Protein AF-A0AAW2ZR40-F1 (afdb_monomer)

Mean predicted aligned error: 8.23 Å

Solvent-accessible surface area (backbone atoms only — not comparable to full-atom values): 29236 Å² total; per-residue (Å²): 108,68,60,56,51,57,57,55,40,67,74,43,84,49,65,67,60,31,50,50,52,51,46,67,71,43,47,62,54,51,53,55,56,68,26,69,70,48,44,50,35,30,63,30,54,67,51,39,35,38,40,56,63,70,36,88,61,91,48,66,71,58,41,52,50,29,51,53,46,44,54,49,54,53,49,44,44,51,49,54,44,52,46,48,55,57,43,68,78,71,47,92,52,66,66,64,45,48,58,50,20,55,54,43,58,66,44,44,65,49,40,37,33,32,44,27,26,64,30,45,53,49,34,70,81,50,43,69,72,43,62,74,94,49,46,55,38,48,69,69,46,36,64,65,53,48,40,45,65,76,65,46,88,77,78,61,73,88,77,46,53,74,68,54,41,50,44,44,53,39,22,52,48,53,53,49,53,50,54,39,42,38,48,46,54,21,48,39,38,63,41,22,52,85,76,49,61,58,78,63,39,90,54,47,60,59,52,40,45,69,11,78,63,31,58,66,87,53,46,44,53,68,57,54,46,58,48,49,60,23,52,51,30,46,61,74,44,54,56,77,93,38,37,74,83,38,50,47,68,50,47,37,60,51,42,49,50,51,39,54,53,53,50,54,52,50,51,60,68,67,31,68,72,57,52,70,48,89,67,55,72,68,55,48,50,53,50,44,42,52,51,50,42,49,50,53,30,58,43,46,55,49,48,52,54,40,57,69,44,45,38,45,46,71,48,99,90,44,76,55,41,75,57,48,71,63,42,52,48,42,74,66,36,60,67,50,42,47,45,54,48,52,46,32,36,57,37,25,54,44,93,47,64,68,40,21,52,54,26,48,55,43,48,64,46,44,46,66,80,45,61,84,41,71,88,49,38,60,52,60,55,43,53,34,44,53,24,42,51,53,28,32,20,43,36,52,75,92,48,37,66,59,40,41,44,49,50,32,50,48,49,61,63,33,47,88,77,44,46,65,61,51,48,55,59,52,49,70,38,97,87,45,44,74,68,59,54,50,51,51,50,52,54,42,53,63,54,51,68,81,58,48,78,54,94,92,27,78,47,73,50,74,68,44,50,53,53,43,31,50,56,40,42,68,70,46,56,89,43,55,31,74,61,41,64,95,80,46,101,87,59,50,71,64,61,54,33,49,60,47,52,69,57,46,77,77,59,87,90,86,82,81,88,62,86,75,67,78,80,56,68,64,75,63,60,69,72,77,116

InterPro domains:
  IPR011989 Armadillo-like helical [G3DSA:1.25.10.10] (1-446)
  IPR045478 Exportin-5, C-terminal domain [PF19273] (2-481)

Secondary structure (DSSP, 8-state):
-HHHHHHHHTT---HHHHHHHHHHHHHHHHHHHTSHHHHHHHH-HHHHHHHTTSS--S-HHHHHHHHHHHHHHHHHHHHHHHHHHHHHHH---HHHHHHHHHHHHHHHHHHHHHHHHHHHTTSHHHHTTS-HHHHIIIII--HHHHHHHHT-----GGGS-HHHHHHHHHHHHHHHHHHHHHHHHHHHHHHTTTTTTTTT-TTHHHHHHTTTTSSTTTS-HHHHHHHHHHHHHHHHHS-GGGIIIIIIHHHHHHHHHHHHHHHHHHHHHH-HHHHT----HHHHHHHHHHHHHHHHHHHHHHHHHHHHTGGG---TTSSSPPPPHHHHHHHH-HHHHHHHHHHHHHHHTSS-HHHHHHHHHHHHHHHHHHTT-GGGHIIIIIIHHHHHHHHHHHS-HHHHHHHHHHHHHHHHHHTTT-HHHHHHHHHTSTT--HHHHHHHHHHHHHHHTT-EEETTEEE--HHHHHHHHHHHHHHHGGGTTTT--S--TTS-HHHHHHHHHHHHTT----PPPPTTSSSSSHHHHTT--

pLDDT: mean 85.39, std 17.01, range [27.69, 98.62]

Foldseek 3Di:
DLLVVLVVLVVVPDPVVSLVSVCVVQVVLLCLLLDPVLLVCLQDLVSVCLLLVQADDPDPVVSVVSVVNLVSLLVSLVSLLSSLVCCVVPDPDLSVLQSSLVSLVSNLVSLLSNQLSLLCCLPPVNVVRGDPVLSCCQAANPPVRLCVLVPNPDDDLVPDDPVSNSSNVSSVSSVSSLLSSLSSLLSNLVRNPVVPPQQVPPCNQVSCCSGLVPNLLRHYLLSLLSSLSSLLSNLVRHDLVCCVVHVCSVLLVNLVSVLVVLVVLQCVLPPPVLLLDQDDPVRLSVSSSSLSSSVSSLLSLLVSLCVLLVQLDDDPPDHRRDTDSSNVSCLVPCSNVVSSLSSLLVQCLDLQPSSVLSSLNSLLSNLQSCLPPPVCCCSLQNSSLLSLLNSQLADDPVCNLVSLLSNLSSCLSCCVPCVPNNLVSLCPDPPDDPVLSVVLNVQLVVLLPPFDQDPNTTDDDPVSSVSNSVSSCVSSVVSGNNNHDPDDNPDGPSRVSNVVSVVCVPDDDDDDDDPVVVPDDPVVVVVPD

Organism: NCBI:txid1008807

Nearest PDB structures (foldseek):
  5yu7-assembly1_A  TM=7.743E-01  e=1.105E-09  Homo sapiens
  5yu6-assembly1_A  TM=7.861E-01  e=4.896E-09  Homo sapiens
  3zjy-assembly3_G  TM=3.272E-01  e=2.396E-03  Homo sapiens
  3zjy-assembly1_B  TM=2.828E-01  e=1.999E-02  Homo sapiens
  7ux2-assembly1_A  TM=2.622E-01  e=7.669E-01  Homo sapiens

Sequence (529 aa):
MCEAFVLISKEIPNAKERNSFLAYLLSSHKQEWVGNDISQIVGDPGLLLKLLEIIPESNPQQQAALVAAKQKMVHIMMLFVHVTKRLVVSSGDSQIQLLLAEYLLEMVPNVMNLIRTLHLLYAPQTQQLIDEKNREHLFYVGIDEEERLLGNNCFNASALSDTQLRVYHIHRAIRSIRTHAYSLMGFACQLCDKGAQFWSNPQMFNLLGNSVFSHLDDMDNKDTKALLSFVSSFILYCPEGLYDSLLSNVLVPYSANLYKRLDAQWCQLLAPERAARVMSDEQLRKETVYEKILIELTREVITVFSDLMSGLRKAKDKPAGAPNATCKYLLRNDNVIGMWIMIAIRMVALPDTICVNKSTLFLQNLIPYLNNNKKLNVLLCGDLLQSSIKSLMMHKEEMHQQLINFIADIYVYYFNNDLEMLKNIMLNLPHADISKVNALNKNVKKEMAPFIQVNGANVCNAKTSKKVRAHMKQFLNPICGKYSGEFKSTKSIVSISNGNNERMKSADKKAKESFLDDLSVSYLSTMFQ

Radius of gyration: 26.59 Å; Cα contacts (8 Å, |Δi|>4): 551; chains: 1; bounding box: 70×53×80 Å

Structure (mmCIF, N/CA/C/O backbone):
data_AF-A0AAW2ZR40-F1
#
_entry.id   AF-A0AAW2ZR40-F1
#
loop_
_atom_site.group_PDB
_atom_site.id
_atom_site.type_symbol
_atom_site.label_atom_id
_atom_site.label_alt_id
_atom_site.label_comp_id
_atom_site.label_asym_id
_atom_site.label_entity_id
_atom_site.label_seq_id
_atom_site.pdbx_PDB_ins_code
_atom_site.Cartn_x
_atom_site.Cartn_y
_atom_site.Cartn_z
_atom_site.occupancy
_atom_site.B_iso_or_equiv
_atom_site.auth_seq_id
_atom_site.auth_comp_id
_atom_site.auth_asym_id
_atom_site.auth_atom_id
_atom_site.pdbx_PDB_model_num
ATOM 1 N N . MET A 1 1 ? -1.897 12.629 28.764 1.00 70.62 1 MET A N 1
ATOM 2 C CA . MET A 1 1 ? -1.732 12.256 30.188 1.00 70.62 1 MET A CA 1
ATOM 3 C C . MET A 1 1 ? -1.472 10.759 30.351 1.00 70.62 1 MET A C 1
ATOM 5 O O . MET A 1 1 ? -0.427 10.421 30.882 1.00 70.62 1 MET A O 1
ATOM 9 N N . CYS A 1 2 ? -2.317 9.865 29.819 1.00 73.94 2 CYS A N 1
ATOM 10 C CA . CYS A 1 2 ? -2.098 8.412 29.930 1.00 73.94 2 CYS A CA 1
ATOM 11 C C . CYS A 1 2 ? -0.757 7.925 29.359 1.00 73.94 2 CYS A C 1
ATOM 13 O O . CYS A 1 2 ? -0.106 7.090 29.972 1.00 73.94 2 CYS A O 1
ATOM 15 N N . GLU A 1 3 ? -0.282 8.502 28.249 1.00 73.31 3 GLU A N 1
ATOM 16 C CA . GLU A 1 3 ? 1.070 8.213 27.740 1.00 73.31 3 GLU A CA 1
ATOM 17 C C . GLU A 1 3 ? 2.170 8.512 28.767 1.00 73.31 3 GLU A C 1
ATOM 19 O O . GLU A 1 3 ? 3.104 7.729 28.917 1.00 73.31 3 GLU A O 1
ATOM 24 N N . ALA A 1 4 ? 2.051 9.627 29.493 1.00 80.12 4 ALA A N 1
ATOM 25 C CA . ALA A 1 4 ? 3.011 9.999 30.524 1.00 80.12 4 ALA A CA 1
ATOM 26 C C . ALA A 1 4 ? 2.933 9.031 31.708 1.00 80.12 4 ALA A C 1
ATOM 28 O O . ALA A 1 4 ? 3.970 8.599 32.191 1.00 80.12 4 ALA A O 1
ATOM 29 N N . PHE A 1 5 ? 1.731 8.611 32.114 1.00 81.75 5 PHE A N 1
ATOM 30 C CA . PHE A 1 5 ? 1.569 7.588 33.149 1.00 81.75 5 PHE A CA 1
ATOM 31 C C . PHE A 1 5 ? 2.167 6.241 32.751 1.00 81.75 5 PHE A C 1
ATOM 33 O O . PHE A 1 5 ? 2.783 5.584 33.581 1.00 81.75 5 PHE A O 1
ATOM 40 N N . VAL A 1 6 ? 2.072 5.854 31.480 1.00 78.56 6 VAL A N 1
ATOM 41 C CA . VAL A 1 6 ? 2.738 4.643 30.985 1.00 78.56 6 VAL A CA 1
ATOM 42 C C . VAL A 1 6 ? 4.258 4.781 31.018 1.00 78.56 6 VAL A C 1
ATOM 44 O O . VAL A 1 6 ? 4.946 3.827 31.371 1.00 78.56 6 VAL A O 1
ATOM 47 N N . LEU A 1 7 ? 4.805 5.958 30.715 1.00 78.19 7 LEU A N 1
ATOM 48 C CA . LEU A 1 7 ? 6.241 6.199 30.869 1.00 78.19 7 LEU A CA 1
ATOM 49 C C . LEU A 1 7 ? 6.669 6.191 32.340 1.00 78.19 7 LEU A C 1
ATOM 51 O O . LEU A 1 7 ? 7.638 5.519 32.662 1.00 78.19 7 LEU A O 1
ATOM 55 N N . ILE A 1 8 ? 5.915 6.847 33.224 1.00 82.44 8 ILE A N 1
ATOM 56 C CA . ILE A 1 8 ? 6.160 6.859 34.675 1.00 82.44 8 ILE A CA 1
ATOM 57 C C . ILE A 1 8 ? 6.073 5.446 35.251 1.00 82.44 8 ILE A C 1
ATOM 59 O O . ILE A 1 8 ? 6.861 5.092 36.119 1.00 82.44 8 ILE A O 1
ATOM 63 N N . SER A 1 9 ? 5.173 4.604 34.734 1.00 81.50 9 SER A N 1
ATOM 64 C CA . SER A 1 9 ? 5.060 3.218 35.190 1.00 81.50 9 SER A CA 1
ATOM 65 C C . SER A 1 9 ? 6.368 2.436 35.031 1.00 81.50 9 SER A C 1
ATOM 67 O O . SER A 1 9 ? 6.600 1.494 35.776 1.00 81.50 9 SER A O 1
ATOM 69 N N . LYS A 1 10 ? 7.266 2.841 34.119 1.00 76.25 10 LYS A N 1
ATOM 70 C CA . LYS A 1 10 ? 8.586 2.211 33.955 1.00 76.25 10 LYS A CA 1
ATOM 71 C C . LYS A 1 10 ? 9.505 2.427 35.151 1.00 76.25 10 LYS A C 1
ATOM 73 O O . LYS A 1 10 ? 10.337 1.566 35.409 1.00 76.25 10 LYS A O 1
ATOM 78 N N . GLU A 1 11 ? 9.321 3.527 35.873 1.00 82.94 11 GLU A N 1
ATOM 79 C CA . GLU A 1 11 ? 10.072 3.840 37.091 1.00 82.94 11 GLU A CA 1
ATOM 80 C C . GLU A 1 11 ? 9.604 2.998 38.286 1.00 82.94 11 GLU A C 1
ATOM 82 O O . GLU A 1 11 ? 10.237 3.028 39.336 1.00 82.94 11 GLU A O 1
ATOM 87 N N . ILE A 1 12 ? 8.512 2.232 38.149 1.00 84.00 12 ILE A N 1
ATOM 88 C CA . ILE A 1 12 ? 8.062 1.282 39.169 1.00 84.00 12 ILE A CA 1
ATOM 89 C C . ILE A 1 12 ? 8.947 0.025 39.064 1.00 84.00 12 ILE A C 1
ATOM 91 O O . ILE A 1 12 ? 8.816 -0.730 38.093 1.00 84.00 12 ILE A O 1
ATOM 95 N N . PRO A 1 13 ? 9.838 -0.239 40.043 1.00 81.56 13 PRO A N 1
ATOM 96 C CA . PRO A 1 13 ? 10.809 -1.332 39.955 1.00 81.56 13 PRO A CA 1
ATOM 97 C C . PRO A 1 13 ? 10.148 -2.707 40.108 1.00 81.56 13 PRO A C 1
ATOM 99 O O . PRO A 1 13 ? 10.620 -3.699 39.554 1.00 81.56 13 PRO A O 1
ATOM 102 N N . ASN A 1 14 ? 9.036 -2.778 40.843 1.00 85.69 14 ASN A N 1
ATOM 103 C CA . ASN A 1 14 ? 8.285 -4.006 41.039 1.00 85.69 14 ASN A CA 1
ATOM 104 C C . ASN A 1 14 ? 7.358 -4.267 39.841 1.00 85.69 14 ASN A C 1
ATOM 106 O O . ASN A 1 14 ? 6.356 -3.577 39.640 1.00 85.69 14 ASN A O 1
ATOM 110 N N . ALA A 1 15 ? 7.660 -5.313 39.069 1.00 81.06 15 ALA A N 1
ATOM 111 C CA . ALA A 1 15 ? 6.885 -5.681 37.887 1.00 81.06 15 ALA A CA 1
ATOM 112 C C . ALA A 1 15 ? 5.405 -5.973 38.195 1.00 81.06 15 ALA A C 1
ATOM 114 O O . ALA A 1 15 ? 4.533 -5.621 37.401 1.00 81.06 15 ALA A O 1
ATOM 115 N N . LYS A 1 16 ? 5.097 -6.546 39.367 1.00 84.25 16 LYS A N 1
ATOM 116 C CA . LYS A 1 16 ? 3.717 -6.825 39.787 1.00 84.25 16 LYS A CA 1
ATOM 117 C C . LYS A 1 16 ? 2.945 -5.534 40.054 1.00 84.25 16 LYS A C 1
ATOM 119 O O . LYS A 1 16 ? 1.824 -5.393 39.581 1.00 84.25 16 LYS A O 1
ATOM 124 N N . GLU A 1 17 ? 3.543 -4.585 40.771 1.00 86.50 17 GLU A N 1
ATOM 125 C CA . GLU A 1 17 ? 2.924 -3.279 41.053 1.00 86.50 17 GLU A CA 1
ATOM 126 C C . GLU A 1 17 ? 2.709 -2.475 39.773 1.00 86.50 17 GLU A C 1
ATOM 128 O O . GLU A 1 17 ? 1.641 -1.902 39.563 1.00 86.50 17 GLU A O 1
ATOM 133 N N . ARG A 1 18 ? 3.692 -2.502 38.872 1.00 86.31 18 ARG A N 1
ATOM 134 C CA . ARG A 1 18 ? 3.596 -1.865 37.562 1.00 86.31 18 ARG A CA 1
ATOM 135 C C . ARG A 1 18 ? 2.476 -2.456 36.709 1.00 86.31 18 ARG A C 1
ATOM 137 O O . ARG A 1 18 ? 1.701 -1.703 36.123 1.00 86.31 18 ARG A O 1
ATOM 144 N N . ASN A 1 19 ? 2.354 -3.783 36.663 1.00 83.31 19 ASN A N 1
ATOM 145 C CA . ASN A 1 19 ? 1.272 -4.449 35.935 1.00 83.31 19 ASN A CA 1
ATOM 146 C C . ASN A 1 19 ? -0.094 -4.118 36.547 1.00 83.31 19 ASN A C 1
ATOM 148 O O . ASN A 1 19 ? -1.026 -3.820 35.806 1.00 83.31 19 ASN A O 1
ATOM 152 N N . SER A 1 20 ? -0.205 -4.083 37.879 1.00 88.12 20 SER A N 1
ATOM 153 C CA . SER A 1 20 ? -1.428 -3.651 38.567 1.00 88.12 20 SER A CA 1
ATOM 154 C C . SER A 1 20 ? -1.797 -2.203 38.237 1.00 88.12 20 SER A C 1
ATOM 156 O O . SER A 1 20 ? -2.963 -1.913 37.981 1.00 88.12 20 SER A O 1
ATOM 158 N N . PHE A 1 21 ? -0.817 -1.296 38.183 1.00 89.94 21 PHE A N 1
ATOM 159 C CA . PHE A 1 21 ? -1.038 0.098 37.796 1.00 89.94 21 PHE A CA 1
ATOM 160 C C . PHE A 1 21 ? -1.531 0.223 36.348 1.00 89.94 21 PHE A C 1
ATOM 162 O O . PHE A 1 21 ? -2.507 0.922 36.077 1.00 89.94 21 PHE A O 1
ATOM 169 N N . LEU A 1 22 ? -0.896 -0.487 35.411 1.00 87.12 22 LEU A N 1
ATOM 170 C CA . LEU A 1 22 ? -1.322 -0.502 34.010 1.00 87.12 22 LEU A CA 1
ATOM 171 C C . LEU A 1 22 ? -2.706 -1.137 33.841 1.00 87.12 22 LEU A C 1
ATOM 173 O O . LEU A 1 22 ? -3.523 -0.633 33.072 1.00 87.12 22 LEU A O 1
ATOM 177 N N . ALA A 1 23 ? -3.004 -2.206 34.580 1.00 89.31 23 ALA A N 1
ATOM 178 C CA . ALA A 1 23 ? -4.322 -2.823 34.575 1.00 89.31 23 ALA A CA 1
ATOM 179 C C . ALA A 1 23 ? -5.395 -1.868 35.108 1.00 89.31 23 ALA A C 1
ATOM 181 O O . ALA A 1 23 ? -6.448 -1.728 34.488 1.00 89.31 23 ALA A O 1
ATOM 182 N N . TYR A 1 24 ? -5.109 -1.145 36.191 1.00 90.69 24 TYR A N 1
ATOM 183 C CA . TYR A 1 24 ? -5.992 -0.102 36.708 1.00 90.69 24 TYR A CA 1
ATOM 184 C C . TYR A 1 24 ? -6.253 0.998 35.667 1.00 90.69 24 TYR A C 1
ATOM 186 O O . TYR A 1 24 ? -7.393 1.408 35.474 1.00 90.69 24 TYR A O 1
ATOM 194 N N . LEU A 1 25 ? -5.218 1.426 34.938 1.00 90.12 25 LEU A N 1
ATOM 195 C CA . LEU A 1 25 ? -5.334 2.474 33.921 1.00 90.12 25 LEU A CA 1
ATOM 196 C C . LEU A 1 25 ? -6.156 2.042 32.691 1.00 90.12 25 LEU A C 1
ATOM 198 O O . LEU A 1 25 ? -6.886 2.850 32.115 1.00 90.12 25 L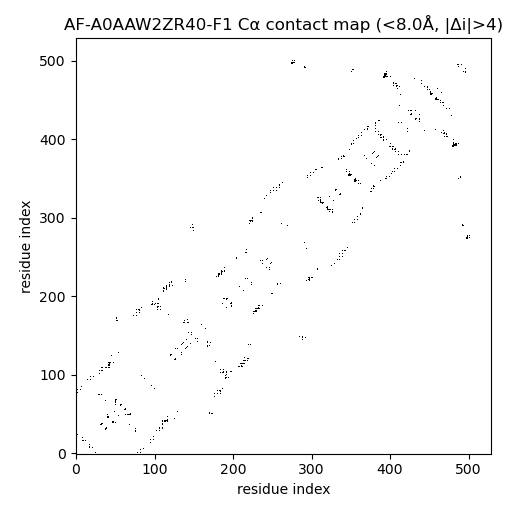EU A O 1
ATOM 202 N N . LEU A 1 26 ? -6.007 0.790 32.250 1.00 91.50 26 LEU A N 1
ATOM 203 C CA . LEU A 1 26 ? -6.505 0.331 30.947 1.00 91.50 26 LEU A CA 1
ATOM 204 C C . LEU A 1 26 ? -7.794 -0.501 31.021 1.00 91.50 26 LEU A C 1
ATOM 206 O O . LEU A 1 26 ? -8.523 -0.565 30.034 1.00 91.50 26 LEU A O 1
ATOM 210 N N . SER A 1 27 ? -8.091 -1.135 32.158 1.00 91.56 27 SER A N 1
ATOM 211 C CA . SER A 1 27 ? -9.190 -2.107 32.274 1.00 91.56 27 SER A CA 1
ATOM 212 C C . SER A 1 27 ? -10.573 -1.520 31.988 1.00 91.56 27 SER A C 1
ATOM 214 O O . SER A 1 27 ? -11.342 -2.146 31.260 1.00 91.56 27 SER A O 1
ATOM 216 N N . SER A 1 28 ? -10.882 -0.320 32.488 1.00 93.81 28 SER A N 1
ATOM 217 C CA . SER A 1 28 ? -12.165 0.348 32.220 1.00 93.81 28 SER A CA 1
ATOM 218 C C . SER A 1 28 ? -12.342 0.651 30.731 1.00 93.81 28 SER A C 1
ATOM 220 O O . SER A 1 28 ? -13.355 0.295 30.139 1.00 93.81 28 SER A O 1
ATOM 222 N N . HIS A 1 29 ? -11.315 1.213 30.094 1.00 94.25 29 HIS A N 1
ATOM 223 C CA . HIS A 1 29 ? -11.300 1.522 28.662 1.00 94.25 29 HIS A CA 1
ATOM 224 C C . HIS A 1 29 ? -11.454 0.266 27.797 1.00 94.25 29 HIS A C 1
ATOM 226 O O . HIS A 1 29 ? -12.155 0.282 26.786 1.00 94.25 29 HIS A O 1
ATOM 232 N N . LYS A 1 30 ? -10.823 -0.839 28.210 1.00 94.12 30 LYS A N 1
ATOM 233 C CA . LYS A 1 30 ? -10.988 -2.144 27.568 1.00 94.12 30 LYS A CA 1
ATOM 234 C C . LYS A 1 30 ? -12.435 -2.630 27.670 1.00 94.12 30 LYS A C 1
ATOM 236 O O . LYS A 1 30 ? -13.008 -3.024 26.661 1.00 94.12 30 LYS A O 1
ATOM 241 N N . GLN A 1 31 ? -13.020 -2.597 28.870 1.00 95.00 31 GLN A N 1
ATOM 242 C CA . GLN A 1 31 ? -14.402 -3.029 29.109 1.00 95.00 31 GLN A CA 1
ATOM 243 C C . GLN A 1 31 ? -15.408 -2.201 28.307 1.00 95.00 31 GLN A C 1
ATOM 245 O O . GLN A 1 31 ? -16.332 -2.762 27.728 1.00 95.00 31 GLN A O 1
ATOM 250 N N . GLU A 1 32 ? -15.201 -0.886 28.219 1.00 95.44 32 GLU A N 1
ATOM 251 C CA . GLU A 1 32 ? -16.024 -0.020 27.375 1.00 95.44 32 GLU A CA 1
ATOM 252 C C . GLU A 1 32 ? -15.927 -0.416 25.897 1.00 95.44 32 GLU A C 1
ATOM 254 O O . GLU A 1 32 ? -16.954 -0.521 25.230 1.00 95.44 32 GLU A O 1
ATOM 259 N N . TRP A 1 33 ? -14.718 -0.695 25.392 1.00 96.69 33 TRP A N 1
ATOM 260 C CA . TRP A 1 33 ? -14.504 -1.103 23.999 1.00 96.69 33 TRP A CA 1
ATOM 261 C C . TRP A 1 33 ? -15.234 -2.388 23.618 1.00 96.69 33 TRP A C 1
ATOM 263 O O . TRP A 1 33 ? -15.803 -2.473 22.530 1.00 96.69 33 TRP A O 1
ATOM 273 N N . VAL A 1 34 ? -15.197 -3.393 24.493 1.00 95.25 34 VAL A N 1
ATOM 274 C CA . VAL A 1 34 ? -15.864 -4.686 24.269 1.00 95.25 34 VAL A CA 1
ATOM 275 C C . VAL A 1 34 ? -17.351 -4.654 24.634 1.00 95.25 34 VAL A C 1
ATOM 277 O O . VAL A 1 34 ? -18.047 -5.652 24.472 1.00 95.25 34 VAL A O 1
ATOM 280 N N . GLY A 1 35 ? -17.854 -3.516 25.119 1.00 95.38 35 GLY A N 1
ATOM 281 C CA . GLY A 1 35 ? -19.257 -3.331 25.462 1.00 95.38 35 GLY A CA 1
ATOM 282 C C . GLY A 1 35 ? -20.188 -3.470 24.253 1.00 95.38 35 GLY A C 1
ATOM 283 O O . GLY A 1 35 ? -19.801 -3.234 23.103 1.00 95.38 35 GLY A O 1
ATOM 284 N N . ASN A 1 36 ? -21.446 -3.832 24.518 1.00 94.19 36 ASN A N 1
ATOM 285 C CA . ASN A 1 36 ? -22.458 -4.046 23.477 1.00 94.19 36 ASN A CA 1
ATOM 286 C C . ASN A 1 36 ? -22.677 -2.803 22.604 1.00 94.19 36 ASN A C 1
ATOM 288 O O . ASN A 1 36 ? -22.797 -2.940 21.390 1.00 94.19 36 ASN A O 1
ATOM 292 N N . ASP A 1 37 ? -22.667 -1.608 23.198 1.00 92.69 37 ASP A N 1
ATOM 293 C CA . ASP A 1 37 ? -22.919 -0.352 22.484 1.00 92.69 37 ASP A CA 1
ATOM 294 C C . ASP A 1 37 ? -21.890 -0.121 21.369 1.00 92.69 37 ASP A C 1
ATOM 296 O O . ASP A 1 37 ? -22.252 0.079 20.208 1.00 92.69 37 ASP A O 1
ATOM 300 N N . ILE A 1 38 ? -20.593 -0.211 21.697 1.00 95.94 38 ILE A N 1
ATOM 301 C CA . ILE A 1 38 ? -19.518 -0.071 20.706 1.00 95.94 38 ILE A CA 1
ATOM 302 C C . ILE A 1 38 ? -19.582 -1.222 19.705 1.00 95.94 38 ILE A C 1
ATOM 304 O O . ILE A 1 38 ? -19.499 -0.967 18.507 1.00 95.94 38 ILE A O 1
ATOM 308 N N . SER A 1 39 ? -19.794 -2.457 20.167 1.00 96.56 39 SER A N 1
ATOM 309 C CA . SER A 1 39 ? -19.874 -3.647 19.306 1.00 96.56 39 SER A CA 1
ATOM 310 C C . SER A 1 39 ? -20.959 -3.525 18.227 1.00 96.56 39 SER A C 1
ATOM 312 O O . SER A 1 39 ? -20.722 -3.876 17.071 1.00 96.56 39 SER A O 1
ATOM 314 N N . GLN A 1 40 ? -22.130 -2.982 18.574 1.00 96.25 40 GLN A N 1
ATOM 315 C CA . GLN A 1 40 ? -23.209 -2.717 17.618 1.00 96.25 40 GLN A CA 1
ATOM 316 C C . GLN A 1 40 ? -22.823 -1.621 16.623 1.00 96.25 40 GLN A C 1
ATOM 318 O O . GLN A 1 40 ? -22.979 -1.806 15.418 1.00 96.25 40 GLN A O 1
ATOM 323 N N . ILE A 1 41 ? -22.272 -0.503 17.108 1.00 96.69 41 ILE A N 1
ATOM 324 C CA . ILE A 1 41 ? -21.892 0.623 16.248 1.00 96.69 41 ILE A CA 1
ATOM 325 C C . ILE A 1 41 ? -20.818 0.218 15.235 1.00 96.69 41 ILE A C 1
ATOM 327 O O . ILE A 1 41 ? -20.935 0.530 14.052 1.00 96.69 41 ILE A O 1
ATOM 331 N N . VAL A 1 42 ? -19.767 -0.481 15.672 1.00 97.19 42 VAL A N 1
ATOM 332 C CA . VAL A 1 42 ? -18.677 -0.884 14.772 1.00 97.19 42 VAL A CA 1
ATOM 333 C C . VAL A 1 42 ? -19.098 -1.975 13.789 1.00 97.19 42 VAL A C 1
ATOM 335 O O . VAL A 1 42 ? -18.404 -2.187 12.800 1.00 97.19 42 VAL A O 1
ATOM 338 N N . GLY A 1 43 ? -20.207 -2.673 14.045 1.00 96.19 43 GLY A N 1
ATOM 339 C CA . GLY A 1 43 ? -20.752 -3.715 13.175 1.00 96.19 43 GLY A CA 1
ATOM 340 C C . GLY A 1 43 ? -21.740 -3.219 12.113 1.00 96.19 43 GLY A C 1
ATOM 341 O O . GLY A 1 43 ? -21.980 -3.953 11.148 1.00 96.19 43 GLY A O 1
ATOM 342 N N . ASP A 1 44 ? -22.281 -2.006 12.266 1.00 97.25 44 ASP A N 1
ATOM 343 C CA . ASP A 1 44 ? -23.369 -1.466 11.445 1.00 97.25 44 ASP A CA 1
ATOM 344 C C . ASP A 1 44 ? -22.956 -0.160 10.727 1.00 97.25 44 ASP A C 1
ATOM 346 O O . ASP A 1 44 ? -22.659 0.850 11.377 1.00 97.25 44 ASP A O 1
ATOM 350 N N . PRO A 1 45 ? -22.948 -0.129 9.379 1.00 97.00 45 PRO A N 1
ATOM 351 C CA . PRO A 1 45 ? -22.541 1.058 8.629 1.00 97.00 45 PRO A CA 1
ATOM 352 C C . PRO A 1 45 ? -23.482 2.251 8.830 1.00 97.00 45 PRO A C 1
ATOM 354 O O . PRO A 1 45 ? -23.014 3.387 8.849 1.00 97.00 45 PRO A O 1
ATOM 357 N N . GLY A 1 46 ? -24.785 2.033 9.024 1.00 96.75 46 GLY A N 1
ATOM 358 C CA . GLY A 1 46 ? -25.751 3.102 9.274 1.00 96.75 46 GLY A CA 1
ATOM 359 C C . GLY A 1 46 ? -25.541 3.765 10.636 1.00 96.75 46 GLY A C 1
ATOM 360 O O . GLY A 1 46 ? -25.529 4.995 10.728 1.00 96.75 46 GLY A O 1
ATOM 361 N N . LEU A 1 47 ? -25.307 2.972 11.686 1.00 96.75 47 LEU A N 1
ATOM 362 C CA . LEU A 1 47 ? -24.952 3.487 13.010 1.00 96.75 47 LEU A CA 1
ATOM 363 C C . LEU A 1 47 ? -23.613 4.222 12.983 1.00 96.75 47 LEU A C 1
ATOM 365 O O . LEU A 1 47 ? -23.506 5.284 13.595 1.00 96.75 47 LEU A O 1
ATOM 369 N N . LEU A 1 48 ? -22.618 3.723 12.244 1.00 97.44 48 LEU A N 1
ATOM 370 C CA . LEU A 1 48 ? -21.342 4.421 12.094 1.00 97.44 48 LEU A CA 1
ATOM 371 C C . LEU A 1 48 ? -21.504 5.765 11.361 1.00 97.44 48 LEU A C 1
ATOM 373 O O . LEU A 1 48 ? -20.922 6.762 11.788 1.00 97.44 48 LEU A O 1
ATOM 377 N N . LEU A 1 49 ? -22.324 5.834 10.304 1.00 97.31 49 LEU A N 1
ATOM 378 C CA . LEU A 1 49 ? -22.628 7.091 9.606 1.00 97.31 49 LEU A CA 1
ATOM 379 C C . LEU A 1 49 ? -23.325 8.108 10.524 1.00 97.31 49 LEU A C 1
ATOM 381 O O . LEU A 1 49 ? -22.988 9.293 10.480 1.00 97.31 49 LEU A O 1
ATOM 385 N N . LYS A 1 50 ? -24.260 7.661 11.373 1.00 97.12 50 LYS A N 1
ATOM 386 C CA . LYS A 1 50 ? -24.916 8.513 12.382 1.00 97.12 50 LYS A CA 1
ATOM 387 C C . LYS A 1 50 ? -23.942 8.960 13.467 1.00 97.12 50 LYS A C 1
ATOM 389 O O . LYS A 1 50 ? -23.909 10.138 13.809 1.00 97.12 50 LYS A O 1
ATOM 394 N N . LEU A 1 51 ? -23.098 8.047 13.959 1.00 96.56 51 LEU A N 1
ATOM 395 C CA . LEU A 1 51 ? -22.043 8.351 14.928 1.00 96.56 51 LEU A CA 1
ATOM 396 C C . LEU A 1 51 ? -21.101 9.433 14.401 1.00 96.56 51 LEU A C 1
ATOM 398 O O . LEU A 1 51 ? -20.717 10.340 15.133 1.00 96.56 51 LEU A O 1
ATOM 402 N N . LEU A 1 52 ? -20.733 9.354 13.125 1.00 95.62 52 LEU A N 1
ATOM 403 C CA . LEU A 1 52 ? -19.877 10.332 12.463 1.00 95.62 52 LEU A CA 1
ATOM 404 C C . LEU A 1 52 ? -20.605 11.629 12.102 1.00 95.62 52 LEU A C 1
ATOM 406 O O . LEU A 1 52 ? -19.955 12.542 11.599 1.00 95.62 52 LEU A O 1
ATOM 410 N N . GLU A 1 53 ? -21.907 11.726 12.378 1.00 94.50 53 GLU A N 1
ATOM 411 C CA . GLU A 1 53 ? -22.765 12.850 12.011 1.00 94.50 53 GLU A CA 1
ATOM 412 C C . GLU A 1 53 ? -22.767 13.093 10.493 1.00 94.50 53 GLU A C 1
ATOM 414 O O . GLU A 1 53 ? -22.827 14.234 10.047 1.00 94.50 53 GLU A O 1
ATOM 419 N N . ILE A 1 54 ? -22.671 12.041 9.676 1.00 95.25 54 ILE A N 1
ATOM 420 C CA . ILE A 1 54 ? -22.793 12.140 8.212 1.00 95.25 54 ILE A CA 1
ATOM 421 C C . ILE A 1 54 ? -24.267 12.167 7.816 1.00 95.25 54 ILE A C 1
ATOM 423 O O . ILE A 1 54 ? -24.673 12.971 6.980 1.00 95.25 54 ILE A O 1
ATOM 427 N N . ILE A 1 55 ? -25.064 11.316 8.461 1.00 95.00 55 ILE A N 1
ATOM 428 C CA . ILE A 1 55 ? -26.521 11.271 8.320 1.00 95.00 55 ILE A CA 1
ATOM 429 C C . ILE A 1 55 ? -27.176 11.657 9.654 1.00 95.00 55 ILE A C 1
ATOM 431 O O . ILE A 1 55 ? -26.581 11.418 10.709 1.00 95.00 55 ILE A O 1
ATOM 435 N N . PRO A 1 56 ? -28.368 12.275 9.638 1.00 92.94 56 PRO A N 1
ATOM 436 C CA . PRO A 1 56 ? -29.027 12.715 10.862 1.00 92.94 56 PRO A CA 1
ATOM 437 C C . PRO A 1 56 ? -29.569 11.534 11.683 1.00 92.94 56 PRO A C 1
ATOM 439 O O . PRO A 1 56 ? -30.077 10.556 11.130 1.00 92.94 56 PRO A O 1
ATOM 442 N N . GLU A 1 57 ? -29.529 11.659 13.010 1.00 95.50 57 GLU A N 1
ATOM 443 C CA . GLU A 1 57 ? -30.336 10.849 13.926 1.00 95.50 57 GLU A CA 1
ATOM 444 C C . GLU A 1 57 ? -31.567 11.656 14.345 1.00 95.50 57 GLU A C 1
ATOM 446 O O . GLU A 1 57 ? -31.460 12.780 14.833 1.00 95.50 57 GLU A O 1
ATOM 451 N N . SER A 1 58 ? -32.749 11.082 14.124 1.00 93.50 58 SER A N 1
ATOM 452 C CA . SER A 1 58 ? -34.022 11.751 14.411 1.00 93.50 58 SER A CA 1
ATOM 453 C C . SER A 1 58 ? -34.323 11.780 15.908 1.00 93.50 58 SER A C 1
ATOM 455 O O . SER A 1 58 ? -35.039 12.664 16.368 1.00 93.50 58 SER A O 1
ATOM 457 N N . ASN A 1 59 ? -33.784 10.826 16.675 1.00 95.25 59 ASN A N 1
ATOM 458 C CA . ASN A 1 59 ? -33.959 10.767 18.121 1.00 95.25 59 ASN A CA 1
ATOM 459 C C . ASN A 1 59 ? -32.852 11.563 18.856 1.00 95.25 59 ASN A C 1
ATOM 461 O O . ASN A 1 59 ? -31.698 11.127 18.868 1.00 95.25 59 ASN A O 1
ATOM 465 N N . PRO A 1 60 ? -33.170 12.675 19.555 1.00 93.38 60 PRO A N 1
ATOM 466 C CA . PRO A 1 60 ? -32.167 13.496 20.242 1.00 93.38 60 PRO A CA 1
ATOM 467 C C . PRO A 1 60 ? -31.392 12.757 21.341 1.00 93.38 60 PRO A C 1
ATOM 469 O O . PRO A 1 60 ? -30.207 13.017 21.543 1.00 93.38 60 PRO A O 1
ATOM 472 N N . GLN A 1 61 ? -32.038 11.819 22.044 1.00 93.94 61 GLN A N 1
ATOM 473 C CA . GLN A 1 61 ? -31.382 11.022 23.085 1.00 93.94 61 GLN A CA 1
ATOM 474 C C . GLN A 1 61 ? -30.360 10.065 22.468 1.00 93.94 61 GLN A C 1
ATOM 476 O O . GLN A 1 61 ? -29.241 9.937 22.965 1.00 93.94 61 GLN A O 1
ATOM 481 N N . GLN A 1 62 ? -30.718 9.444 21.343 1.00 93.62 62 GLN A N 1
ATOM 482 C CA . GLN A 1 62 ? -29.816 8.569 20.601 1.00 93.62 62 GLN A CA 1
ATOM 483 C C . GLN A 1 62 ? -28.663 9.357 19.968 1.00 93.62 62 GLN A C 1
ATOM 485 O O . GLN A 1 62 ? -27.521 8.910 20.028 1.00 93.62 62 GLN A O 1
ATOM 490 N N . GLN A 1 63 ? -28.918 10.563 19.451 1.00 93.56 63 GLN A N 1
ATOM 491 C CA . GLN A 1 63 ? -27.869 11.459 18.959 1.00 93.56 63 GLN A CA 1
ATOM 492 C C . GLN A 1 63 ? -26.865 11.812 20.068 1.00 93.56 63 GLN A C 1
ATOM 494 O O . GLN A 1 63 ? -25.657 11.726 19.853 1.00 93.56 63 GLN A O 1
ATOM 499 N N . ALA A 1 64 ? -27.341 12.169 21.265 1.00 93.38 64 ALA A N 1
ATOM 500 C CA . ALA A 1 64 ? -26.468 12.461 22.402 1.00 93.38 64 ALA A CA 1
ATOM 501 C C . ALA A 1 64 ? -25.626 11.237 22.809 1.00 93.38 64 ALA A C 1
ATOM 503 O O . ALA A 1 64 ? -24.424 11.365 23.055 1.00 93.38 64 ALA A O 1
ATOM 504 N N . ALA A 1 65 ? -26.231 10.043 22.812 1.00 94.38 65 ALA A N 1
ATOM 505 C CA . ALA A 1 65 ? -25.526 8.791 23.078 1.00 94.38 65 ALA A CA 1
ATOM 506 C C . ALA A 1 65 ? -24.439 8.501 22.027 1.00 94.38 65 ALA A C 1
ATOM 508 O O . ALA A 1 65 ? -23.320 8.139 22.386 1.00 94.38 65 ALA A O 1
ATOM 509 N N . LEU A 1 66 ? -24.724 8.729 20.741 1.00 95.19 66 LEU A N 1
ATOM 510 C CA . LEU A 1 66 ? -23.767 8.552 19.646 1.00 95.19 66 LEU A CA 1
ATOM 511 C C . LEU A 1 66 ? -22.589 9.534 19.727 1.00 95.19 66 LEU A C 1
ATOM 513 O O . LEU A 1 66 ? -21.446 9.131 19.516 1.00 95.19 66 LEU A O 1
ATOM 517 N N . VAL A 1 67 ? -22.835 10.799 20.086 1.00 92.25 67 VAL A N 1
ATOM 518 C CA . VAL A 1 67 ? -21.767 11.795 20.294 1.00 92.25 67 VAL A CA 1
ATOM 519 C C . VAL A 1 67 ? -20.852 11.378 21.450 1.00 92.25 67 VAL A C 1
ATOM 521 O O . VAL A 1 67 ? -19.626 11.421 21.315 1.00 92.25 67 VAL A O 1
ATOM 524 N N . ALA A 1 68 ? -21.426 10.916 22.564 1.00 93.31 68 ALA A N 1
ATOM 525 C CA . ALA A 1 68 ? -20.650 10.389 23.683 1.00 93.31 68 ALA A CA 1
ATOM 526 C C . ALA A 1 68 ? -19.853 9.135 23.277 1.00 93.31 68 ALA A C 1
ATOM 528 O O . ALA A 1 68 ? -18.664 9.028 23.583 1.00 93.31 68 ALA A O 1
ATOM 529 N N . ALA A 1 69 ? -20.473 8.216 22.529 1.00 94.81 69 ALA A N 1
ATOM 530 C CA . ALA A 1 69 ? -19.822 7.012 22.021 1.00 94.81 69 ALA A CA 1
ATOM 531 C C . ALA A 1 69 ? -18.659 7.338 21.071 1.00 94.81 69 ALA A C 1
ATOM 533 O O . ALA A 1 69 ? -17.592 6.743 21.196 1.00 94.81 69 ALA A O 1
ATOM 534 N N . LYS A 1 70 ? -18.805 8.329 20.179 1.00 94.62 70 LYS A N 1
ATOM 535 C CA . LYS A 1 70 ? -17.739 8.797 19.272 1.00 94.62 70 LYS A CA 1
ATOM 536 C C . LYS A 1 70 ? -16.506 9.246 20.043 1.00 94.62 70 LYS A C 1
ATOM 538 O O . LYS A 1 70 ? -15.396 8.818 19.730 1.00 94.62 70 LYS A O 1
ATOM 543 N N . GLN A 1 71 ? -16.699 10.103 21.046 1.00 93.00 71 GLN A N 1
ATOM 544 C CA . GLN A 1 71 ? -15.604 10.627 21.863 1.00 93.00 71 GLN A CA 1
ATOM 545 C C . GLN A 1 71 ? -14.887 9.501 22.612 1.00 93.00 71 GLN A C 1
ATOM 547 O O . GLN A 1 71 ? -13.658 9.431 22.569 1.00 93.00 71 GLN A O 1
ATOM 552 N N . LYS A 1 72 ? -15.647 8.582 23.222 1.00 93.62 72 LYS A N 1
ATOM 553 C CA . LYS A 1 72 ? -15.102 7.399 23.901 1.00 93.62 72 LYS A CA 1
ATOM 554 C C . LYS A 1 72 ? -14.327 6.497 22.944 1.00 93.62 72 LYS A C 1
ATOM 556 O O . LYS A 1 72 ? -13.169 6.195 23.205 1.00 93.62 72 LYS A O 1
ATOM 561 N N . MET A 1 73 ? -14.922 6.128 21.810 1.00 95.69 73 MET A N 1
ATOM 562 C CA . MET A 1 73 ? -14.316 5.247 20.809 1.00 95.69 73 MET A CA 1
ATOM 563 C C . MET A 1 73 ? -12.974 5.805 20.318 1.00 95.69 73 MET A C 1
ATOM 565 O O . MET A 1 73 ? -11.960 5.110 20.356 1.00 95.69 73 MET A O 1
ATOM 569 N N . VAL A 1 74 ? -12.937 7.084 19.925 1.00 94.25 74 VAL A N 1
ATOM 570 C CA . VAL A 1 74 ? -11.702 7.745 19.471 1.00 94.25 74 VAL A CA 1
ATOM 571 C C . VAL A 1 74 ? -10.665 7.816 20.593 1.00 94.25 74 VAL A C 1
ATOM 573 O O . VAL A 1 74 ? -9.488 7.544 20.345 1.00 94.25 74 VAL A O 1
ATOM 576 N N . HIS A 1 75 ? -11.083 8.152 21.818 1.00 94.44 75 HIS A N 1
ATOM 577 C CA . HIS A 1 75 ? -10.192 8.219 22.974 1.00 94.44 75 HIS A CA 1
ATOM 578 C C . HIS A 1 75 ? -9.551 6.862 23.281 1.00 94.44 75 HIS A C 1
ATOM 580 O O . HIS A 1 75 ? -8.330 6.781 23.396 1.00 94.44 75 HIS A O 1
ATOM 586 N N . ILE A 1 76 ? -10.356 5.799 23.356 1.00 95.62 76 ILE A N 1
ATOM 587 C CA . ILE A 1 76 ? -9.896 4.441 23.652 1.00 95.62 76 ILE A CA 1
ATOM 588 C C . ILE A 1 76 ? -8.920 3.961 22.573 1.00 95.62 76 ILE A C 1
ATOM 590 O O . ILE A 1 76 ? -7.821 3.513 22.893 1.00 95.62 76 ILE A O 1
ATOM 594 N N . MET A 1 77 ? -9.265 4.104 21.290 1.00 96.00 77 MET A N 1
ATOM 595 C CA . MET A 1 77 ? -8.374 3.688 20.201 1.00 96.00 77 MET A CA 1
ATOM 596 C C . MET A 1 77 ? -7.037 4.430 20.247 1.00 96.00 77 MET A C 1
ATOM 598 O O . MET A 1 77 ? -5.980 3.806 20.160 1.00 96.00 77 MET A O 1
ATOM 602 N N . MET A 1 78 ? -7.070 5.754 20.416 1.00 94.50 78 MET A N 1
ATOM 603 C CA . MET A 1 78 ? -5.862 6.574 20.503 1.00 94.50 78 MET A CA 1
ATOM 604 C C . MET A 1 78 ? -5.009 6.188 21.716 1.00 94.50 78 MET A C 1
ATOM 606 O O . MET A 1 78 ? -3.792 6.041 21.589 1.00 94.50 78 MET A O 1
ATOM 610 N N . LEU A 1 79 ? -5.647 5.973 22.871 1.00 94.12 79 LEU A N 1
ATOM 611 C CA . LEU A 1 79 ? -5.001 5.505 24.091 1.00 94.12 79 LEU A CA 1
ATOM 612 C C . LEU A 1 79 ? -4.237 4.206 23.828 1.00 94.12 79 LEU A C 1
ATOM 614 O O . LEU A 1 79 ? -3.024 4.171 24.027 1.00 94.12 79 LEU A O 1
ATOM 618 N N . PHE A 1 80 ? -4.907 3.164 23.331 1.00 93.69 80 PHE A N 1
ATOM 619 C CA . PHE A 1 80 ? -4.265 1.871 23.092 1.00 93.69 80 PHE A CA 1
ATOM 620 C C . PHE A 1 80 ? -3.177 1.942 22.017 1.00 93.69 80 PHE A C 1
ATOM 622 O O . PHE A 1 80 ? -2.115 1.346 22.203 1.00 93.69 80 PHE A O 1
ATOM 629 N N . VAL A 1 81 ? -3.365 2.715 20.941 1.00 93.94 81 VAL A N 1
ATOM 630 C CA . VAL A 1 81 ? -2.326 2.914 19.915 1.00 93.94 81 VAL A CA 1
ATOM 631 C C . VAL A 1 81 ? -1.076 3.550 20.521 1.00 93.94 81 VAL A C 1
ATOM 633 O O . VAL A 1 81 ? 0.030 3.042 20.332 1.00 93.94 81 VAL A O 1
ATOM 636 N N . HIS A 1 82 ? -1.220 4.653 21.256 1.00 90.75 82 HIS A N 1
ATOM 637 C CA . HIS A 1 82 ? -0.069 5.379 21.787 1.00 90.75 82 HIS A CA 1
ATOM 638 C C . HIS A 1 82 ? 0.623 4.628 22.925 1.00 90.75 82 HIS A C 1
ATOM 640 O O . HIS A 1 82 ? 1.854 4.554 22.943 1.00 90.75 82 HIS A O 1
ATOM 646 N N . VAL A 1 83 ? -0.145 4.028 23.837 1.00 88.88 83 VAL A N 1
ATOM 647 C CA . VAL A 1 83 ? 0.387 3.198 24.925 1.00 88.88 83 VAL A CA 1
ATOM 648 C C . VAL A 1 83 ? 1.182 2.025 24.359 1.00 88.88 83 VAL A C 1
ATOM 650 O O . VAL A 1 83 ? 2.342 1.837 24.729 1.00 88.88 83 VAL A O 1
ATOM 653 N N . THR A 1 84 ? 0.612 1.302 23.393 1.00 88.50 84 THR A N 1
ATOM 654 C CA . THR A 1 84 ? 1.282 0.161 22.763 1.00 88.50 84 THR A CA 1
ATOM 655 C C . THR A 1 84 ? 2.547 0.597 22.034 1.00 88.50 84 THR A C 1
ATOM 657 O O . THR A 1 84 ? 3.621 0.054 22.289 1.00 88.50 84 THR A O 1
ATOM 660 N N . LYS A 1 85 ? 2.477 1.650 21.208 1.00 87.44 85 LYS A N 1
ATOM 661 C CA . LYS A 1 85 ? 3.639 2.184 20.481 1.00 87.44 85 LYS A CA 1
ATOM 662 C C . LYS A 1 85 ? 4.799 2.539 21.416 1.00 87.44 85 LYS A C 1
ATOM 664 O O . LYS A 1 85 ? 5.952 2.237 21.114 1.00 87.44 85 LYS A O 1
ATOM 669 N N . ARG A 1 86 ? 4.512 3.173 22.557 1.00 81.75 86 ARG A N 1
ATOM 670 C CA . ARG A 1 86 ? 5.527 3.568 23.549 1.00 81.75 86 ARG A CA 1
ATOM 671 C C . ARG A 1 86 ? 6.139 2.385 24.289 1.00 81.75 86 ARG A C 1
ATOM 673 O O . ARG A 1 86 ? 7.286 2.485 24.721 1.00 81.75 86 ARG A O 1
ATOM 680 N N . LEU A 1 87 ? 5.401 1.295 24.460 1.00 76.88 87 LEU A N 1
ATOM 681 C CA . LEU A 1 87 ? 5.895 0.115 25.165 1.00 76.88 87 LEU A CA 1
ATOM 682 C C . LEU A 1 87 ? 6.669 -0.814 24.223 1.00 76.88 87 LEU A C 1
ATOM 684 O O . LEU A 1 87 ? 7.758 -1.258 24.583 1.00 76.88 87 LEU A O 1
ATOM 688 N N . VAL A 1 88 ? 6.211 -0.988 22.981 1.00 75.25 88 VAL A N 1
ATOM 689 C CA . VAL A 1 88 ? 6.926 -1.735 21.931 1.00 75.25 88 VAL A CA 1
ATOM 690 C C . VAL A 1 88 ? 8.315 -1.158 21.658 1.00 75.25 88 VAL A C 1
ATOM 692 O O . VAL A 1 88 ? 9.296 -1.891 21.617 1.00 75.25 88 VAL A O 1
ATOM 695 N N . VAL A 1 89 ? 8.415 0.163 21.483 1.00 63.34 89 VAL A N 1
ATOM 696 C CA . VAL A 1 89 ? 9.675 0.824 21.094 1.00 63.34 89 VAL A CA 1
ATOM 697 C C . VAL A 1 89 ? 10.681 0.888 22.247 1.00 63.34 89 VAL A C 1
ATOM 699 O O . VAL A 1 89 ? 11.875 1.050 22.017 1.00 63.34 89 VAL A O 1
ATOM 702 N N . SER A 1 90 ? 10.223 0.803 23.497 1.00 54.88 90 SER A N 1
ATOM 703 C CA . SER A 1 90 ? 11.034 1.216 24.646 1.00 54.88 90 SER A CA 1
ATOM 704 C C . SER A 1 90 ? 11.165 0.188 25.765 1.00 54.88 90 SER A C 1
ATOM 706 O O . SER A 1 90 ? 11.809 0.504 26.760 1.00 54.88 90 SER A O 1
ATOM 708 N N . SER A 1 91 ? 10.548 -0.992 25.676 1.00 54.50 91 SER A N 1
ATOM 709 C CA . SER A 1 91 ? 10.653 -2.003 26.735 1.00 54.50 91 SER A CA 1
ATOM 710 C C . SER A 1 91 ? 10.948 -3.384 26.161 1.00 54.50 91 SER A C 1
ATOM 712 O O . SER A 1 91 ? 10.169 -3.917 25.380 1.00 54.50 91 SER A O 1
ATOM 714 N N . GLY A 1 92 ? 12.067 -3.982 26.582 1.00 59.00 92 GLY A N 1
ATOM 715 C CA . GLY A 1 92 ? 12.325 -5.422 26.445 1.00 59.00 92 GLY A CA 1
ATOM 716 C C . GLY A 1 92 ? 11.588 -6.256 27.503 1.00 59.00 92 GLY A C 1
ATOM 717 O O . GLY A 1 92 ? 11.891 -7.431 27.679 1.00 59.00 92 GLY A O 1
ATOM 718 N N . ASP A 1 93 ? 10.655 -5.640 28.233 1.00 69.00 93 ASP A N 1
ATOM 719 C CA . ASP A 1 93 ? 9.953 -6.244 29.355 1.00 69.00 93 ASP A CA 1
ATOM 720 C C . ASP A 1 93 ? 8.818 -7.148 28.864 1.00 69.00 93 ASP A C 1
ATOM 722 O O . ASP A 1 93 ? 7.782 -6.684 28.378 1.00 69.00 93 ASP A O 1
ATOM 726 N N . SER A 1 94 ? 9.030 -8.459 28.964 1.00 74.25 94 SER A N 1
ATOM 727 C CA . SER A 1 94 ? 8.106 -9.470 28.456 1.00 74.25 94 SER A CA 1
ATOM 728 C C . SER A 1 94 ? 6.752 -9.472 29.168 1.00 74.25 94 SER A C 1
ATOM 730 O O . SER A 1 94 ? 5.758 -9.840 28.545 1.00 74.25 94 SER A O 1
ATOM 732 N N . GLN A 1 95 ? 6.675 -9.032 30.429 1.00 75.44 95 GLN A N 1
ATOM 733 C CA . GLN A 1 95 ? 5.433 -9.083 31.206 1.00 75.44 95 GLN A CA 1
ATOM 734 C C . GLN A 1 95 ? 4.462 -7.963 30.827 1.00 75.44 95 GLN A C 1
ATOM 736 O O . GLN A 1 95 ? 3.268 -8.213 30.679 1.00 75.44 95 GLN A O 1
ATOM 741 N N . ILE A 1 96 ? 4.963 -6.744 30.604 1.00 76.38 96 ILE A N 1
ATOM 742 C CA . ILE A 1 96 ? 4.124 -5.636 30.118 1.00 76.38 96 ILE A CA 1
ATOM 743 C C . ILE A 1 96 ? 3.574 -5.957 28.725 1.00 76.38 96 ILE A C 1
ATOM 745 O O . ILE A 1 96 ? 2.409 -5.690 28.429 1.00 76.38 96 ILE A O 1
ATOM 749 N N . GLN A 1 97 ? 4.417 -6.530 27.864 1.00 79.06 97 GLN A N 1
ATOM 750 C CA . GLN A 1 97 ? 4.007 -6.921 26.519 1.00 79.06 97 GLN A CA 1
ATOM 751 C C . GLN A 1 97 ? 2.907 -7.988 26.549 1.00 79.06 97 GLN A C 1
ATOM 753 O O . GLN A 1 97 ? 2.002 -7.917 25.725 1.00 79.06 97 GLN A O 1
ATOM 758 N N . LEU A 1 98 ? 2.947 -8.919 27.510 1.00 81.50 98 LEU A N 1
ATOM 759 C CA . LEU A 1 98 ? 1.897 -9.922 27.697 1.00 81.50 98 LEU A CA 1
ATOM 760 C C . LEU A 1 98 ? 0.564 -9.286 28.125 1.00 81.50 98 LEU A C 1
ATOM 762 O O . LEU A 1 98 ? -0.452 -9.551 27.493 1.00 81.50 98 LEU A O 1
ATOM 766 N N . LEU A 1 99 ? 0.572 -8.388 29.118 1.00 82.38 99 LEU A N 1
ATOM 767 C CA . LEU A 1 99 ? -0.643 -7.684 29.559 1.00 82.38 99 LEU A CA 1
ATOM 768 C C . LEU A 1 99 ? -1.298 -6.899 28.410 1.00 82.38 99 LEU A C 1
ATOM 770 O O . LEU A 1 99 ? -2.511 -6.939 28.218 1.00 82.38 99 LEU A O 1
ATOM 774 N N . LEU A 1 100 ? -0.491 -6.180 27.624 1.00 85.62 100 LEU A N 1
ATOM 775 C CA . LEU A 1 100 ? -0.997 -5.470 26.451 1.00 85.62 100 LEU A CA 1
ATOM 776 C C . LEU A 1 100 ? -1.509 -6.420 25.372 1.00 85.62 100 LEU A C 1
ATOM 778 O O . LEU A 1 100 ? -2.505 -6.107 24.727 1.00 85.62 100 LEU A O 1
ATOM 782 N N . ALA A 1 101 ? -0.836 -7.551 25.158 1.00 87.62 101 ALA A N 1
ATOM 783 C CA . ALA A 1 101 ? -1.263 -8.546 24.187 1.00 87.62 101 ALA A CA 1
ATOM 784 C C . ALA A 1 101 ? -2.649 -9.111 24.527 1.00 87.62 101 ALA A C 1
ATOM 786 O O . ALA A 1 101 ? -3.465 -9.248 23.620 1.00 87.62 101 ALA A O 1
ATOM 787 N N . GLU A 1 102 ? -2.935 -9.373 25.806 1.00 88.31 102 GLU A N 1
ATOM 788 C CA . GLU A 1 102 ? -4.257 -9.814 26.274 1.00 88.31 102 GLU A CA 1
ATOM 789 C C . GLU A 1 102 ? -5.334 -8.764 25.972 1.00 88.31 102 GLU A C 1
ATOM 791 O O . GLU A 1 102 ? -6.358 -9.071 25.360 1.00 88.31 102 GLU A O 1
ATOM 796 N N . TYR A 1 103 ? -5.079 -7.497 26.311 1.00 90.25 103 TYR A N 1
ATOM 797 C CA . TYR A 1 103 ? -6.036 -6.422 26.042 1.00 90.25 103 TYR A CA 1
ATOM 798 C C . TYR A 1 103 ? -6.250 -6.180 24.552 1.00 90.25 103 TYR A C 1
ATOM 800 O O . TYR A 1 103 ? -7.388 -6.027 24.117 1.00 90.25 103 TYR A O 1
ATOM 808 N N . LEU A 1 104 ? -5.180 -6.176 23.756 1.00 91.81 104 LEU A N 1
ATOM 809 C CA . LEU A 1 104 ? -5.287 -6.046 22.306 1.00 91.81 104 LEU A CA 1
ATOM 810 C C . LEU A 1 104 ? -6.100 -7.194 21.716 1.00 91.81 104 LEU A C 1
ATOM 812 O O . LEU A 1 104 ? -6.961 -6.942 20.877 1.00 91.81 104 LEU A O 1
ATOM 816 N N . LEU A 1 105 ? -5.878 -8.428 22.174 1.00 92.19 105 LEU A N 1
ATOM 817 C CA . LEU A 1 105 ? -6.611 -9.589 21.686 1.00 92.19 105 LEU A CA 1
ATOM 818 C C . LEU A 1 105 ? -8.117 -9.476 21.955 1.00 92.19 105 LEU A C 1
ATOM 820 O O . LEU A 1 105 ? -8.909 -9.765 21.062 1.00 92.19 105 LEU A O 1
ATOM 824 N N . GLU A 1 106 ? -8.519 -8.995 23.133 1.00 93.00 106 GLU A N 1
ATOM 825 C CA . GLU A 1 106 ? -9.931 -8.724 23.442 1.00 93.00 106 GLU A CA 1
ATOM 826 C C . GLU A 1 106 ? -10.523 -7.603 22.569 1.00 93.00 106 GLU A C 1
ATOM 828 O O . GLU A 1 106 ? -11.713 -7.615 22.257 1.00 93.00 106 GLU A O 1
ATOM 833 N N . MET A 1 107 ? -9.706 -6.638 22.134 1.00 95.00 107 MET A N 1
ATOM 834 C CA . MET A 1 107 ? -10.152 -5.552 21.259 1.00 95.00 107 MET A CA 1
ATOM 835 C C . MET A 1 107 ? -10.297 -5.963 19.788 1.00 95.00 107 MET A C 1
ATOM 837 O O . MET A 1 107 ? -11.108 -5.359 19.076 1.00 95.00 107 MET A O 1
ATOM 841 N N . VAL A 1 108 ? -9.526 -6.958 19.328 1.00 95.12 108 VAL A N 1
ATOM 842 C CA . VAL A 1 108 ? -9.430 -7.374 17.916 1.00 95.12 108 VAL A CA 1
ATOM 843 C C . VAL A 1 108 ? -10.793 -7.599 17.248 1.00 95.12 108 VAL A C 1
ATOM 845 O O . VAL A 1 108 ? -10.967 -7.062 16.155 1.00 95.12 108 VAL A O 1
ATOM 848 N N . PRO A 1 109 ? -11.779 -8.305 17.841 1.00 95.88 109 PRO A N 1
ATOM 849 C CA . PRO A 1 109 ? -13.066 -8.539 17.180 1.00 95.88 109 PRO A CA 1
ATOM 850 C C . PRO A 1 109 ? -13.782 -7.242 16.777 1.00 95.88 109 PRO A C 1
ATOM 852 O O . PRO A 1 109 ? -14.196 -7.081 15.628 1.00 95.88 109 PRO A O 1
ATOM 855 N N . ASN A 1 110 ? -13.853 -6.271 17.691 1.00 97.94 110 ASN A N 1
ATOM 856 C CA . ASN A 1 110 ? -14.476 -4.975 17.418 1.00 97.94 110 ASN A CA 1
ATOM 857 C C . ASN A 1 110 ? -13.631 -4.109 16.479 1.00 97.94 110 ASN A C 1
ATOM 859 O O . ASN A 1 110 ? -14.188 -3.373 15.668 1.00 97.94 110 ASN A O 1
ATOM 863 N N . VAL A 1 111 ? -12.299 -4.230 16.515 1.00 98.12 111 VAL A N 1
ATOM 864 C CA . VAL A 1 111 ? -11.419 -3.559 15.544 1.00 98.12 111 VAL A CA 1
ATOM 865 C C . VAL A 1 111 ? -11.612 -4.132 14.133 1.00 98.12 111 VAL A C 1
ATOM 867 O O . VAL A 1 111 ? -11.729 -3.362 13.184 1.00 98.12 111 VAL A O 1
ATOM 870 N N . MET A 1 112 ? -11.699 -5.456 13.977 1.00 98.06 112 MET A N 1
ATOM 871 C CA . MET A 1 112 ? -11.979 -6.108 12.692 1.00 98.06 112 MET A CA 1
ATOM 872 C C . MET A 1 112 ? -13.355 -5.704 12.150 1.00 98.06 112 MET A C 1
ATOM 874 O O . MET A 1 112 ? -13.466 -5.342 10.978 1.00 98.06 112 MET A O 1
ATOM 878 N N . ASN A 1 113 ? -14.385 -5.694 13.002 1.00 98.25 113 ASN A N 1
ATOM 879 C CA . ASN A 1 113 ? -15.716 -5.214 12.627 1.00 98.25 113 ASN A CA 1
ATOM 880 C C . ASN A 1 113 ? -15.686 -3.750 12.184 1.00 98.25 113 ASN A C 1
ATOM 882 O O . ASN A 1 113 ? -16.215 -3.429 11.123 1.00 98.25 113 ASN A O 1
ATOM 886 N N . LEU A 1 114 ? -15.000 -2.884 12.933 1.00 98.62 114 LEU A N 1
ATOM 887 C CA . LEU A 1 114 ? -14.842 -1.480 12.572 1.00 98.62 114 LEU A CA 1
ATOM 888 C C . LEU A 1 114 ? -14.155 -1.315 11.214 1.00 98.62 114 LEU A C 1
ATOM 890 O O . LEU A 1 114 ? -14.609 -0.516 10.402 1.00 98.62 114 LEU A O 1
ATOM 894 N N . ILE A 1 115 ? -13.082 -2.066 10.948 1.00 98.62 115 ILE A N 1
ATOM 895 C CA . ILE A 1 115 ? -12.380 -2.027 9.658 1.00 98.62 115 ILE A CA 1
ATOM 896 C C . ILE A 1 115 ? -13.319 -2.442 8.523 1.00 98.62 115 ILE A C 1
ATOM 898 O O . ILE A 1 115 ? -13.458 -1.689 7.561 1.00 98.62 115 ILE A O 1
ATOM 902 N N . ARG A 1 116 ? -14.021 -3.573 8.672 1.00 98.38 116 ARG A N 1
ATOM 903 C CA . ARG A 1 116 ? -15.020 -4.047 7.701 1.00 98.38 116 ARG A CA 1
ATOM 904 C C . ARG A 1 116 ? -16.067 -2.972 7.415 1.00 98.38 116 ARG A C 1
ATOM 906 O O . ARG A 1 116 ? -16.357 -2.667 6.263 1.00 98.38 116 ARG A O 1
ATOM 913 N N . THR A 1 117 ? -16.614 -2.364 8.463 1.00 98.31 117 THR A N 1
ATOM 914 C CA . THR A 1 117 ? -17.641 -1.325 8.347 1.00 98.31 117 THR A CA 1
ATOM 915 C C . THR A 1 117 ? -17.092 -0.057 7.692 1.00 98.31 117 THR A C 1
ATOM 917 O O . THR A 1 117 ? -17.764 0.529 6.850 1.00 98.31 117 THR A O 1
ATOM 920 N N . LEU A 1 118 ? -15.848 0.336 7.991 1.00 98.06 118 LEU A N 1
ATOM 921 C CA . LEU A 1 118 ? -15.156 1.451 7.334 1.00 98.06 118 LEU A CA 1
ATOM 922 C C . LEU A 1 118 ? -14.890 1.207 5.845 1.00 98.06 118 LEU A C 1
ATOM 924 O O . LEU A 1 118 ? -14.813 2.184 5.096 1.00 98.06 118 LEU A O 1
ATOM 928 N N . HIS A 1 119 ? -14.694 -0.046 5.428 1.00 97.94 119 HIS A N 1
ATOM 929 C CA . HIS A 1 119 ? -14.575 -0.428 4.015 1.00 97.94 119 HIS A CA 1
ATOM 930 C C . HIS A 1 119 ? -15.939 -0.418 3.329 1.00 97.94 119 HIS A C 1
ATOM 932 O O . HIS A 1 119 ? -16.079 0.157 2.255 1.00 97.94 119 HIS A O 1
ATOM 938 N N . LEU A 1 120 ? -16.969 -0.936 4.000 1.00 97.12 120 LEU A N 1
ATOM 939 C CA . LEU A 1 120 ? -18.352 -0.891 3.523 1.00 97.12 120 LEU A CA 1
ATOM 940 C C . LEU A 1 120 ? -18.880 0.525 3.310 1.00 97.12 120 LEU A C 1
ATOM 942 O O . LEU A 1 120 ? -19.773 0.705 2.489 1.00 97.12 120 LEU A O 1
ATOM 946 N N . LEU A 1 121 ? -18.315 1.542 3.972 1.00 96.44 121 LEU A N 1
ATOM 947 C CA . LEU A 1 121 ? -18.692 2.927 3.691 1.00 96.44 121 LEU A CA 1
ATOM 948 C C . LEU A 1 121 ? -18.519 3.292 2.212 1.00 96.44 121 LEU A C 1
ATOM 950 O O . LEU A 1 121 ? -19.259 4.147 1.750 1.00 96.44 121 LEU A O 1
ATOM 954 N N . TYR A 1 122 ? -17.609 2.655 1.466 1.00 95.75 122 TYR A N 1
ATOM 955 C CA . TYR A 1 122 ? -17.411 2.895 0.029 1.00 95.75 122 TYR A CA 1
ATOM 956 C C . TYR A 1 122 ? -18.392 2.130 -0.866 1.00 95.75 122 TYR A C 1
ATOM 958 O O . TYR A 1 122 ? -18.542 2.481 -2.035 1.00 95.75 122 TYR A O 1
ATOM 966 N N . ALA A 1 123 ? -19.077 1.113 -0.336 1.00 94.69 123 ALA A N 1
ATOM 967 C CA . ALA A 1 123 ? -19.999 0.306 -1.119 1.00 94.69 123 ALA A CA 1
ATOM 968 C C . ALA A 1 123 ? -21.161 1.174 -1.645 1.00 94.69 123 ALA A C 1
ATOM 970 O O . ALA A 1 123 ? -21.675 2.026 -0.904 1.00 94.69 123 ALA A O 1
ATOM 971 N N . PRO A 1 124 ? -21.636 0.953 -2.887 1.00 93.62 124 PRO A N 1
ATOM 972 C CA . PRO A 1 124 ? -22.693 1.769 -3.485 1.00 93.62 124 PRO A CA 1
ATOM 973 C C . PRO A 1 124 ? -23.949 1.885 -2.614 1.00 93.62 124 PRO A C 1
ATOM 975 O O . PRO A 1 124 ? -24.530 2.963 -2.509 1.00 93.62 124 PRO A O 1
ATOM 978 N N . GLN A 1 125 ? -24.337 0.799 -1.939 1.00 93.94 125 GLN A N 1
ATOM 979 C CA . GLN A 1 125 ? -25.516 0.754 -1.072 1.00 93.94 125 GLN A CA 1
ATOM 980 C C . GLN A 1 125 ? -25.384 1.698 0.130 1.00 93.94 125 GLN A C 1
ATOM 982 O O . GLN A 1 125 ? -26.363 2.311 0.546 1.00 93.94 125 GLN A O 1
ATOM 987 N N . THR A 1 126 ? -24.179 1.845 0.685 1.00 94.69 126 THR A N 1
ATOM 988 C CA . THR A 1 126 ? -23.926 2.741 1.820 1.00 94.69 126 THR A CA 1
ATOM 989 C C . THR A 1 126 ? -23.725 4.180 1.359 1.00 94.69 126 THR A C 1
ATOM 991 O O . THR A 1 126 ? -24.258 5.096 1.982 1.00 94.69 126 THR A O 1
ATOM 994 N N . GLN A 1 127 ? -23.038 4.396 0.233 1.00 94.88 127 GLN A N 1
ATOM 995 C CA . GLN A 1 127 ? -22.855 5.729 -0.351 1.00 94.88 127 GLN A CA 1
ATOM 996 C C . GLN A 1 127 ? -24.190 6.403 -0.700 1.00 94.88 127 GLN A C 1
ATOM 998 O O . GLN A 1 127 ? -24.330 7.610 -0.516 1.00 94.88 127 GLN A O 1
ATOM 1003 N N . GLN A 1 128 ? -25.201 5.638 -1.126 1.00 94.81 128 GLN A N 1
ATOM 1004 C CA . GLN A 1 128 ? -26.549 6.154 -1.407 1.00 94.81 128 GLN A CA 1
ATOM 1005 C C . GLN A 1 128 ? -27.229 6.826 -0.203 1.00 94.81 128 GLN A C 1
ATOM 1007 O O . GLN A 1 128 ? -28.082 7.687 -0.401 1.00 94.81 128 GLN A O 1
ATOM 1012 N N . LEU A 1 129 ? -26.834 6.488 1.029 1.00 94.38 129 LEU A N 1
ATOM 1013 C CA . LEU A 1 129 ? -27.373 7.095 2.253 1.00 94.38 129 LEU A CA 1
ATOM 1014 C C . LEU A 1 129 ? -26.814 8.501 2.524 1.00 94.38 129 LEU A C 1
ATOM 1016 O O . LEU A 1 129 ? -27.313 9.212 3.392 1.00 94.38 129 LEU A O 1
ATOM 1020 N N . ILE A 1 130 ? -25.751 8.886 1.821 1.00 94.38 130 ILE A N 1
ATOM 1021 C CA . ILE A 1 130 ? -24.965 10.093 2.073 1.00 94.38 130 ILE A CA 1
ATOM 1022 C C . ILE A 1 130 ? -25.323 11.138 1.019 1.00 94.38 130 ILE A C 1
ATOM 1024 O O . ILE A 1 130 ? -25.463 10.794 -0.155 1.00 94.38 130 ILE A O 1
ATOM 1028 N N . ASP A 1 131 ? -25.429 12.410 1.408 1.00 93.19 131 ASP A N 1
ATOM 1029 C CA . ASP A 1 131 ? -25.625 13.510 0.456 1.00 93.19 131 ASP A CA 1
ATOM 1030 C C . ASP A 1 131 ? -24.478 13.540 -0.566 1.00 93.19 131 ASP A C 1
ATOM 1032 O O . ASP A 1 131 ? -23.303 13.635 -0.195 1.00 93.19 131 ASP A O 1
ATOM 1036 N N . GLU A 1 132 ? -24.832 13.464 -1.850 1.00 92.25 132 GLU A N 1
ATOM 1037 C CA . GLU A 1 132 ? -23.907 13.427 -2.982 1.00 92.25 132 GLU A CA 1
ATOM 1038 C C . GLU A 1 132 ? -22.893 14.572 -2.943 1.00 92.25 132 GLU A C 1
ATOM 1040 O O . GLU A 1 132 ? -21.711 14.348 -3.204 1.00 92.25 132 GLU A O 1
ATOM 1045 N N . LYS A 1 133 ? -23.317 15.763 -2.501 1.00 91.19 133 LYS A N 1
ATOM 1046 C CA . LYS A 1 133 ? -22.462 16.958 -2.418 1.00 91.19 133 LYS A CA 1
ATOM 1047 C C . LYS A 1 133 ? -21.285 16.803 -1.456 1.00 91.19 133 LYS A C 1
ATOM 1049 O O . LYS A 1 133 ? -20.288 17.503 -1.596 1.00 91.19 133 LYS A O 1
ATOM 1054 N N . ASN A 1 134 ? -21.396 15.904 -0.478 1.00 91.12 134 ASN A N 1
ATOM 1055 C CA . ASN A 1 134 ? -20.389 15.719 0.565 1.00 91.12 134 ASN A CA 1
ATOM 1056 C C . ASN A 1 134 ? -19.521 14.469 0.347 1.00 91.12 134 ASN A C 1
ATOM 1058 O O . ASN A 1 134 ? -18.456 14.365 0.956 1.00 91.12 134 ASN A O 1
ATOM 1062 N N . ARG A 1 135 ? -19.941 13.514 -0.500 1.00 92.88 135 ARG A N 1
ATOM 1063 C CA . ARG A 1 135 ? -19.274 12.202 -0.651 1.00 92.88 135 ARG A CA 1
ATOM 1064 C C . ARG A 1 135 ? -17.804 12.330 -1.039 1.00 92.88 135 ARG A C 1
ATOM 1066 O O . ARG A 1 135 ? -16.956 11.688 -0.419 1.00 92.88 135 ARG A O 1
ATOM 1073 N N . GLU A 1 136 ? -17.515 13.186 -2.020 1.00 91.31 136 GLU A N 1
ATOM 1074 C CA . GLU A 1 136 ? -16.162 13.433 -2.531 1.00 91.31 136 GLU A CA 1
ATOM 1075 C C . GLU A 1 136 ? -15.208 13.827 -1.395 1.00 91.31 136 GLU A C 1
ATOM 1077 O O . GLU A 1 136 ? -14.214 13.140 -1.138 1.00 91.31 136 GLU A O 1
ATOM 1082 N N . HIS A 1 137 ? -15.579 14.859 -0.633 1.00 93.62 137 HIS A N 1
ATOM 1083 C CA . HIS A 1 137 ? -14.737 15.393 0.432 1.00 93.62 137 HIS A CA 1
ATOM 1084 C C . HIS A 1 137 ? -14.690 14.544 1.704 1.00 93.62 137 HIS A C 1
ATOM 1086 O O . HIS A 1 137 ? -13.732 14.615 2.473 1.00 93.62 137 HIS A O 1
ATOM 1092 N N . LEU A 1 138 ? -15.700 13.705 1.933 1.00 94.44 138 LEU A N 1
ATOM 1093 C CA . LEU A 1 138 ? -15.703 12.771 3.053 1.00 94.44 138 LEU A CA 1
ATOM 1094 C C . LEU A 1 138 ? -14.786 11.570 2.793 1.00 94.44 138 LEU A C 1
ATOM 1096 O O . LEU A 1 138 ? -13.998 11.206 3.670 1.00 94.44 138 LEU A O 1
ATOM 1100 N N . PHE A 1 139 ? -14.848 10.967 1.603 1.00 93.12 139 PHE A N 1
ATOM 1101 C CA . PHE A 1 139 ? -14.264 9.641 1.369 1.00 93.12 139 PHE A CA 1
ATOM 1102 C C . PHE A 1 139 ? -13.090 9.605 0.400 1.00 93.12 139 PHE A C 1
ATOM 1104 O O . PHE A 1 139 ? -12.234 8.737 0.582 1.00 93.12 139 PHE A O 1
ATOM 1111 N N . TYR A 1 140 ? -12.995 10.540 -0.546 1.00 91.31 140 TYR A N 1
ATOM 1112 C CA . TYR A 1 140 ? -12.017 10.488 -1.637 1.00 91.31 140 TYR A CA 1
ATOM 1113 C C . TYR A 1 140 ? -10.888 11.505 -1.463 1.00 91.31 140 TYR A C 1
ATOM 1115 O O . TYR A 1 140 ? -9.725 11.128 -1.547 1.00 91.31 140 TYR A O 1
ATOM 1123 N N . VAL A 1 141 ? -11.192 12.760 -1.114 1.00 93.69 141 VAL A N 1
ATOM 1124 C CA . VAL A 1 141 ? -10.156 13.773 -0.844 1.00 93.69 141 VAL A CA 1
ATOM 1125 C C . VAL A 1 141 ? -10.623 14.829 0.158 1.00 93.69 141 VAL A C 1
ATOM 1127 O O . VAL A 1 141 ? -11.556 15.577 -0.109 1.00 93.69 141 VAL A O 1
ATOM 1130 N N . GLY A 1 142 ? -9.963 14.925 1.315 1.00 93.94 142 GLY A N 1
ATOM 1131 C CA . GLY A 1 142 ? -10.285 15.965 2.298 1.00 93.94 142 GLY A CA 1
ATOM 1132 C C . GLY A 1 142 ? -10.053 17.373 1.744 1.00 93.94 142 GLY A C 1
ATOM 1133 O O . GLY A 1 142 ? -9.167 17.568 0.919 1.00 93.94 142 GLY A O 1
ATOM 1134 N N . ILE A 1 143 ? -10.806 18.371 2.214 1.00 93.94 143 ILE A N 1
ATOM 1135 C CA . ILE A 1 143 ? -10.670 19.768 1.747 1.00 93.94 143 ILE A CA 1
ATOM 1136 C C . ILE A 1 143 ? -9.230 20.279 1.951 1.00 93.94 143 ILE A C 1
ATOM 1138 O O . ILE A 1 143 ? -8.652 20.911 1.073 1.00 93.94 143 ILE A O 1
ATOM 1142 N N . ASP A 1 144 ? -8.616 19.966 3.093 1.00 93.69 144 ASP A N 1
ATOM 1143 C CA . ASP A 1 144 ? -7.221 20.307 3.390 1.00 93.69 144 ASP A CA 1
ATOM 1144 C C . ASP A 1 144 ? -6.225 19.520 2.530 1.00 93.69 144 ASP A C 1
ATOM 1146 O O . ASP A 1 144 ? -5.190 20.047 2.112 1.00 93.69 144 ASP A O 1
ATOM 1150 N N . GLU A 1 145 ? -6.532 18.251 2.262 1.00 93.06 145 GLU A N 1
ATOM 1151 C CA . GLU A 1 145 ? -5.709 17.392 1.418 1.00 93.06 145 GLU A CA 1
ATOM 1152 C C . GLU A 1 145 ? -5.705 17.878 -0.024 1.00 93.06 145 GLU A C 1
ATOM 1154 O O . GLU A 1 145 ? -4.644 17.897 -0.640 1.00 93.06 145 GLU A O 1
ATOM 1159 N N . GLU A 1 146 ? -6.858 18.293 -0.540 1.00 93.44 146 GLU A N 1
ATOM 1160 C CA . GLU A 1 146 ? -7.018 18.817 -1.889 1.00 93.44 146 GLU A CA 1
ATOM 1161 C C . GLU A 1 146 ? -6.159 20.069 -2.093 1.00 93.44 146 GLU A C 1
ATOM 1163 O O . GLU A 1 146 ? -5.332 20.115 -3.004 1.00 93.44 146 GLU A O 1
ATOM 1168 N N . GLU A 1 147 ? -6.264 21.038 -1.179 1.00 91.81 147 GLU A N 1
ATOM 1169 C CA . GLU A 1 147 ? -5.461 22.264 -1.195 1.00 91.81 147 GLU A CA 1
ATOM 1170 C C . GLU A 1 147 ? -3.957 21.955 -1.137 1.00 91.81 147 GLU A C 1
ATOM 1172 O O . GLU A 1 147 ? -3.176 22.439 -1.965 1.00 91.81 147 GLU A O 1
ATOM 1177 N N . ARG A 1 148 ? -3.544 21.065 -0.223 1.00 92.56 148 ARG A N 1
ATOM 1178 C CA . ARG A 1 148 ? -2.148 20.613 -0.119 1.00 92.56 148 ARG A CA 1
ATOM 1179 C C . ARG A 1 148 ? -1.679 19.953 -1.412 1.00 92.56 148 ARG A C 1
ATOM 1181 O O . ARG A 1 148 ? -0.572 20.224 -1.879 1.00 92.56 148 ARG A O 1
ATOM 1188 N N . LEU A 1 149 ? -2.489 19.062 -1.983 1.00 92.38 149 LEU A N 1
ATOM 1189 C CA . LEU A 1 149 ? -2.157 18.348 -3.210 1.00 92.38 149 LEU A CA 1
ATOM 1190 C C . LEU A 1 149 ? -2.027 19.324 -4.371 1.00 92.38 149 LEU A C 1
ATOM 1192 O O . LEU A 1 149 ? -1.132 19.144 -5.185 1.00 92.38 149 LEU A O 1
ATOM 1196 N N . LEU A 1 150 ? -2.808 20.397 -4.424 1.00 91.12 150 LEU A N 1
ATOM 1197 C CA . LEU A 1 150 ? -2.701 21.427 -5.459 1.00 91.12 150 LEU A CA 1
ATOM 1198 C C . LEU A 1 150 ? -1.505 22.374 -5.276 1.00 91.12 150 LEU A C 1
ATOM 1200 O O . LEU A 1 150 ? -1.175 23.114 -6.198 1.00 91.12 150 LEU A O 1
ATOM 1204 N N . GLY A 1 151 ? -0.778 22.268 -4.161 1.00 87.62 151 GLY A N 1
ATOM 1205 C CA . GLY A 1 151 ? 0.417 23.063 -3.871 1.00 87.62 151 GLY A CA 1
ATOM 1206 C C . GLY A 1 151 ? 0.151 24.285 -2.993 1.00 87.62 151 GLY A C 1
ATOM 1207 O O . GLY A 1 151 ? 1.057 25.096 -2.792 1.00 87.62 151 GLY A O 1
ATOM 1208 N N . ASN A 1 152 ? -1.056 24.407 -2.437 1.00 86.44 152 ASN A N 1
ATOM 1209 C CA . ASN A 1 152 ? -1.391 25.455 -1.486 1.00 86.44 152 ASN A CA 1
ATOM 1210 C C . ASN A 1 152 ? -0.888 25.041 -0.097 1.00 86.44 152 ASN A C 1
ATOM 1212 O O . ASN A 1 152 ? -1.460 24.190 0.580 1.00 86.44 152 ASN A O 1
ATOM 1216 N N . ASN A 1 153 ? 0.221 25.646 0.331 1.00 76.62 153 ASN A N 1
ATOM 1217 C CA . ASN A 1 153 ? 0.888 25.300 1.592 1.00 76.62 153 ASN A CA 1
ATOM 1218 C C . ASN A 1 153 ? 0.223 25.912 2.840 1.00 76.62 153 ASN A C 1
ATOM 1220 O O . ASN A 1 153 ? 0.632 25.604 3.958 1.00 76.62 153 ASN A O 1
ATOM 1224 N N . CYS A 1 154 ? -0.788 26.767 2.666 1.00 78.62 154 CYS A N 1
ATOM 1225 C CA . CYS A 1 154 ? -1.464 27.482 3.747 1.00 78.62 154 CYS A CA 1
ATOM 1226 C C . CYS A 1 154 ? -2.969 27.184 3.728 1.00 78.62 154 CYS A C 1
ATOM 1228 O O . CYS A 1 154 ? -3.756 27.968 3.206 1.00 78.62 154 CYS A O 1
ATOM 1230 N N . PHE A 1 155 ? -3.372 26.052 4.306 1.00 88.69 155 PHE A N 1
ATOM 1231 C CA . PHE A 1 155 ? -4.786 25.753 4.535 1.00 88.69 155 PHE A CA 1
ATOM 1232 C C . PHE A 1 155 ? -5.304 26.530 5.756 1.00 88.69 155 PHE A C 1
ATOM 1234 O O . PHE A 1 155 ? -4.753 26.408 6.852 1.00 88.69 155 PHE A O 1
ATOM 1241 N N . ASN A 1 156 ? -6.371 27.315 5.576 1.00 88.69 156 ASN A N 1
ATOM 1242 C CA . ASN A 1 156 ? -7.019 28.067 6.650 1.00 88.69 156 ASN A CA 1
ATOM 1243 C C . ASN A 1 156 ? -8.431 27.528 6.915 1.00 88.69 156 ASN A C 1
ATOM 1245 O O . ASN A 1 156 ? -9.381 27.892 6.224 1.00 88.69 156 ASN A O 1
ATOM 1249 N N . ALA A 1 157 ? -8.575 26.704 7.955 1.00 90.44 157 ALA A N 1
ATOM 1250 C CA . ALA A 1 157 ? -9.868 26.140 8.346 1.00 90.44 157 ALA A CA 1
ATOM 1251 C C . ALA A 1 157 ? -10.905 27.214 8.730 1.00 90.44 157 ALA A C 1
ATOM 1253 O O . ALA A 1 157 ? -12.096 26.997 8.536 1.00 90.44 157 ALA A O 1
ATOM 1254 N N . SER A 1 158 ? -10.472 28.380 9.224 1.00 90.88 158 SER A N 1
ATOM 1255 C CA . SER A 1 158 ? -11.371 29.472 9.624 1.00 90.88 158 SER A CA 1
ATOM 1256 C C . SER A 1 158 ? -12.029 30.186 8.440 1.00 90.88 158 SER A C 1
ATOM 1258 O O . SER A 1 158 ? -12.951 30.966 8.643 1.00 90.88 158 SER A O 1
ATOM 1260 N N . ALA A 1 159 ? -11.544 29.956 7.215 1.00 91.94 159 ALA A N 1
ATOM 1261 C CA . ALA A 1 159 ? -12.140 30.495 5.994 1.00 91.94 159 ALA A CA 1
ATOM 1262 C C . ALA A 1 159 ? -13.238 29.585 5.412 1.00 91.94 159 ALA A C 1
ATOM 1264 O O . ALA A 1 159 ? -13.872 29.948 4.423 1.00 91.94 159 ALA A O 1
ATOM 1265 N N . LEU A 1 160 ? -13.447 28.399 5.990 1.00 93.81 160 LEU A N 1
ATOM 1266 C CA . LEU A 1 160 ? -14.482 27.473 5.549 1.00 93.81 160 LEU A CA 1
ATOM 1267 C C . LEU A 1 160 ? -15.864 27.945 6.003 1.00 93.81 160 LEU A C 1
ATOM 1269 O O . LEU A 1 160 ? -16.030 28.442 7.114 1.00 93.81 160 LEU A O 1
ATOM 1273 N N . SER A 1 161 ? -16.874 27.713 5.165 1.00 94.56 161 SER A N 1
ATOM 1274 C CA . SER A 1 161 ? -18.269 27.777 5.616 1.00 94.56 161 SER A CA 1
ATOM 1275 C C . SER A 1 161 ? -18.545 26.724 6.697 1.00 94.56 161 SER A C 1
ATOM 1277 O O . SER A 1 161 ? -17.875 25.692 6.743 1.00 94.56 161 SER A O 1
ATOM 1279 N N . ASP A 1 162 ? -19.587 26.915 7.511 1.00 93.69 162 ASP A N 1
ATOM 1280 C CA . ASP A 1 162 ? -19.964 25.961 8.570 1.00 93.69 162 ASP A CA 1
ATOM 1281 C C . ASP A 1 162 ? -20.145 24.527 8.044 1.00 93.69 162 ASP A C 1
ATOM 1283 O O . ASP A 1 162 ? -19.744 23.549 8.679 1.00 93.69 162 ASP A O 1
ATOM 1287 N N . THR A 1 163 ? -20.702 24.391 6.835 1.00 91.44 163 THR A N 1
ATOM 1288 C CA . THR A 1 163 ? -20.893 23.085 6.186 1.00 91.44 163 THR A CA 1
ATOM 1289 C C . THR A 1 163 ? -19.556 22.454 5.798 1.00 91.44 163 THR A C 1
ATOM 1291 O O . THR A 1 163 ? -19.318 21.282 6.092 1.00 91.44 163 THR A O 1
ATOM 1294 N N . GLN A 1 164 ? -18.652 23.224 5.187 1.00 93.69 164 GLN A N 1
ATOM 1295 C CA . GLN A 1 164 ? -17.315 22.747 4.826 1.00 93.69 164 GLN A CA 1
ATOM 1296 C C . GLN A 1 164 ? -16.482 22.399 6.061 1.00 93.69 164 GLN A C 1
ATOM 1298 O O . GLN A 1 164 ? -15.791 21.382 6.063 1.00 93.69 164 GLN A O 1
ATOM 1303 N N . LEU A 1 165 ? -16.573 23.199 7.126 1.00 95.12 165 LEU A N 1
ATOM 1304 C CA . LEU A 1 165 ? -15.875 22.947 8.383 1.00 95.12 165 LEU A CA 1
ATOM 1305 C C . LEU A 1 165 ? -16.338 21.627 9.015 1.00 95.12 165 LEU A C 1
ATOM 1307 O O . LEU A 1 165 ? -15.511 20.819 9.444 1.00 95.12 165 LEU A O 1
ATOM 1311 N N . ARG A 1 166 ? -17.650 21.357 9.001 1.00 93.56 166 ARG A N 1
ATOM 1312 C CA . ARG A 1 166 ? -18.209 20.069 9.432 1.00 93.56 166 ARG A CA 1
ATOM 1313 C C . ARG A 1 166 ? -17.662 18.912 8.595 1.00 93.56 166 ARG A C 1
ATOM 1315 O O . ARG A 1 166 ? -17.155 17.950 9.167 1.00 93.56 166 ARG A O 1
ATOM 1322 N N . VAL A 1 167 ? -17.708 19.006 7.264 1.00 95.25 167 VAL A N 1
ATOM 1323 C CA . VAL A 1 167 ? -17.178 17.966 6.358 1.00 95.25 167 VAL A CA 1
ATOM 1324 C C . VAL A 1 167 ? -15.689 17.714 6.609 1.00 95.25 167 VAL A C 1
ATOM 1326 O O . VAL A 1 167 ? -15.279 16.562 6.744 1.00 95.25 167 VAL A O 1
ATOM 1329 N N . TYR A 1 168 ? -14.894 18.775 6.764 1.00 95.50 168 TYR A N 1
ATOM 1330 C CA . TYR A 1 168 ? -13.474 18.701 7.108 1.00 95.50 168 TYR A CA 1
ATOM 1331 C C . TYR A 1 168 ? -13.230 17.934 8.421 1.00 95.50 168 TYR A C 1
ATOM 1333 O O . TYR A 1 168 ? -12.402 17.018 8.471 1.00 95.50 168 TYR A O 1
ATOM 1341 N N . HIS A 1 169 ? -13.975 18.247 9.485 1.00 95.12 169 HIS A N 1
ATOM 1342 C CA . HIS A 1 169 ? -13.839 17.552 10.767 1.00 95.12 169 HIS A CA 1
ATOM 1343 C C . HIS A 1 169 ? -14.247 16.078 10.692 1.00 95.12 169 HIS A C 1
ATOM 1345 O O . HIS A 1 169 ? -13.558 15.226 11.262 1.00 95.12 169 HIS A O 1
ATOM 1351 N N . ILE A 1 170 ? -15.327 15.766 9.973 1.00 95.75 170 ILE A N 1
ATOM 1352 C CA . ILE A 1 170 ? -15.791 14.388 9.786 1.00 95.75 170 ILE A CA 1
ATOM 1353 C C . ILE A 1 170 ? -14.760 13.582 8.992 1.00 95.75 170 ILE A C 1
ATOM 1355 O O . ILE A 1 170 ? -14.362 12.505 9.437 1.00 95.75 170 ILE A O 1
ATOM 1359 N N . HIS A 1 171 ? -14.269 14.112 7.869 1.00 95.88 171 HIS A N 1
ATOM 1360 C CA . HIS A 1 171 ? -13.229 13.472 7.063 1.00 95.88 171 HIS A CA 1
ATOM 1361 C C . HIS A 1 171 ? -12.001 13.111 7.915 1.00 95.88 171 HIS A C 1
ATOM 1363 O O . HIS A 1 171 ? -11.529 11.968 7.920 1.00 95.88 171 HIS A O 1
ATOM 1369 N N . ARG A 1 172 ? -11.517 14.067 8.717 1.00 94.62 172 ARG A N 1
ATOM 1370 C CA . ARG A 1 172 ? -10.372 13.859 9.611 1.00 94.62 172 ARG A CA 1
ATOM 1371 C C . ARG A 1 172 ? -10.652 12.808 10.687 1.00 94.62 172 ARG A C 1
ATOM 1373 O O . ARG A 1 172 ? -9.760 12.018 11.004 1.00 94.62 172 ARG A O 1
ATOM 1380 N N . ALA A 1 173 ? -11.870 12.770 11.230 1.00 95.06 173 ALA A N 1
ATOM 1381 C CA . ALA A 1 173 ? -12.279 11.750 12.192 1.00 95.06 173 ALA A CA 1
ATOM 1382 C C . ALA A 1 173 ? -12.263 10.348 11.563 1.00 95.06 173 ALA A C 1
ATOM 1384 O O . ALA A 1 173 ? -11.632 9.452 12.124 1.00 95.06 173 ALA A O 1
ATOM 1385 N N . ILE A 1 174 ? -12.854 10.171 10.373 1.00 96.38 174 ILE A N 1
ATOM 1386 C CA . ILE A 1 174 ? -12.839 8.898 9.628 1.00 96.38 174 ILE A CA 1
ATOM 1387 C C . ILE A 1 174 ? -11.399 8.426 9.409 1.00 96.38 174 ILE A C 1
ATOM 1389 O O . ILE A 1 174 ? -11.053 7.289 9.736 1.00 96.38 174 ILE A O 1
ATOM 1393 N N . ARG A 1 175 ? -10.535 9.313 8.902 1.00 95.56 175 ARG A N 1
ATOM 1394 C CA . ARG A 1 175 ? -9.125 9.003 8.639 1.00 95.56 175 ARG A CA 1
ATOM 1395 C C . ARG A 1 175 ? -8.374 8.600 9.908 1.00 95.56 175 ARG A C 1
ATOM 1397 O O . ARG A 1 175 ? -7.585 7.651 9.881 1.00 95.56 175 ARG A O 1
ATOM 1404 N N . SER A 1 176 ? -8.611 9.309 11.011 1.00 95.62 176 SER A N 1
ATOM 1405 C CA . SER A 1 176 ? -7.983 9.020 12.300 1.00 95.62 176 SER A CA 1
ATOM 1406 C C . SER A 1 176 ? -8.425 7.661 12.836 1.00 95.62 176 SER A C 1
ATOM 1408 O O . SER A 1 176 ? -7.570 6.839 13.161 1.00 95.62 176 SER A O 1
ATOM 1410 N N . ILE A 1 177 ? -9.733 7.389 12.851 1.00 97.31 177 ILE A N 1
ATOM 1411 C CA . ILE A 1 177 ? -10.300 6.106 13.284 1.00 97.31 177 ILE A CA 1
ATOM 1412 C C . ILE A 1 177 ? -9.712 4.962 12.449 1.00 97.31 177 ILE A C 1
ATOM 1414 O O . ILE A 1 177 ? -9.207 3.992 13.010 1.00 97.31 177 ILE A O 1
ATOM 1418 N N . ARG A 1 178 ? -9.684 5.101 11.119 1.00 97.75 178 ARG A N 1
ATOM 1419 C CA . ARG A 1 178 ? -9.117 4.098 10.207 1.00 97.75 178 ARG A CA 1
ATOM 1420 C C . ARG A 1 178 ? -7.637 3.829 10.477 1.00 97.75 178 ARG A C 1
ATOM 1422 O O . ARG A 1 178 ? -7.236 2.679 10.632 1.00 97.75 178 ARG A O 1
ATOM 1429 N N . THR A 1 179 ? -6.832 4.884 10.587 1.00 97.06 179 THR A N 1
ATOM 1430 C CA . THR A 1 179 ? -5.392 4.767 10.881 1.00 97.06 179 THR A CA 1
ATOM 1431 C C . THR A 1 179 ? -5.145 4.070 12.217 1.00 97.06 179 THR A C 1
ATOM 1433 O O . THR A 1 179 ? -4.275 3.202 12.318 1.00 97.06 179 THR A O 1
ATOM 1436 N N . HIS A 1 180 ? -5.921 4.417 13.247 1.00 97.69 180 HIS A N 1
ATOM 1437 C CA . HIS A 1 180 ? -5.820 3.766 14.547 1.00 97.69 180 HIS A CA 1
ATOM 1438 C C . HIS A 1 180 ? -6.236 2.294 14.478 1.00 97.69 180 HIS A C 1
ATOM 1440 O O . HIS A 1 180 ? -5.541 1.457 15.043 1.00 97.69 180 HIS A O 1
ATOM 1446 N N . ALA A 1 181 ? -7.303 1.957 13.746 1.00 98.31 181 ALA A N 1
ATOM 1447 C CA . ALA A 1 181 ? -7.755 0.576 13.592 1.00 98.31 181 ALA A CA 1
ATOM 1448 C C . ALA A 1 181 ? -6.683 -0.308 12.928 1.00 98.31 181 ALA A C 1
ATOM 1450 O O . ALA A 1 181 ? -6.336 -1.362 13.460 1.00 98.31 181 ALA A O 1
ATOM 1451 N N . TYR A 1 182 ? -6.083 0.156 11.825 1.00 98.31 182 TYR A N 1
ATOM 1452 C CA . TYR A 1 182 ? -4.965 -0.546 11.181 1.00 98.31 182 TYR A CA 1
ATOM 1453 C C . TYR A 1 182 ? -3.740 -0.662 12.091 1.00 98.31 182 TYR A C 1
ATOM 1455 O O . TYR A 1 182 ? -3.086 -1.703 12.111 1.00 98.31 182 TYR A O 1
ATOM 1463 N N . SER A 1 183 ? -3.452 0.372 12.888 1.00 96.81 183 SER A N 1
ATOM 1464 C CA . SER A 1 183 ? -2.336 0.342 13.841 1.00 96.81 183 SER A CA 1
ATOM 1465 C C . SER A 1 183 ? -2.558 -0.694 14.944 1.00 96.81 183 SER A C 1
ATOM 1467 O O . SER A 1 183 ? -1.649 -1.463 15.239 1.00 96.81 183 SER A O 1
ATOM 1469 N N . LEU A 1 184 ? -3.764 -0.757 15.521 1.00 96.38 184 LEU A N 1
ATOM 1470 C CA . LEU A 1 184 ? -4.123 -1.754 16.536 1.00 96.38 184 LEU A CA 1
ATOM 1471 C C . LEU A 1 184 ? -4.014 -3.178 15.985 1.00 96.38 184 LEU A C 1
ATOM 1473 O O . LEU A 1 184 ? -3.421 -4.032 16.638 1.00 96.38 184 LEU A O 1
ATOM 1477 N N . MET A 1 185 ? -4.493 -3.418 14.762 1.00 96.56 185 MET A N 1
ATOM 1478 C CA . MET A 1 185 ? -4.313 -4.709 14.089 1.00 96.56 185 MET A CA 1
ATOM 1479 C C . MET A 1 185 ? -2.837 -5.042 13.840 1.00 96.56 185 MET A C 1
ATOM 1481 O O . MET A 1 185 ? -2.416 -6.183 14.028 1.00 96.56 185 MET A O 1
ATOM 1485 N N . GLY A 1 186 ? -2.027 -4.052 13.454 1.00 95.31 186 GLY A N 1
ATOM 1486 C CA . GLY A 1 186 ? -0.584 -4.226 13.295 1.00 95.31 186 GLY A CA 1
ATOM 1487 C C . GLY A 1 186 ? 0.108 -4.588 14.612 1.00 95.31 186 GLY A C 1
ATOM 1488 O O . GLY A 1 186 ? 0.951 -5.482 14.640 1.00 95.31 186 GLY A O 1
ATOM 1489 N N . PHE A 1 187 ? -0.289 -3.954 15.717 1.00 93.25 187 PHE A N 1
ATOM 1490 C CA . PHE A 1 187 ? 0.214 -4.300 17.045 1.00 93.25 187 PHE A CA 1
ATOM 1491 C C . PHE A 1 187 ? -0.248 -5.677 17.519 1.00 93.25 187 PHE A C 1
ATOM 1493 O O . PHE A 1 187 ? 0.536 -6.376 18.158 1.00 93.25 187 PHE A O 1
ATOM 1500 N N . ALA A 1 188 ? -1.470 -6.094 17.178 1.00 92.88 188 ALA A N 1
ATOM 1501 C CA . ALA A 1 188 ? -1.945 -7.442 17.468 1.00 92.88 188 ALA A CA 1
ATOM 1502 C C . ALA A 1 188 ? -1.062 -8.500 16.783 1.00 92.88 188 ALA A C 1
ATOM 1504 O O . ALA A 1 188 ? -0.629 -9.445 17.439 1.00 92.88 188 ALA A O 1
ATOM 1505 N N . CYS A 1 189 ? -0.691 -8.286 15.512 1.00 92.44 189 CYS A N 1
ATOM 1506 C CA . CYS A 1 189 ? 0.255 -9.157 14.801 1.00 92.44 189 CYS A CA 1
ATOM 1507 C C . CYS A 1 189 ? 1.604 -9.256 15.534 1.00 92.44 189 CYS A C 1
ATOM 1509 O O . CYS A 1 189 ? 2.164 -10.340 15.659 1.00 92.44 189 CYS A O 1
ATOM 1511 N N . GLN A 1 190 ? 2.111 -8.123 16.031 1.00 89.75 190 GLN A N 1
ATOM 1512 C 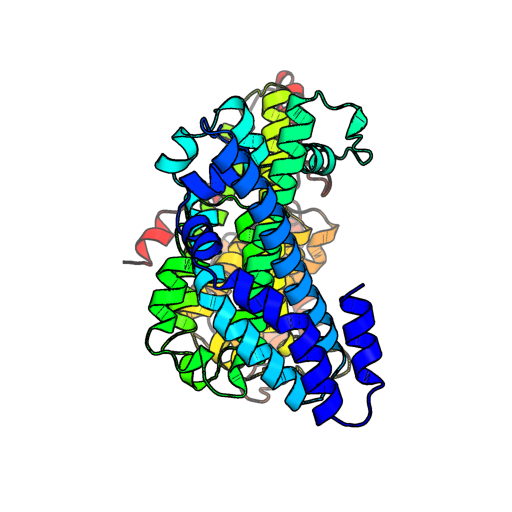CA . GLN A 1 190 ? 3.421 -8.029 16.674 1.00 89.75 190 GLN A CA 1
ATOM 1513 C C . GLN A 1 190 ? 3.475 -8.632 18.087 1.00 89.75 190 GLN A C 1
ATOM 1515 O O . GLN A 1 190 ? 4.494 -9.205 18.469 1.00 89.75 190 GLN A O 1
ATOM 1520 N N . LEU A 1 191 ? 2.433 -8.433 18.899 1.00 86.44 191 LEU A N 1
ATOM 1521 C CA . LEU A 1 191 ? 2.481 -8.705 20.341 1.00 86.44 191 LEU A CA 1
ATOM 1522 C C . LEU A 1 191 ? 1.720 -9.958 20.758 1.00 86.44 191 LEU A C 1
ATOM 1524 O O . LEU A 1 191 ? 2.154 -10.645 21.683 1.00 86.44 191 LEU A O 1
ATOM 1528 N N . CYS A 1 192 ? 0.624 -10.290 20.078 1.00 81.50 192 CYS A N 1
ATOM 1529 C CA . CYS A 1 192 ? -0.249 -11.396 20.476 1.00 81.50 192 CYS A CA 1
ATOM 1530 C C . CYS A 1 192 ? 0.290 -12.786 20.076 1.00 81.50 192 CYS A C 1
ATOM 1532 O O . CYS A 1 192 ? -0.376 -13.797 20.310 1.00 81.50 192 CYS A O 1
ATOM 1534 N N . ASP A 1 193 ? 1.503 -12.851 19.516 1.00 68.50 193 ASP A N 1
ATOM 1535 C CA . ASP A 1 193 ? 2.220 -14.093 19.204 1.00 68.50 193 ASP A CA 1
ATOM 1536 C C . ASP A 1 193 ? 2.859 -14.743 20.444 1.00 68.50 193 ASP A C 1
ATOM 1538 O O . ASP A 1 193 ? 2.916 -15.964 20.555 1.00 68.50 193 ASP A O 1
ATOM 1542 N N . LYS A 1 194 ? 3.254 -13.954 21.457 1.00 57.81 194 LYS A N 1
ATOM 1543 C CA . LYS A 1 194 ? 3.991 -14.465 22.636 1.00 57.81 194 LYS A CA 1
ATOM 1544 C C . LYS A 1 194 ? 3.201 -15.430 23.534 1.00 57.81 194 LYS A C 1
ATOM 1546 O O . LYS A 1 194 ? 3.795 -16.052 24.409 1.00 57.81 194 LYS A O 1
ATOM 1551 N N . GLY A 1 195 ? 1.897 -15.5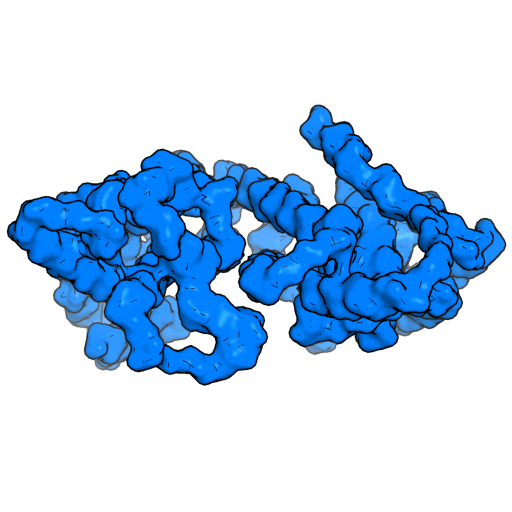79 23.303 1.00 53.12 195 GLY A N 1
ATOM 1552 C CA . GLY A 1 195 ? 1.037 -16.594 23.922 1.00 53.12 195 GLY A CA 1
ATOM 1553 C C . GLY A 1 195 ? 0.304 -17.485 22.913 1.00 53.12 195 GLY A C 1
ATOM 1554 O O . GLY A 1 195 ? -0.610 -18.201 23.307 1.00 53.12 195 GLY A O 1
ATOM 1555 N N . ALA A 1 196 ? 0.655 -17.413 21.622 1.00 58.16 196 ALA A N 1
ATOM 1556 C CA . ALA A 1 196 ? 0.029 -18.150 20.524 1.00 58.16 196 ALA A CA 1
ATOM 1557 C C . ALA A 1 196 ? -1.501 -17.974 20.404 1.00 58.16 196 ALA A C 1
ATOM 1559 O O . ALA A 1 196 ? -2.170 -18.841 19.861 1.00 58.16 196 ALA A O 1
ATOM 1560 N N . GLN A 1 197 ? -2.102 -16.882 20.878 1.00 73.81 197 GLN A N 1
ATOM 1561 C CA . GLN A 1 197 ? -3.570 -16.757 20.874 1.00 73.81 197 GLN A CA 1
ATOM 1562 C C . GLN A 1 197 ? -4.118 -16.139 19.583 1.00 73.81 197 GLN A C 1
ATOM 1564 O O . GLN A 1 197 ? -5.158 -16.568 19.088 1.00 73.81 197 GLN A O 1
ATOM 1569 N N . PHE A 1 198 ? -3.412 -15.165 19.000 1.00 86.12 198 PHE A N 1
ATOM 1570 C CA . PHE A 1 198 ? -3.842 -14.540 17.747 1.00 86.12 198 PHE A CA 1
ATOM 1571 C C . PHE A 1 198 ? -3.629 -15.482 16.555 1.00 86.12 198 PHE A C 1
ATOM 1573 O O . PHE A 1 198 ? -4.578 -15.845 15.865 1.00 86.12 198 PHE A O 1
ATOM 1580 N N . TRP A 1 199 ? -2.392 -15.939 16.348 1.00 90.19 199 TRP A N 1
ATOM 1581 C CA . TRP A 1 199 ? -2.023 -16.753 15.186 1.00 90.19 199 TRP A CA 1
ATOM 1582 C C . TRP A 1 199 ? -2.543 -18.195 15.227 1.00 90.19 199 TRP A C 1
ATOM 1584 O O . TRP A 1 199 ? -2.711 -18.795 14.170 1.00 90.19 199 TRP A O 1
ATOM 1594 N N . SER A 1 200 ? -2.862 -18.745 16.406 1.00 87.38 200 SER A N 1
ATOM 1595 C CA . SER A 1 200 ? -3.437 -20.100 16.501 1.00 87.38 200 SER A CA 1
ATOM 1596 C C . SER A 1 200 ? -4.934 -20.158 16.205 1.00 87.38 200 SER A C 1
ATOM 1598 O O . SER A 1 200 ? -5.517 -21.237 16.276 1.00 87.38 200 SER A O 1
ATOM 1600 N N . ASN A 1 201 ? -5.585 -19.033 15.889 1.00 88.75 201 ASN A N 1
ATOM 1601 C CA . ASN A 1 201 ? -6.991 -19.057 15.511 1.00 88.75 201 ASN A CA 1
ATOM 1602 C C . ASN A 1 201 ? -7.156 -19.757 14.144 1.00 88.75 201 ASN A C 1
ATOM 1604 O O . ASN A 1 201 ? -6.725 -19.209 13.124 1.00 88.75 201 ASN A O 1
ATOM 1608 N N . PRO A 1 202 ? -7.831 -20.922 14.074 1.00 88.50 202 PRO A N 1
ATOM 1609 C CA . PRO A 1 202 ? -7.972 -21.674 12.826 1.00 88.50 202 PRO A CA 1
ATOM 1610 C C . PRO A 1 202 ? -8.803 -20.931 11.769 1.00 88.50 202 PRO A C 1
ATOM 1612 O O . PRO A 1 202 ? -8.717 -21.238 10.584 1.00 88.50 202 PRO A O 1
ATOM 1615 N N . GLN A 1 203 ? -9.599 -19.939 12.177 1.00 91.19 203 GLN A N 1
ATOM 1616 C CA . GLN A 1 203 ? -10.409 -19.113 11.286 1.00 91.19 203 GLN A CA 1
ATOM 1617 C C . GLN A 1 203 ? -9.704 -17.821 10.858 1.00 91.19 203 GLN A C 1
ATOM 1619 O O . GLN A 1 203 ? -10.326 -17.007 10.180 1.00 91.19 203 GLN A O 1
ATOM 1624 N N . MET A 1 204 ? -8.428 -17.610 11.210 1.00 91.94 204 MET A N 1
ATOM 1625 C CA . MET A 1 204 ? -7.723 -16.347 10.954 1.00 91.94 204 MET A CA 1
ATOM 1626 C C . MET A 1 204 ? -7.769 -15.919 9.480 1.00 91.94 204 MET A C 1
ATOM 1628 O O . MET A 1 204 ? -8.025 -14.753 9.193 1.00 91.94 204 MET A O 1
ATOM 1632 N N . PHE A 1 205 ? -7.599 -16.856 8.540 1.00 94.31 205 PHE A N 1
ATOM 1633 C CA . PHE A 1 205 ? -7.714 -16.564 7.107 1.00 94.31 205 PHE A CA 1
ATOM 1634 C C . PHE A 1 205 ? -9.087 -15.970 6.747 1.00 94.31 205 PHE A C 1
ATOM 1636 O O . PHE A 1 205 ? -9.163 -14.897 6.150 1.00 94.31 205 PHE A O 1
ATOM 1643 N N . ASN A 1 206 ? -10.168 -16.621 7.186 1.00 95.19 206 ASN A N 1
ATOM 1644 C CA . ASN A 1 206 ? -11.536 -16.169 6.926 1.00 95.19 206 ASN A CA 1
ATOM 1645 C C . ASN A 1 206 ? -11.851 -14.857 7.648 1.00 95.19 206 ASN A C 1
ATOM 1647 O O . ASN A 1 206 ? -12.502 -13.986 7.080 1.00 95.19 206 ASN A O 1
ATOM 1651 N N . LEU A 1 207 ? -11.384 -14.697 8.889 1.00 95.38 207 LEU A N 1
ATOM 1652 C CA . LEU A 1 207 ? -11.581 -13.472 9.661 1.00 95.38 207 LEU A CA 1
ATOM 1653 C C . LEU A 1 207 ? -10.918 -12.284 8.969 1.00 95.38 207 LEU A C 1
ATOM 1655 O O . LEU A 1 207 ? -11.569 -11.259 8.789 1.00 95.38 207 LEU A O 1
ATOM 1659 N N . LEU A 1 208 ? -9.667 -12.425 8.523 1.00 96.81 208 LEU A N 1
ATOM 1660 C CA . LEU A 1 208 ? -8.962 -11.378 7.785 1.00 96.81 208 LEU A CA 1
ATOM 1661 C C . LEU A 1 208 ? -9.620 -11.092 6.430 1.00 96.81 208 LEU A C 1
ATOM 1663 O O . LEU A 1 208 ? -9.817 -9.924 6.099 1.00 96.81 208 LEU A O 1
ATOM 1667 N N . GLY A 1 209 ? -10.006 -12.129 5.682 1.00 96.69 209 GLY A N 1
ATOM 1668 C CA . GLY A 1 209 ? -10.701 -11.985 4.399 1.00 96.69 209 GLY A CA 1
ATOM 1669 C C . GLY A 1 209 ? -12.042 -11.255 4.518 1.00 96.69 209 GLY A C 1
ATOM 1670 O O . GLY A 1 209 ? -12.331 -10.356 3.735 1.00 96.69 209 GLY A O 1
ATOM 1671 N N . ASN A 1 210 ? -12.827 -11.571 5.550 1.00 96.69 210 ASN A N 1
ATOM 1672 C CA . ASN A 1 210 ? -14.143 -10.973 5.788 1.00 96.69 210 ASN A CA 1
ATOM 1673 C C . ASN A 1 210 ? -14.088 -9.630 6.530 1.00 96.69 210 ASN A C 1
ATOM 1675 O O . ASN A 1 210 ? -15.133 -9.025 6.760 1.00 96.69 210 ASN A O 1
ATOM 1679 N N . SER A 1 211 ? -12.900 -9.167 6.929 1.00 97.38 211 SER A N 1
ATOM 1680 C CA . SER A 1 211 ? -12.729 -7.885 7.613 1.00 97.38 211 SER A CA 1
ATOM 1681 C C . SER A 1 211 ? -11.684 -7.007 6.935 1.00 97.38 211 SER A C 1
ATOM 1683 O O . SER A 1 211 ? -12.028 -6.161 6.117 1.00 97.38 211 SER A O 1
ATOM 1685 N N . VAL A 1 212 ? -10.404 -7.204 7.243 1.00 97.62 212 VAL A N 1
ATOM 1686 C CA . VAL A 1 212 ? -9.313 -6.311 6.836 1.00 97.62 212 VAL A CA 1
ATOM 1687 C C . VAL A 1 212 ? -9.028 -6.336 5.334 1.00 97.62 212 VAL A C 1
ATOM 1689 O O . VAL A 1 212 ? -8.551 -5.344 4.791 1.00 97.62 212 VAL A O 1
ATOM 1692 N N . PHE A 1 213 ? -9.334 -7.439 4.655 1.00 97.75 213 PHE A N 1
ATOM 1693 C CA . PHE A 1 213 ? -9.199 -7.567 3.203 1.00 97.75 213 PHE A CA 1
ATOM 1694 C C . PHE A 1 213 ? -10.557 -7.632 2.487 1.00 97.75 213 PHE A C 1
ATOM 1696 O O . PHE A 1 213 ? -10.634 -8.102 1.353 1.00 97.75 213 PHE A O 1
ATOM 1703 N N . SER A 1 214 ? -11.622 -7.152 3.134 1.00 96.00 214 SER A N 1
ATOM 1704 C CA . SER A 1 214 ? -12.955 -7.065 2.532 1.00 96.00 214 SER A CA 1
ATOM 1705 C C . SER A 1 214 ? -13.116 -5.777 1.717 1.00 96.00 214 SER A C 1
ATOM 1707 O O . SER A 1 214 ? -12.475 -4.771 2.007 1.00 96.00 214 SER A O 1
ATOM 1709 N N . HIS A 1 215 ? -13.959 -5.801 0.678 1.00 95.94 215 HIS A N 1
ATOM 1710 C CA . HIS A 1 215 ? -14.353 -4.609 -0.100 1.00 95.94 215 HIS A CA 1
ATOM 1711 C C . HIS A 1 215 ? -13.191 -3.744 -0.636 1.00 95.94 215 HIS A C 1
ATOM 1713 O O . HIS A 1 215 ? -13.332 -2.538 -0.841 1.00 95.94 215 HIS A O 1
ATOM 1719 N N . LEU A 1 216 ? -12.028 -4.351 -0.900 1.00 96.31 216 LEU A N 1
ATOM 1720 C CA . LEU A 1 216 ? -10.838 -3.625 -1.358 1.00 96.31 216 LEU A CA 1
ATOM 1721 C C . LEU A 1 216 ? -11.013 -2.983 -2.737 1.00 96.31 216 LEU A C 1
ATOM 1723 O O . LEU A 1 216 ? -10.332 -2.006 -3.039 1.00 96.31 216 LEU A O 1
ATOM 1727 N N . ASP A 1 217 ? -11.898 -3.519 -3.580 1.00 95.31 217 ASP A N 1
ATOM 1728 C CA . ASP A 1 217 ? -12.218 -2.943 -4.891 1.00 95.31 217 ASP A CA 1
ATOM 1729 C C . ASP A 1 217 ? -12.934 -1.585 -4.768 1.00 95.31 217 ASP A C 1
ATOM 1731 O O . ASP A 1 217 ? -12.698 -0.702 -5.590 1.00 95.31 217 ASP A O 1
ATOM 1735 N N . ASP A 1 218 ? -13.733 -1.385 -3.715 1.00 94.31 218 ASP A N 1
ATOM 1736 C CA . ASP A 1 218 ? -14.550 -0.177 -3.531 1.00 94.31 218 ASP A CA 1
ATOM 1737 C C . ASP A 1 218 ? -13.758 0.984 -2.905 1.00 94.31 218 ASP A C 1
ATOM 1739 O O . ASP A 1 218 ? -14.078 2.157 -3.102 1.00 94.31 218 ASP A O 1
ATOM 1743 N N . MET A 1 219 ? -12.710 0.675 -2.138 1.00 94.38 219 MET A N 1
ATOM 1744 C CA . MET A 1 219 ? -11.930 1.674 -1.406 1.00 94.38 219 MET A CA 1
ATOM 1745 C C . MET A 1 219 ? -11.222 2.681 -2.323 1.00 94.38 219 MET A C 1
ATOM 1747 O O . MET A 1 219 ? -10.799 2.358 -3.432 1.00 94.38 219 MET A O 1
ATOM 1751 N N . ASP A 1 220 ? -10.983 3.896 -1.828 1.00 94.19 220 ASP A N 1
ATOM 1752 C CA . ASP A 1 220 ? -10.124 4.856 -2.527 1.00 94.19 220 ASP A CA 1
ATOM 1753 C C . ASP A 1 220 ? -8.620 4.541 -2.349 1.00 94.19 220 ASP A C 1
ATOM 1755 O O . ASP A 1 220 ? -8.186 3.828 -1.433 1.00 94.19 220 ASP A O 1
ATOM 1759 N N . ASN A 1 221 ? -7.795 5.095 -3.233 1.00 96.62 221 ASN A N 1
ATOM 1760 C CA . ASN A 1 221 ? -6.344 4.969 -3.214 1.00 96.62 221 ASN A CA 1
ATOM 1761 C C . ASN A 1 221 ? -5.697 5.467 -1.916 1.00 96.62 221 ASN A C 1
ATOM 1763 O O . ASN A 1 221 ? -4.759 4.828 -1.432 1.00 96.62 221 ASN A O 1
ATOM 1767 N N . LYS A 1 222 ? -6.179 6.565 -1.317 1.00 95.19 222 LYS A N 1
ATOM 1768 C CA . LYS A 1 222 ? -5.591 7.076 -0.061 1.00 95.19 222 LYS A CA 1
ATOM 1769 C C . LYS A 1 222 ? -5.793 6.111 1.109 1.00 95.19 222 LYS A C 1
ATOM 1771 O O . LYS A 1 222 ? -4.943 5.985 1.991 1.00 95.19 222 LYS A O 1
ATOM 1776 N N . ASP A 1 223 ? -6.903 5.386 1.090 1.00 95.88 223 ASP A N 1
ATOM 1777 C CA . ASP A 1 223 ? -7.275 4.438 2.134 1.00 95.88 223 ASP A CA 1
ATOM 1778 C C . ASP A 1 223 ? -6.654 3.064 1.910 1.00 95.88 223 ASP A C 1
ATOM 1780 O O . ASP A 1 223 ? -6.240 2.410 2.870 1.00 95.88 223 ASP A O 1
ATOM 1784 N N . THR A 1 224 ? -6.469 2.691 0.643 1.00 97.62 224 THR A N 1
ATOM 1785 C CA . THR A 1 224 ? -5.601 1.581 0.233 1.00 97.62 224 THR A CA 1
ATOM 1786 C C . THR A 1 224 ? -4.161 1.828 0.692 1.00 97.62 224 THR A C 1
ATOM 1788 O O . THR A 1 224 ? -3.521 0.938 1.249 1.00 97.62 224 THR A O 1
ATOM 1791 N N . LYS A 1 225 ? -3.660 3.063 0.549 1.00 97.69 225 LYS A N 1
ATOM 1792 C CA . LYS A 1 225 ? -2.337 3.466 1.041 1.00 97.69 225 LYS A CA 1
ATOM 1793 C C . LYS A 1 225 ? -2.232 3.324 2.563 1.00 97.69 225 LYS A C 1
ATOM 1795 O O . LYS A 1 225 ? -1.234 2.813 3.056 1.00 97.69 225 LYS A O 1
ATOM 1800 N N . ALA A 1 226 ? -3.254 3.732 3.318 1.00 96.75 226 ALA A N 1
ATOM 1801 C CA . ALA A 1 226 ? -3.261 3.580 4.775 1.00 96.75 226 ALA A CA 1
ATOM 1802 C C . ALA A 1 226 ? -3.227 2.103 5.222 1.00 96.75 226 ALA A C 1
ATOM 1804 O O . ALA A 1 226 ? -2.537 1.771 6.191 1.00 96.75 226 ALA A O 1
ATOM 1805 N N . LEU A 1 227 ? -3.917 1.214 4.496 1.00 98.25 227 LEU A N 1
ATOM 1806 C CA . LEU A 1 227 ? -3.950 -0.228 4.772 1.00 98.25 227 LEU A CA 1
ATOM 1807 C C . LEU A 1 227 ? -2.561 -0.883 4.679 1.00 98.25 227 LEU A C 1
ATOM 1809 O O . LEU A 1 227 ? -2.276 -1.815 5.431 1.00 98.25 227 LEU A O 1
ATOM 1813 N N . LEU A 1 228 ? -1.666 -0.366 3.830 1.00 97.88 228 LEU A N 1
ATOM 1814 C CA . LEU A 1 228 ? -0.305 -0.897 3.671 1.00 97.88 228 LEU A CA 1
ATOM 1815 C C . LEU A 1 228 ? 0.490 -0.943 4.990 1.00 97.88 228 LEU A C 1
ATOM 1817 O O . LEU A 1 228 ? 1.342 -1.815 5.160 1.00 97.88 228 LEU A O 1
ATOM 1821 N N . SER A 1 229 ? 0.185 -0.057 5.947 1.00 95.19 229 SER A N 1
ATOM 1822 C CA . SER A 1 229 ? 0.800 -0.077 7.282 1.00 95.19 229 SER A CA 1
ATOM 1823 C C . SER A 1 229 ? 0.490 -1.364 8.057 1.00 95.19 229 SER A C 1
ATOM 1825 O O . SER A 1 229 ? 1.386 -1.950 8.665 1.00 95.19 229 SER A O 1
ATOM 1827 N N . PHE A 1 230 ? -0.756 -1.840 7.989 1.00 97.19 230 PHE A N 1
ATOM 1828 C CA . PHE A 1 230 ? -1.153 -3.122 8.560 1.00 97.19 230 PHE A CA 1
ATOM 1829 C C . PHE A 1 230 ? -0.543 -4.284 7.776 1.00 97.19 230 PHE A C 1
ATOM 1831 O O . PHE A 1 230 ? 0.013 -5.189 8.390 1.00 97.19 230 PHE A O 1
ATOM 1838 N N . VAL A 1 231 ? -0.598 -4.247 6.439 1.00 97.88 231 VAL A N 1
ATOM 1839 C CA . VAL A 1 231 ? -0.067 -5.328 5.588 1.00 97.88 231 VAL A CA 1
ATOM 1840 C C . VAL A 1 231 ? 1.419 -5.559 5.854 1.00 97.88 231 VAL A C 1
ATOM 1842 O O . VAL A 1 231 ? 1.848 -6.703 5.963 1.00 97.88 231 VAL A O 1
ATOM 1845 N N . SER A 1 232 ? 2.194 -4.489 6.036 1.00 96.50 232 SER A N 1
ATOM 1846 C CA . SER A 1 232 ? 3.604 -4.591 6.416 1.00 96.50 232 SER A CA 1
ATOM 1847 C C . SER A 1 232 ? 3.784 -5.343 7.741 1.00 96.50 232 SER A C 1
ATOM 1849 O O . SER A 1 232 ? 4.523 -6.324 7.799 1.00 96.50 232 SER A O 1
ATOM 1851 N N . SER A 1 233 ? 3.046 -4.959 8.789 1.00 95.00 233 SER A N 1
ATOM 1852 C CA . SER A 1 233 ? 3.077 -5.651 10.085 1.00 95.00 233 SER A CA 1
ATOM 1853 C C . SER A 1 233 ? 2.616 -7.109 9.988 1.00 95.00 233 SER A C 1
ATOM 1855 O O . SER A 1 233 ? 3.247 -7.988 10.567 1.00 95.00 233 SER A O 1
ATOM 1857 N N . PHE A 1 234 ? 1.556 -7.385 9.228 1.00 96.69 234 PHE A N 1
ATOM 1858 C CA . PHE A 1 234 ? 1.061 -8.741 8.992 1.00 96.69 234 PHE A CA 1
ATOM 1859 C C . PHE A 1 234 ? 2.145 -9.633 8.375 1.00 96.69 234 PHE A C 1
ATOM 1861 O O . PHE A 1 234 ? 2.379 -10.733 8.863 1.00 96.69 234 PHE A O 1
ATOM 1868 N N . ILE A 1 235 ? 2.860 -9.142 7.358 1.00 96.56 235 ILE A N 1
ATOM 1869 C CA . ILE A 1 235 ? 3.940 -9.892 6.702 1.00 96.56 235 ILE A CA 1
ATOM 1870 C C . ILE A 1 235 ? 5.130 -10.093 7.643 1.00 96.56 235 ILE A C 1
ATOM 1872 O O . ILE A 1 235 ? 5.662 -11.198 7.729 1.00 96.56 235 ILE A O 1
ATOM 1876 N N . LEU A 1 236 ? 5.551 -9.035 8.341 1.00 93.56 236 LEU A N 1
ATOM 1877 C CA . LEU A 1 236 ? 6.740 -9.058 9.196 1.00 93.56 236 LEU A CA 1
ATOM 1878 C C . LEU A 1 236 ? 6.590 -9.963 10.419 1.00 93.56 236 LEU A C 1
ATOM 1880 O O . LEU A 1 236 ? 7.581 -10.548 10.853 1.00 93.56 236 LEU A O 1
ATOM 1884 N N . TYR A 1 237 ? 5.384 -10.053 10.978 1.00 92.88 237 TYR A N 1
ATOM 1885 C CA . TYR A 1 237 ? 5.133 -10.776 12.225 1.00 92.88 237 TYR A CA 1
ATOM 1886 C C . TYR A 1 237 ? 4.357 -12.084 12.039 1.00 92.88 237 TYR A C 1
ATOM 1888 O O . TYR A 1 237 ? 4.082 -12.757 13.027 1.00 92.88 237 TYR A O 1
ATOM 1896 N N . CYS A 1 238 ? 4.020 -12.476 10.805 1.00 94.00 238 CYS A N 1
ATOM 1897 C CA . CYS A 1 238 ? 3.449 -13.796 10.550 1.00 94.00 238 CYS A CA 1
ATOM 1898 C C . CYS A 1 238 ? 4.469 -14.892 10.931 1.00 94.00 238 CYS A C 1
ATOM 1900 O O . CYS A 1 238 ? 5.609 -14.854 10.451 1.00 94.00 238 CYS A O 1
ATOM 1902 N N . PRO A 1 239 ? 4.082 -15.898 11.736 1.00 92.81 239 PRO A N 1
ATOM 1903 C CA . PRO A 1 239 ? 4.929 -17.049 12.029 1.00 92.81 239 PRO A CA 1
ATOM 1904 C C . PRO A 1 239 ? 5.246 -17.864 10.771 1.00 92.81 239 PRO A C 1
ATOM 1906 O O . PRO A 1 239 ? 4.383 -18.044 9.909 1.00 92.81 239 PRO A O 1
ATOM 1909 N N . GLU A 1 240 ? 6.459 -18.421 10.694 1.00 93.31 240 GLU A N 1
ATOM 1910 C CA . GLU A 1 240 ? 6.919 -19.205 9.533 1.00 93.31 240 GLU A CA 1
ATOM 1911 C C . GLU A 1 240 ? 6.005 -20.402 9.225 1.00 93.31 240 GLU A C 1
ATOM 1913 O O . GLU A 1 240 ? 5.737 -20.696 8.062 1.00 93.31 240 GLU A O 1
ATOM 1918 N N . GLY A 1 241 ? 5.453 -21.051 10.257 1.00 93.12 241 GLY A N 1
ATOM 1919 C CA . GLY A 1 241 ? 4.530 -22.182 10.099 1.00 93.12 241 GLY A CA 1
ATOM 1920 C C . GLY A 1 241 ? 3.196 -21.834 9.424 1.00 93.12 241 GLY A C 1
ATOM 1921 O O . GLY A 1 241 ? 2.472 -22.736 9.015 1.00 93.12 241 GLY A O 1
ATOM 1922 N N . LEU A 1 242 ? 2.870 -20.544 9.288 1.00 94.62 242 LEU A N 1
ATOM 1923 C CA . LEU A 1 242 ? 1.647 -20.055 8.644 1.00 94.62 242 LEU A CA 1
ATOM 1924 C C . LEU A 1 242 ? 1.902 -19.434 7.264 1.00 94.62 242 LEU A C 1
ATOM 1926 O O . LEU A 1 242 ? 0.991 -18.885 6.643 1.00 94.62 242 LEU A O 1
ATOM 1930 N N . TYR A 1 243 ? 3.131 -19.502 6.757 1.00 95.94 243 TYR A N 1
ATOM 1931 C CA . TYR A 1 243 ? 3.489 -18.865 5.494 1.00 95.94 243 TYR A CA 1
ATOM 1932 C C . TYR A 1 243 ? 2.719 -19.417 4.290 1.00 95.94 243 TYR A C 1
ATOM 1934 O O . TYR A 1 243 ? 2.200 -18.648 3.471 1.00 95.94 243 TYR A O 1
ATOM 1942 N N . ASP A 1 244 ? 2.599 -20.737 4.192 1.00 94.88 244 ASP A N 1
ATOM 1943 C CA . ASP A 1 244 ? 1.856 -21.374 3.105 1.00 94.88 244 ASP A CA 1
ATOM 1944 C C . ASP A 1 244 ? 0.342 -21.286 3.337 1.00 94.88 244 ASP A C 1
ATOM 1946 O O . ASP A 1 244 ? -0.396 -20.875 2.447 1.00 94.88 244 ASP A O 1
ATOM 1950 N N . SER A 1 245 ? -0.128 -21.597 4.549 1.00 93.94 245 SER A N 1
ATOM 1951 C CA . SER A 1 245 ? -1.561 -21.708 4.856 1.00 93.94 245 SER A CA 1
ATOM 1952 C C . SER A 1 245 ? -2.289 -20.369 4.997 1.00 93.94 245 SER A C 1
ATOM 1954 O O . SER A 1 245 ? -3.492 -20.306 4.737 1.00 93.94 245 SER A O 1
ATOM 1956 N N . LEU A 1 246 ? -1.590 -19.301 5.389 1.00 95.50 246 LEU A N 1
ATOM 1957 C CA . LEU A 1 246 ? -2.187 -17.993 5.660 1.00 95.50 246 LEU A CA 1
ATOM 1958 C C . LEU A 1 246 ? -1.529 -16.880 4.847 1.00 95.50 246 LEU A C 1
ATOM 1960 O O . LEU A 1 246 ? -2.216 -16.202 4.086 1.00 95.50 246 LEU A O 1
ATOM 1964 N N . LEU A 1 247 ? -0.215 -16.679 4.997 1.00 96.50 247 LEU A N 1
ATOM 1965 C CA . LEU A 1 247 ? 0.461 -15.506 4.434 1.00 96.50 247 LEU A CA 1
ATOM 1966 C C . LEU A 1 247 ? 0.293 -15.444 2.914 1.00 96.50 247 LEU A C 1
ATOM 1968 O O . LEU A 1 247 ? -0.200 -14.448 2.392 1.00 96.50 247 LEU A O 1
ATOM 1972 N N . SER A 1 248 ? 0.655 -16.506 2.193 1.00 96.25 248 SER A N 1
ATOM 1973 C CA . SER A 1 248 ? 0.558 -16.507 0.728 1.00 96.25 248 SER A CA 1
ATOM 1974 C C . SER A 1 248 ? -0.886 -16.434 0.228 1.00 96.25 248 SER A C 1
ATOM 1976 O O . SER A 1 248 ? -1.168 -15.661 -0.688 1.00 96.25 248 SER A O 1
ATOM 1978 N N . ASN A 1 249 ? -1.806 -17.142 0.888 1.00 96.25 249 ASN A N 1
ATOM 1979 C CA . ASN A 1 249 ? -3.231 -17.138 0.555 1.00 96.25 249 ASN A CA 1
ATOM 1980 C C . ASN A 1 249 ? -3.873 -15.751 0.696 1.00 96.25 249 ASN A C 1
ATOM 1982 O O . ASN A 1 249 ? -4.837 -15.454 -0.002 1.00 96.25 249 ASN A O 1
ATOM 1986 N N . VAL A 1 250 ? -3.331 -14.884 1.557 1.00 97.44 250 VAL A N 1
ATOM 1987 C CA . VAL A 1 250 ? -3.743 -13.476 1.667 1.00 97.44 250 VAL A CA 1
ATOM 1988 C C . VAL A 1 250 ? -2.985 -12.589 0.675 1.00 97.44 250 VAL A C 1
ATOM 1990 O O . VAL A 1 250 ? -3.585 -11.754 -0.003 1.00 97.44 250 VAL A O 1
ATOM 1993 N N . LEU A 1 251 ? -1.663 -12.747 0.565 1.00 97.50 251 LEU A N 1
ATOM 1994 C CA . LEU A 1 251 ? -0.826 -11.838 -0.222 1.00 97.50 251 LEU A CA 1
ATOM 1995 C C . LEU A 1 251 ? -1.042 -11.945 -1.726 1.00 97.50 251 LEU A C 1
ATOM 1997 O O . LEU A 1 251 ? -0.942 -10.923 -2.404 1.00 97.50 251 LEU A O 1
ATOM 2001 N N . VAL A 1 252 ? -1.318 -13.137 -2.257 1.00 96.31 252 VAL A N 1
ATOM 2002 C CA . VAL A 1 252 ? -1.568 -13.322 -3.693 1.00 96.31 252 VAL A CA 1
ATOM 2003 C C . VAL A 1 252 ? -2.796 -12.518 -4.152 1.00 96.31 252 VAL A C 1
ATOM 2005 O O . VAL A 1 252 ? -2.616 -11.628 -4.988 1.00 96.31 252 VAL A O 1
ATOM 2008 N N . PRO A 1 253 ? -4.013 -12.726 -3.605 1.00 97.06 253 PRO A N 1
ATOM 2009 C CA . PRO A 1 253 ? -5.184 -11.954 -4.023 1.00 97.06 253 PRO A CA 1
ATOM 2010 C C . PRO A 1 253 ? -5.055 -10.461 -3.694 1.00 97.06 253 PRO A C 1
ATOM 2012 O O . PRO A 1 253 ? -5.465 -9.626 -4.499 1.00 97.06 253 PRO A O 1
ATOM 2015 N N . TYR A 1 254 ? -4.424 -10.099 -2.572 1.00 97.81 254 TYR A N 1
ATOM 2016 C CA . TYR A 1 254 ? -4.165 -8.695 -2.243 1.00 97.81 254 TYR A CA 1
ATOM 2017 C C . TYR A 1 254 ? -3.252 -8.012 -3.275 1.00 97.81 254 TYR A C 1
ATOM 2019 O O . TYR A 1 254 ? -3.542 -6.914 -3.750 1.00 97.81 254 TYR A O 1
ATOM 2027 N N . SER A 1 255 ? -2.165 -8.677 -3.675 1.00 97.56 255 SER A N 1
ATOM 2028 C CA . SER A 1 255 ? -1.240 -8.146 -4.682 1.00 97.56 255 SER A CA 1
ATOM 2029 C C . SER A 1 255 ? -1.896 -8.086 -6.065 1.00 97.56 255 SER A C 1
ATOM 2031 O O . SER A 1 255 ? -1.653 -7.140 -6.812 1.00 97.56 255 SER A O 1
ATOM 2033 N N . ALA A 1 256 ? -2.766 -9.045 -6.397 1.00 96.94 256 ALA A N 1
ATOM 2034 C CA . ALA A 1 256 ? -3.575 -9.016 -7.616 1.00 96.94 256 ALA A CA 1
ATOM 2035 C C . ALA A 1 256 ? -4.544 -7.829 -7.641 1.00 96.94 256 ALA A C 1
ATOM 2037 O O . ALA A 1 256 ? -4.623 -7.128 -8.652 1.00 96.94 256 ALA A O 1
ATOM 2038 N N . ASN A 1 257 ? -5.215 -7.546 -6.521 1.00 97.56 257 ASN A N 1
ATOM 2039 C CA . ASN A 1 257 ? -6.063 -6.365 -6.378 1.00 97.56 257 ASN A CA 1
ATOM 2040 C C . ASN A 1 257 ? -5.260 -5.064 -6.570 1.00 97.56 257 ASN A C 1
ATOM 2042 O O . ASN A 1 257 ? -5.664 -4.215 -7.366 1.00 97.56 257 ASN A O 1
ATOM 2046 N N . LEU A 1 258 ? -4.092 -4.939 -5.923 1.00 97.81 258 LEU A N 1
ATOM 2047 C CA . LEU A 1 258 ? -3.205 -3.784 -6.099 1.00 97.81 258 LEU A CA 1
ATOM 2048 C C . LEU A 1 258 ? -2.767 -3.609 -7.555 1.00 97.81 258 LEU A C 1
ATOM 2050 O O . LEU A 1 258 ? -2.829 -2.497 -8.075 1.00 97.81 258 LEU A O 1
ATOM 2054 N N . TYR A 1 259 ? -2.342 -4.687 -8.219 1.00 97.44 259 TYR A N 1
ATOM 2055 C CA . TYR A 1 259 ? -1.933 -4.636 -9.621 1.00 97.44 259 TYR A CA 1
ATOM 2056 C C . TYR A 1 259 ? -3.083 -4.178 -10.521 1.00 97.44 259 TYR A C 1
ATOM 2058 O O . TYR A 1 259 ? -2.926 -3.195 -11.239 1.00 97.44 259 TYR A O 1
ATOM 2066 N N . LYS A 1 260 ? -4.254 -4.827 -10.426 1.00 96.69 260 LYS A N 1
ATOM 2067 C CA . LYS A 1 260 ? -5.452 -4.484 -11.208 1.00 96.69 260 LYS A CA 1
ATOM 2068 C C . LYS A 1 260 ? -5.839 -3.016 -11.027 1.00 96.69 260 LYS A C 1
ATOM 2070 O O . LYS A 1 260 ? -6.077 -2.321 -12.010 1.00 96.69 260 LYS A O 1
ATOM 2075 N N . ARG A 1 261 ? -5.884 -2.542 -9.777 1.00 96.81 261 ARG A N 1
ATOM 2076 C CA . ARG A 1 261 ? -6.207 -1.151 -9.432 1.00 96.81 261 ARG A CA 1
ATOM 2077 C C . ARG A 1 261 ? -5.215 -0.178 -10.059 1.00 96.81 261 ARG A C 1
ATOM 2079 O O . ARG A 1 261 ? -5.622 0.740 -10.764 1.00 96.81 261 ARG A O 1
ATOM 2086 N N . LEU A 1 262 ? -3.924 -0.372 -9.795 1.00 96.69 262 LEU A N 1
ATOM 2087 C CA . LEU A 1 262 ? -2.883 0.539 -10.262 1.00 96.69 262 LEU A CA 1
ATOM 2088 C C . LEU A 1 262 ? -2.806 0.555 -11.787 1.00 96.69 262 LEU A C 1
ATOM 2090 O O . LEU A 1 262 ? -2.740 1.630 -12.376 1.00 96.69 262 LEU A O 1
ATOM 2094 N N . ASP A 1 263 ? -2.841 -0.614 -12.423 1.00 95.12 263 ASP A N 1
ATOM 2095 C CA . ASP A 1 263 ? -2.762 -0.715 -13.874 1.00 95.12 263 ASP A CA 1
ATOM 2096 C C . ASP A 1 263 ? -3.954 -0.036 -14.554 1.00 95.12 263 ASP A C 1
ATOM 2098 O O . ASP A 1 263 ? -3.749 0.850 -15.382 1.00 95.12 263 ASP A O 1
ATOM 2102 N N . ALA A 1 264 ? -5.186 -0.356 -14.141 1.00 95.25 264 ALA A N 1
ATOM 2103 C CA . ALA A 1 264 ? -6.390 0.237 -14.721 1.00 95.25 264 ALA A CA 1
ATOM 2104 C C . ALA A 1 264 ? -6.388 1.768 -14.604 1.00 95.25 264 ALA A C 1
ATOM 2106 O O . ALA A 1 264 ? -6.661 2.474 -15.576 1.00 95.25 264 ALA A O 1
ATOM 2107 N N . GLN A 1 265 ? -6.026 2.294 -13.433 1.00 95.44 265 GLN A N 1
ATOM 2108 C CA . GLN A 1 265 ? -6.037 3.731 -13.180 1.00 95.44 265 GLN A CA 1
ATOM 2109 C C . GLN A 1 265 ? -4.915 4.476 -13.912 1.00 95.44 265 GLN A C 1
ATOM 2111 O O . GLN A 1 265 ? -5.156 5.558 -14.449 1.00 95.44 265 GLN A O 1
ATOM 2116 N N . TRP A 1 266 ? -3.711 3.899 -14.000 1.00 94.19 266 TRP A N 1
ATOM 2117 C CA . TRP A 1 266 ? -2.627 4.472 -14.803 1.00 94.19 266 TRP A CA 1
ATOM 2118 C C . TRP A 1 266 ? -2.924 4.401 -16.301 1.00 94.19 266 TRP A C 1
ATOM 2120 O O . TRP A 1 266 ? -2.670 5.373 -17.008 1.00 94.19 266 TRP A O 1
ATOM 2130 N N . CYS A 1 267 ? -3.496 3.299 -16.792 1.00 91.56 267 CYS A N 1
ATOM 2131 C CA . CYS A 1 267 ? -3.952 3.178 -18.178 1.00 91.56 267 CYS A CA 1
ATOM 2132 C C . CYS A 1 267 ? -5.001 4.245 -18.507 1.00 91.56 267 CYS A C 1
ATOM 2134 O O . CYS A 1 267 ? -4.883 4.931 -19.519 1.00 91.56 267 CYS A O 1
ATOM 2136 N N . GLN A 1 268 ? -5.973 4.455 -17.618 1.00 91.12 268 GLN A N 1
ATOM 2137 C CA . GLN A 1 268 ? -6.979 5.499 -17.787 1.00 91.12 268 GLN A CA 1
ATOM 2138 C C . GLN A 1 268 ? -6.364 6.904 -17.756 1.00 91.12 268 GLN A C 1
ATOM 2140 O O . GLN A 1 268 ? -6.811 7.785 -18.486 1.00 91.12 268 GLN A O 1
ATOM 2145 N N . LEU A 1 269 ? -5.375 7.160 -16.896 1.00 88.31 269 LEU A N 1
ATOM 2146 C CA . LEU A 1 269 ? -4.719 8.469 -16.795 1.00 88.31 269 LEU A CA 1
ATOM 2147 C C . LEU A 1 269 ? -3.849 8.779 -18.022 1.00 88.31 269 LEU A C 1
ATOM 2149 O O . LEU A 1 269 ? -3.796 9.923 -18.461 1.00 88.31 269 LEU A O 1
ATOM 2153 N N . LEU A 1 270 ? -3.194 7.760 -18.582 1.00 86.62 270 LEU A N 1
ATOM 2154 C CA . LEU A 1 270 ? -2.277 7.881 -19.719 1.00 86.62 270 LEU A CA 1
ATOM 2155 C C . LEU A 1 270 ? -2.958 7.688 -21.085 1.00 86.62 270 LEU A C 1
ATOM 2157 O O . LEU A 1 270 ? -2.279 7.743 -22.108 1.00 86.62 270 LEU A O 1
ATOM 2161 N N . ALA A 1 271 ? -4.272 7.452 -21.120 1.00 86.25 271 ALA A N 1
ATOM 2162 C CA . ALA A 1 271 ? -5.012 7.228 -22.356 1.00 86.25 271 ALA A CA 1
ATOM 2163 C C . ALA A 1 271 ? -4.894 8.440 -23.311 1.00 86.25 271 ALA A C 1
ATOM 2165 O O . ALA A 1 271 ? -5.179 9.568 -22.889 1.00 86.25 271 ALA A O 1
ATOM 2166 N N . PRO A 1 272 ? -4.555 8.241 -24.603 1.00 74.69 272 PRO A N 1
ATOM 2167 C CA . PRO A 1 272 ? -4.415 9.334 -25.574 1.00 74.69 272 PRO A CA 1
ATOM 2168 C C . PRO A 1 272 ? -5.673 10.202 -25.692 1.00 74.69 272 PRO A C 1
ATOM 2170 O O . PRO A 1 272 ? -5.588 11.427 -25.766 1.00 74.69 272 PRO A O 1
ATOM 2173 N N . GLU A 1 273 ? -6.851 9.576 -25.623 1.00 78.00 273 GLU A N 1
ATOM 2174 C CA . GLU A 1 273 ? -8.140 10.272 -25.634 1.00 78.00 273 GLU A CA 1
ATOM 2175 C C . GLU A 1 273 ? -8.286 11.263 -24.479 1.00 78.00 273 GLU A C 1
ATOM 2177 O O . GLU A 1 273 ? -8.932 12.295 -24.633 1.00 78.00 273 GLU A O 1
ATOM 2182 N N . ARG A 1 274 ? -7.693 10.968 -23.316 1.00 73.25 274 ARG A N 1
ATOM 2183 C CA . ARG A 1 274 ? -7.747 11.847 -22.145 1.00 73.25 274 ARG A CA 1
ATOM 2184 C C . ARG A 1 274 ? -6.847 13.063 -22.331 1.00 73.25 274 ARG A C 1
ATOM 2186 O O . ARG A 1 274 ? -7.253 14.158 -21.963 1.00 73.25 274 ARG A O 1
ATOM 2193 N N . ALA A 1 275 ? -5.690 12.893 -22.973 1.00 69.31 275 ALA A N 1
ATOM 2194 C CA . ALA A 1 275 ? -4.786 13.993 -23.311 1.00 69.31 275 ALA A CA 1
ATOM 2195 C C . ALA A 1 275 ? -5.374 14.956 -24.364 1.00 69.31 275 ALA A C 1
ATOM 2197 O O . ALA A 1 275 ? -5.014 16.130 -24.391 1.00 69.31 275 ALA A O 1
ATOM 2198 N N . ALA A 1 276 ? -6.291 14.482 -25.214 1.00 71.25 276 ALA A N 1
ATOM 2199 C CA . ALA A 1 276 ? -6.956 15.291 -26.238 1.00 71.25 276 ALA A CA 1
ATOM 2200 C C . ALA A 1 276 ? -8.185 16.073 -25.726 1.00 71.25 276 ALA A C 1
ATOM 2202 O O . ALA A 1 276 ? -8.733 16.905 -26.453 1.00 71.25 276 ALA A O 1
ATOM 2203 N N . ARG A 1 277 ? -8.650 15.821 -24.493 1.00 78.88 277 ARG A N 1
ATOM 2204 C CA . ARG A 1 277 ? -9.830 16.496 -23.931 1.00 78.88 277 ARG A CA 1
ATOM 2205 C C . ARG A 1 277 ? -9.486 17.915 -23.490 1.00 78.88 277 ARG A C 1
ATOM 2207 O O . ARG A 1 277 ? -8.534 18.132 -22.747 1.00 78.88 277 ARG A O 1
ATOM 2214 N N . VAL A 1 278 ? -10.315 18.875 -23.896 1.00 80.06 278 VAL A N 1
ATOM 2215 C CA . VAL A 1 278 ? -10.328 20.217 -23.301 1.00 80.06 278 VAL A CA 1
ATOM 2216 C C . VAL A 1 278 ? -11.094 20.125 -21.989 1.00 80.06 278 VAL A C 1
ATOM 2218 O O . VAL A 1 278 ? -12.263 19.739 -21.984 1.00 80.06 278 VAL A O 1
ATOM 2221 N N . MET A 1 279 ? -10.427 20.448 -20.888 1.00 84.88 279 MET A N 1
ATOM 2222 C CA . MET A 1 279 ? -10.993 20.359 -19.543 1.00 84.88 279 MET A CA 1
ATOM 2223 C C . MET A 1 279 ? -11.263 21.757 -18.997 1.00 84.88 279 MET A C 1
ATOM 2225 O O . MET A 1 279 ? -10.489 22.679 -19.256 1.00 84.88 279 MET A O 1
ATOM 2229 N N . SER A 1 280 ? -12.344 21.918 -18.232 1.00 90.44 280 SER A N 1
ATOM 2230 C CA . SER A 1 280 ? -12.517 23.123 -17.417 1.00 90.44 280 SER A CA 1
ATOM 2231 C C . SER A 1 280 ? -11.482 23.163 -16.287 1.00 90.44 280 SER A C 1
ATOM 2233 O O . SER A 1 280 ? -10.930 22.126 -15.912 1.00 90.44 280 SER A O 1
ATOM 2235 N N . ASP A 1 281 ? -11.252 24.339 -15.702 1.00 87.88 281 ASP A N 1
ATOM 2236 C CA . ASP A 1 281 ? -10.320 24.494 -14.575 1.00 87.88 281 ASP A CA 1
ATOM 2237 C C . ASP A 1 281 ? -10.678 23.582 -13.393 1.00 87.88 281 ASP A C 1
ATOM 2239 O O . ASP A 1 281 ? -9.803 22.967 -12.786 1.00 87.88 281 ASP A O 1
ATOM 2243 N N . GLU A 1 282 ? -11.973 23.425 -13.114 1.00 88.62 282 GLU A N 1
ATOM 2244 C CA . GLU A 1 282 ? -12.470 22.532 -12.064 1.00 88.62 282 GLU A CA 1
ATOM 2245 C C . GLU A 1 282 ? -12.180 21.059 -12.380 1.00 88.62 282 GLU A C 1
ATOM 2247 O O . GLU A 1 282 ? -11.712 20.302 -11.532 1.00 88.62 282 GLU A O 1
ATOM 2252 N N . GLN A 1 283 ? -12.398 20.640 -13.628 1.00 89.06 283 GLN A N 1
ATOM 2253 C CA . GLN A 1 283 ? -12.073 19.279 -14.047 1.00 89.06 283 GLN A CA 1
ATOM 2254 C C . GLN A 1 283 ? -10.561 19.028 -13.977 1.00 89.06 283 GLN A C 1
ATOM 2256 O O . GLN A 1 283 ? -10.132 17.980 -13.498 1.00 89.06 283 GLN A O 1
ATOM 2261 N N . LEU A 1 284 ? -9.746 19.998 -14.397 1.00 88.56 284 LEU A N 1
ATOM 2262 C CA . LEU A 1 284 ? -8.289 19.928 -14.314 1.00 88.56 284 LEU A CA 1
ATOM 2263 C C . LEU A 1 284 ? -7.803 19.831 -12.860 1.00 88.56 284 LEU A C 1
ATOM 2265 O O . LEU A 1 284 ? -6.873 19.071 -12.571 1.00 88.56 284 LEU A O 1
ATOM 2269 N N . ARG A 1 285 ? -8.437 20.571 -11.942 1.00 90.75 285 ARG A N 1
ATOM 2270 C CA . ARG A 1 285 ? -8.172 20.513 -10.500 1.00 90.75 285 ARG A CA 1
ATOM 2271 C C . ARG A 1 285 ? -8.406 19.098 -9.967 1.00 90.75 285 ARG A C 1
ATOM 2273 O O . ARG A 1 285 ? -7.478 18.507 -9.411 1.00 90.75 285 ARG A O 1
ATOM 2280 N N . LYS A 1 286 ? -9.589 18.524 -10.212 1.00 90.81 286 LYS A N 1
ATOM 2281 C CA . LYS A 1 286 ? -9.946 17.164 -9.766 1.00 90.81 286 LYS A CA 1
ATOM 2282 C C . LYS A 1 286 ? -9.015 16.094 -10.327 1.00 90.81 286 LYS A C 1
ATOM 2284 O O . LYS A 1 286 ? -8.536 15.235 -9.591 1.00 90.81 286 LYS A O 1
ATOM 2289 N N . GLU A 1 287 ? -8.694 16.177 -11.613 1.00 90.81 287 GLU A N 1
ATOM 2290 C CA . GLU A 1 287 ? -7.751 15.259 -12.255 1.00 90.81 287 GLU A CA 1
ATOM 2291 C C . GLU A 1 287 ? -6.340 15.348 -11.670 1.00 90.81 287 GLU A C 1
ATOM 2293 O O . GLU A 1 287 ? -5.693 14.330 -11.430 1.00 90.81 287 GLU A O 1
ATOM 2298 N N . THR A 1 288 ? -5.864 16.565 -11.396 1.00 92.00 288 THR A N 1
ATOM 2299 C CA . THR A 1 288 ? -4.550 16.785 -10.780 1.00 92.00 288 THR A CA 1
ATOM 2300 C C . THR A 1 288 ? -4.489 16.164 -9.385 1.00 92.00 288 THR A C 1
ATOM 2302 O O . THR A 1 288 ? -3.482 15.561 -9.009 1.00 92.00 288 THR A O 1
ATOM 2305 N N . VAL A 1 289 ? -5.561 16.308 -8.607 1.00 94.38 289 VAL A N 1
ATOM 2306 C CA . VAL A 1 289 ? -5.695 15.708 -7.276 1.00 94.38 289 VAL A CA 1
ATOM 2307 C C . VAL A 1 289 ? -5.688 14.184 -7.378 1.00 94.38 289 VAL A C 1
ATOM 2309 O O . VAL A 1 289 ? -4.889 13.534 -6.701 1.00 94.38 289 VAL A O 1
ATOM 2312 N N . TYR A 1 290 ? -6.502 13.620 -8.272 1.00 94.50 290 TYR A N 1
ATOM 2313 C CA . TYR A 1 290 ? -6.565 12.182 -8.526 1.00 94.50 290 TYR A CA 1
ATOM 2314 C C . TYR A 1 290 ? -5.203 11.601 -8.937 1.00 94.50 290 TYR A C 1
ATOM 2316 O O . TYR A 1 290 ? -4.740 10.625 -8.341 1.00 94.50 290 TYR A O 1
ATOM 2324 N N . GLU A 1 291 ? -4.514 12.239 -9.888 1.00 94.12 291 GLU A N 1
ATOM 2325 C CA . GLU A 1 291 ? -3.159 11.866 -10.305 1.00 94.12 291 GLU A CA 1
ATOM 2326 C C . GLU A 1 291 ? -2.199 11.845 -9.110 1.00 94.12 291 GLU A C 1
ATOM 2328 O O . GLU A 1 291 ? -1.452 10.882 -8.923 1.00 94.12 291 GLU A O 1
ATOM 2333 N N . LYS A 1 292 ? -2.212 12.884 -8.267 1.00 95.31 292 LYS A N 1
ATOM 2334 C CA . LYS A 1 292 ? -1.293 12.969 -7.126 1.00 95.31 292 LYS A CA 1
ATOM 2335 C C . LYS A 1 292 ? -1.586 11.913 -6.061 1.00 95.31 292 LYS A C 1
ATOM 2337 O O . LYS A 1 292 ? -0.638 11.355 -5.509 1.00 95.31 292 LYS A O 1
ATOM 2342 N N . ILE A 1 293 ? -2.853 11.586 -5.806 1.00 96.50 293 ILE A N 1
ATOM 2343 C CA . ILE A 1 293 ? -3.233 10.488 -4.902 1.00 96.50 293 ILE A CA 1
ATOM 2344 C C . ILE A 1 293 ? -2.759 9.138 -5.468 1.00 96.50 293 ILE A C 1
ATOM 2346 O O . ILE A 1 293 ? -2.178 8.333 -4.735 1.00 96.50 293 ILE A O 1
ATOM 2350 N N . LEU A 1 294 ? -2.942 8.897 -6.772 1.00 96.94 294 LEU A N 1
ATOM 2351 C CA . LEU A 1 294 ? -2.452 7.687 -7.439 1.00 96.94 294 LEU A CA 1
ATOM 2352 C C . LEU A 1 294 ? -0.922 7.578 -7.359 1.00 96.94 294 LEU A C 1
ATOM 2354 O O . LEU A 1 294 ? -0.395 6.512 -7.031 1.00 96.94 294 LEU A O 1
ATOM 2358 N N . ILE A 1 295 ? -0.198 8.676 -7.586 1.00 96.12 295 ILE A N 1
ATOM 2359 C CA . ILE A 1 295 ? 1.260 8.746 -7.410 1.00 96.12 295 ILE A CA 1
ATOM 2360 C C . ILE A 1 295 ? 1.651 8.419 -5.965 1.00 96.12 295 ILE A C 1
ATOM 2362 O O . ILE A 1 295 ? 2.572 7.630 -5.739 1.00 96.12 295 ILE A O 1
ATOM 2366 N N . GLU A 1 296 ? 0.965 8.999 -4.976 1.00 96.50 296 GLU A N 1
ATOM 2367 C CA . GLU A 1 296 ? 1.225 8.727 -3.563 1.00 96.50 296 GLU A CA 1
ATOM 2368 C C . GLU A 1 296 ? 1.050 7.237 -3.220 1.00 96.50 296 GLU A C 1
ATOM 2370 O O . GLU A 1 296 ? 1.918 6.680 -2.547 1.00 96.50 296 GLU A O 1
ATOM 2375 N N . LEU A 1 297 ? -0.017 6.582 -3.697 1.00 98.00 297 LEU A N 1
ATOM 2376 C CA . LEU A 1 297 ? -0.226 5.140 -3.512 1.00 98.00 297 LEU A CA 1
ATOM 2377 C C . LEU A 1 297 ? 0.866 4.323 -4.213 1.00 98.00 297 LEU A C 1
ATOM 2379 O O . LEU A 1 297 ? 1.483 3.453 -3.601 1.00 98.00 297 LEU A O 1
ATOM 2383 N N . THR A 1 298 ? 1.137 4.632 -5.482 1.00 97.69 298 THR A N 1
ATOM 2384 C CA . THR A 1 298 ? 2.118 3.925 -6.319 1.00 97.69 298 THR A CA 1
ATOM 2385 C C . THR A 1 298 ? 3.503 3.929 -5.659 1.00 97.69 298 THR A C 1
ATOM 2387 O O . THR A 1 298 ? 4.168 2.898 -5.548 1.00 97.69 298 THR A O 1
ATOM 2390 N N . ARG A 1 299 ? 3.932 5.090 -5.148 1.00 97.38 299 ARG A N 1
ATOM 2391 C CA . ARG A 1 299 ? 5.203 5.236 -4.425 1.00 97.38 299 ARG A CA 1
ATOM 2392 C C . ARG A 1 299 ? 5.215 4.480 -3.098 1.00 97.38 299 ARG A C 1
ATOM 2394 O O . ARG A 1 299 ? 6.272 3.960 -2.729 1.00 97.38 299 ARG A O 1
ATOM 2401 N N . GLU A 1 300 ? 4.101 4.453 -2.370 1.00 98.12 300 GLU A N 1
ATOM 2402 C CA . GLU A 1 300 ? 4.013 3.764 -1.079 1.00 98.12 300 GLU A CA 1
ATOM 2403 C C . GLU A 1 300 ? 4.118 2.246 -1.247 1.00 98.12 300 GLU A C 1
ATOM 2405 O O . GLU A 1 300 ? 4.905 1.618 -0.545 1.00 98.12 300 GLU A O 1
ATOM 2410 N N . VAL A 1 301 ? 3.425 1.667 -2.235 1.00 98.38 301 VAL A N 1
ATOM 2411 C CA . VAL A 1 301 ? 3.455 0.219 -2.519 1.00 98.38 301 VAL A CA 1
ATOM 2412 C C . VAL A 1 301 ? 4.892 -0.284 -2.695 1.00 98.38 301 VAL A C 1
ATOM 2414 O O . VAL A 1 301 ? 5.310 -1.226 -2.022 1.00 98.38 301 VAL A O 1
ATOM 2417 N N . ILE A 1 302 ? 5.700 0.390 -3.520 1.00 97.88 302 ILE A N 1
ATOM 2418 C CA . ILE A 1 302 ? 7.109 0.000 -3.722 1.00 97.88 302 ILE A CA 1
ATOM 2419 C C . ILE A 1 302 ? 7.966 0.258 -2.497 1.00 97.88 302 ILE A C 1
ATOM 2421 O O . ILE A 1 302 ? 8.925 -0.476 -2.264 1.00 97.88 302 ILE A O 1
ATOM 2425 N N . THR A 1 303 ? 7.650 1.292 -1.719 1.00 97.50 303 THR A N 1
ATOM 2426 C CA . THR A 1 303 ? 8.369 1.562 -0.470 1.00 97.50 303 THR A CA 1
ATOM 2427 C C . THR A 1 303 ? 8.183 0.391 0.488 1.00 97.50 303 THR A C 1
ATOM 2429 O O . THR A 1 303 ? 9.172 -0.179 0.940 1.00 97.50 303 THR A O 1
ATOM 2432 N N . VAL A 1 304 ? 6.942 -0.065 0.672 1.00 97.25 304 VAL A N 1
ATOM 2433 C CA . VAL A 1 304 ? 6.631 -1.224 1.514 1.00 97.25 304 VAL A CA 1
ATOM 2434 C C . VAL A 1 304 ? 7.292 -2.496 0.992 1.00 97.25 304 VAL A C 1
ATOM 2436 O O . VAL A 1 304 ? 7.969 -3.173 1.762 1.00 97.25 304 VAL A O 1
ATOM 2439 N N . PHE A 1 305 ? 7.209 -2.796 -0.309 1.00 97.00 305 PHE A N 1
ATOM 2440 C CA . PHE A 1 305 ? 7.914 -3.954 -0.879 1.00 97.00 305 PHE A CA 1
ATOM 2441 C C . PHE A 1 305 ? 9.431 -3.873 -0.647 1.00 97.00 305 PHE A C 1
ATOM 2443 O O . PHE A 1 305 ? 10.069 -4.854 -0.264 1.00 97.00 305 PHE A O 1
ATOM 2450 N N . SER A 1 306 ? 10.020 -2.690 -0.821 1.00 95.25 306 SER A N 1
ATOM 2451 C CA . SER A 1 306 ? 11.455 -2.462 -0.623 1.00 95.25 306 SER A CA 1
ATOM 2452 C C . SER A 1 306 ? 11.894 -2.586 0.831 1.00 95.25 306 SER A C 1
ATOM 2454 O O . SER A 1 306 ? 13.050 -2.936 1.086 1.00 95.25 306 SER A O 1
ATOM 2456 N N . ASP A 1 307 ? 11.028 -2.240 1.777 1.00 93.88 307 ASP A N 1
ATOM 2457 C CA . ASP A 1 307 ? 11.317 -2.307 3.207 1.00 93.88 307 ASP A CA 1
ATOM 2458 C C . ASP A 1 307 ? 11.150 -3.734 3.734 1.00 93.88 307 ASP A C 1
ATOM 2460 O O . ASP A 1 307 ? 12.020 -4.220 4.463 1.00 93.88 307 ASP A O 1
ATOM 2464 N N . LEU A 1 308 ? 10.132 -4.458 3.261 1.00 93.88 308 LEU A N 1
ATOM 2465 C CA . LEU A 1 308 ? 9.954 -5.890 3.524 1.00 93.88 308 LEU A CA 1
ATOM 2466 C C . LEU A 1 308 ? 11.121 -6.720 2.977 1.00 93.88 308 LEU A C 1
ATOM 2468 O O . LEU A 1 308 ? 11.569 -7.657 3.631 1.00 93.88 308 LEU A O 1
ATOM 2472 N N . MET A 1 309 ? 11.671 -6.322 1.827 1.00 92.75 309 MET A N 1
ATOM 2473 C CA . MET A 1 309 ? 12.842 -6.951 1.207 1.00 92.75 309 MET A CA 1
ATOM 2474 C C . MET A 1 309 ? 14.164 -6.246 1.559 1.00 92.75 309 MET A C 1
ATOM 2476 O O . MET A 1 309 ? 15.181 -6.445 0.889 1.00 92.75 309 MET A O 1
ATOM 2480 N N . SER A 1 310 ? 14.190 -5.415 2.607 1.00 88.38 310 SER A N 1
ATOM 2481 C CA . SER A 1 310 ? 15.377 -4.630 2.986 1.00 88.38 310 SER A CA 1
ATOM 2482 C C . SER A 1 310 ? 16.598 -5.491 3.318 1.00 88.38 310 SER A C 1
ATOM 2484 O O . SER A 1 310 ? 17.727 -5.054 3.085 1.00 88.38 310 SER A O 1
ATOM 2486 N N . GLY A 1 311 ? 16.382 -6.736 3.759 1.00 83.12 311 GLY A N 1
ATOM 2487 C CA . GLY A 1 311 ? 17.439 -7.724 3.983 1.00 83.12 311 GLY A CA 1
ATOM 2488 C C . GLY A 1 311 ? 18.282 -8.024 2.738 1.00 83.12 311 GLY A C 1
ATOM 2489 O O . GLY A 1 311 ? 19.426 -8.434 2.877 1.00 83.12 311 GLY A O 1
ATOM 2490 N N . LEU A 1 312 ? 17.769 -7.762 1.529 1.00 84.38 312 LEU A N 1
ATOM 2491 C CA . LEU A 1 312 ? 18.494 -7.986 0.274 1.00 84.38 312 LEU A CA 1
ATOM 2492 C C . LEU A 1 312 ? 19.473 -6.865 -0.092 1.00 84.38 312 LEU A C 1
ATOM 2494 O O . LEU A 1 312 ? 20.317 -7.052 -0.974 1.00 84.38 312 LEU A O 1
ATOM 2498 N N . ARG A 1 313 ? 19.363 -5.689 0.542 1.00 80.88 313 ARG A N 1
ATOM 2499 C CA . ARG A 1 313 ? 20.166 -4.513 0.182 1.00 80.88 313 ARG A CA 1
ATOM 2500 C C . ARG A 1 313 ? 21.650 -4.789 0.454 1.00 80.88 313 ARG A C 1
ATOM 2502 O O . ARG A 1 313 ? 22.043 -5.193 1.548 1.00 80.88 313 ARG A O 1
ATOM 2509 N N . LYS A 1 314 ? 22.501 -4.518 -0.540 1.00 65.56 314 LYS A N 1
ATOM 2510 C CA . LYS A 1 314 ? 23.962 -4.529 -0.369 1.00 65.56 314 LYS A CA 1
ATOM 2511 C C . LYS A 1 314 ? 24.373 -3.280 0.414 1.00 65.56 314 LYS A C 1
ATOM 2513 O O . LYS A 1 314 ? 24.343 -2.178 -0.131 1.00 65.56 314 LYS A O 1
ATOM 2518 N N . ALA A 1 315 ? 24.745 -3.431 1.682 1.00 59.59 315 ALA A N 1
ATOM 2519 C CA . ALA A 1 315 ? 25.391 -2.346 2.415 1.00 59.59 315 ALA A CA 1
ATOM 2520 C C . ALA A 1 315 ? 26.820 -2.151 1.881 1.00 59.59 315 ALA A C 1
ATOM 2522 O O . ALA A 1 315 ? 27.477 -3.123 1.516 1.00 59.59 315 ALA A O 1
ATOM 2523 N N . LYS A 1 316 ? 27.315 -0.905 1.836 1.00 52.09 316 LYS A N 1
ATOM 2524 C CA . LYS A 1 316 ? 28.687 -0.612 1.375 1.00 52.09 316 LYS A CA 1
ATOM 2525 C C . LYS A 1 316 ? 29.761 -1.357 2.184 1.00 52.09 316 LYS A C 1
ATOM 2527 O O . LYS A 1 316 ? 30.782 -1.712 1.608 1.00 52.09 316 LYS A O 1
ATOM 2532 N N . ASP A 1 317 ? 29.474 -1.666 3.452 1.00 46.03 317 ASP A N 1
ATOM 2533 C CA . ASP A 1 317 ? 30.446 -2.217 4.407 1.00 46.03 317 ASP A CA 1
ATOM 2534 C C . ASP A 1 317 ? 30.039 -3.577 5.003 1.00 46.03 317 ASP A C 1
ATOM 2536 O O . ASP A 1 317 ? 30.681 -4.074 5.926 1.00 46.03 317 ASP A O 1
ATOM 2540 N N . LYS A 1 318 ? 28.970 -4.207 4.496 1.00 46.19 318 LYS A N 1
ATOM 2541 C CA . LYS A 1 318 ? 28.606 -5.582 4.869 1.00 46.19 318 LYS A CA 1
ATOM 2542 C C . LYS A 1 318 ? 28.325 -6.396 3.607 1.00 46.19 318 LYS A C 1
ATOM 2544 O O . LYS A 1 318 ? 27.669 -5.873 2.702 1.00 46.19 318 LYS A O 1
ATOM 2549 N N . PRO A 1 319 ? 28.771 -7.667 3.528 1.00 51.22 319 PRO A N 1
ATOM 2550 C CA . PRO A 1 319 ? 28.263 -8.571 2.499 1.00 51.22 319 PRO A CA 1
ATOM 2551 C C . PRO A 1 319 ? 26.731 -8.532 2.543 1.00 51.22 319 PRO A C 1
ATOM 2553 O O . PRO A 1 319 ? 26.171 -8.303 3.618 1.00 51.22 319 PRO A O 1
ATOM 2556 N N . ALA A 1 320 ? 26.082 -8.671 1.379 1.00 56.44 320 ALA A N 1
ATOM 2557 C CA . ALA A 1 320 ? 24.623 -8.626 1.248 1.00 56.44 320 ALA A CA 1
ATOM 2558 C C . ALA A 1 320 ? 23.968 -9.294 2.464 1.00 56.44 320 ALA A C 1
ATOM 2560 O O . ALA A 1 320 ? 24.346 -10.419 2.805 1.00 56.44 320 ALA A O 1
ATOM 2561 N N . GLY A 1 321 ? 23.084 -8.565 3.158 1.00 57.56 321 GLY A N 1
ATOM 2562 C CA . GLY A 1 321 ? 22.451 -9.078 4.367 1.00 57.56 321 GLY A CA 1
ATOM 2563 C C . GLY A 1 321 ? 21.871 -10.456 4.073 1.00 57.56 321 GLY A C 1
ATOM 2564 O O . GLY A 1 321 ? 21.246 -10.659 3.032 1.00 57.56 321 GLY A O 1
ATOM 2565 N N . ALA A 1 322 ? 22.136 -11.441 4.932 1.00 69.56 322 ALA A N 1
ATOM 2566 C CA . ALA A 1 322 ? 21.482 -12.728 4.769 1.00 69.56 322 ALA A CA 1
ATOM 2567 C C . ALA A 1 322 ? 19.964 -12.472 4.838 1.00 69.56 322 ALA A C 1
ATOM 2569 O O . ALA A 1 322 ? 19.515 -11.888 5.830 1.00 69.56 322 ALA A O 1
ATOM 2570 N N . PRO A 1 323 ? 19.175 -12.845 3.811 1.00 82.62 323 PRO A N 1
ATOM 2571 C CA . PRO A 1 323 ? 17.742 -12.596 3.830 1.00 82.62 323 PRO A CA 1
ATOM 2572 C C . PRO A 1 323 ? 17.130 -13.243 5.074 1.00 82.62 323 PRO A C 1
ATOM 2574 O O . PRO A 1 323 ? 17.460 -14.387 5.410 1.00 82.62 323 PRO A O 1
ATOM 2577 N N . ASN A 1 324 ? 16.255 -12.511 5.768 1.00 87.81 324 ASN A N 1
ATOM 2578 C CA . ASN A 1 324 ? 15.498 -13.070 6.887 1.00 87.81 324 ASN A CA 1
ATOM 2579 C C . ASN A 1 324 ? 14.540 -14.172 6.384 1.00 87.81 324 ASN A C 1
ATOM 2581 O O . ASN A 1 324 ? 14.393 -14.380 5.175 1.00 87.81 324 ASN A O 1
ATOM 2585 N N . ALA A 1 325 ? 13.922 -14.918 7.302 1.00 91.06 325 ALA A N 1
ATOM 2586 C CA . ALA A 1 325 ? 13.049 -16.035 6.942 1.00 91.06 325 ALA A CA 1
ATOM 2587 C C . ALA A 1 325 ? 11.903 -15.610 6.012 1.00 91.06 325 ALA A C 1
ATOM 2589 O O . ALA A 1 325 ? 11.689 -16.237 4.976 1.00 91.06 325 ALA A O 1
ATOM 2590 N N . THR A 1 326 ? 11.262 -14.480 6.312 1.00 92.62 326 THR A N 1
ATOM 2591 C CA . THR A 1 326 ? 10.201 -13.888 5.490 1.00 92.62 326 THR A CA 1
ATOM 2592 C C . THR A 1 326 ? 10.684 -13.573 4.074 1.00 92.62 326 THR A C 1
ATOM 2594 O O . THR A 1 326 ? 10.072 -14.011 3.107 1.00 92.62 326 THR A O 1
ATOM 2597 N N . CYS A 1 327 ? 11.828 -12.898 3.919 1.00 93.12 327 CYS A N 1
ATOM 2598 C CA . CYS A 1 327 ? 12.437 -12.610 2.616 1.00 93.12 327 CYS A CA 1
ATOM 2599 C C . CYS A 1 327 ? 12.727 -13.897 1.839 1.00 93.12 327 CYS A C 1
ATOM 2601 O O . CYS A 1 327 ? 12.448 -13.973 0.646 1.00 93.12 327 CYS A O 1
ATOM 2603 N N . LYS A 1 328 ? 13.302 -14.911 2.501 1.00 93.25 328 LYS A N 1
ATOM 2604 C CA . LYS A 1 328 ? 13.604 -16.206 1.871 1.00 93.25 328 LYS A CA 1
ATOM 2605 C C . LYS A 1 328 ? 12.336 -16.900 1.390 1.00 93.25 328 LYS A C 1
ATOM 2607 O O . LYS A 1 328 ? 12.351 -17.465 0.302 1.00 93.25 328 LYS A O 1
ATOM 2612 N N . TYR A 1 329 ? 11.274 -16.866 2.190 1.00 95.75 329 TYR A N 1
ATOM 2613 C CA . TYR A 1 329 ? 9.986 -17.432 1.819 1.00 95.75 329 TYR A CA 1
ATOM 2614 C C . TYR A 1 329 ? 9.373 -16.689 0.627 1.00 95.75 329 TYR A C 1
ATOM 2616 O O . TYR A 1 329 ? 9.065 -17.315 -0.383 1.00 95.75 329 TYR A O 1
ATOM 2624 N N . LEU A 1 330 ? 9.292 -15.356 0.694 1.00 96.06 330 LEU A N 1
ATOM 2625 C CA . LEU A 1 330 ? 8.750 -14.528 -0.385 1.00 96.06 330 LEU A CA 1
ATOM 2626 C C . LEU A 1 330 ? 9.506 -14.745 -1.702 1.00 96.06 330 LEU A C 1
ATOM 2628 O O . LEU A 1 330 ? 8.874 -14.938 -2.730 1.00 96.06 330 LEU A O 1
ATOM 2632 N N . LEU A 1 331 ? 10.843 -14.810 -1.676 1.00 94.75 331 LEU A N 1
ATOM 2633 C CA . LEU A 1 331 ? 11.659 -15.099 -2.866 1.00 94.75 331 LEU A CA 1
ATOM 2634 C C . LEU A 1 331 ? 11.397 -16.483 -3.482 1.00 94.75 331 LEU A C 1
ATOM 2636 O O . LEU A 1 331 ? 11.668 -16.672 -4.665 1.00 94.75 331 LEU A O 1
ATOM 2640 N N . ARG A 1 332 ? 10.931 -17.454 -2.690 1.00 95.00 332 ARG A N 1
ATOM 2641 C CA . ARG A 1 332 ? 10.619 -18.820 -3.144 1.00 95.00 332 ARG A CA 1
ATOM 2642 C C . ARG A 1 332 ? 9.171 -18.977 -3.599 1.00 95.00 332 ARG A C 1
ATOM 2644 O O . ARG A 1 332 ? 8.869 -19.932 -4.307 1.00 95.00 332 ARG A O 1
ATOM 2651 N N . ASN A 1 333 ? 8.282 -18.079 -3.183 1.00 95.88 333 ASN A N 1
ATOM 2652 C CA . ASN A 1 333 ? 6.882 -18.110 -3.571 1.00 95.88 333 ASN A CA 1
ATOM 2653 C C . ASN A 1 333 ? 6.684 -17.317 -4.870 1.00 95.88 333 ASN A C 1
ATOM 2655 O O . ASN A 1 333 ? 6.454 -16.106 -4.843 1.00 95.88 333 ASN A O 1
ATOM 2659 N N . ASP A 1 334 ? 6.767 -18.025 -6.000 1.00 95.69 334 ASP A N 1
ATOM 2660 C CA . ASP A 1 334 ? 6.670 -17.456 -7.353 1.00 95.69 334 ASP A CA 1
ATOM 2661 C C . ASP A 1 334 ? 5.422 -16.583 -7.547 1.00 95.69 334 ASP A C 1
ATOM 2663 O O . ASP A 1 334 ? 5.496 -15.549 -8.206 1.00 95.69 334 ASP A O 1
ATOM 2667 N N . ASN A 1 335 ? 4.292 -16.963 -6.942 1.00 95.25 335 ASN A N 1
ATOM 2668 C CA . ASN A 1 335 ? 3.029 -16.241 -7.087 1.00 95.25 335 ASN A CA 1
ATOM 2669 C C . ASN A 1 335 ? 3.092 -14.869 -6.408 1.00 95.25 335 ASN A C 1
ATOM 2671 O O . ASN A 1 335 ? 2.710 -13.863 -7.000 1.00 95.25 335 ASN A O 1
ATOM 2675 N N . VAL A 1 336 ? 3.604 -14.803 -5.175 1.00 95.75 336 VAL A N 1
ATOM 2676 C CA . VAL A 1 336 ? 3.703 -13.530 -4.447 1.00 95.75 336 VAL A CA 1
ATOM 2677 C C . VAL A 1 336 ? 4.774 -12.636 -5.070 1.00 95.75 336 VAL A C 1
ATOM 2679 O O . VAL A 1 336 ? 4.493 -11.486 -5.415 1.00 95.75 336 VAL A O 1
ATOM 2682 N N . ILE A 1 337 ? 5.996 -13.150 -5.252 1.00 96.94 337 ILE A N 1
ATOM 2683 C CA . ILE A 1 337 ? 7.094 -12.327 -5.772 1.00 96.94 337 ILE A CA 1
ATOM 2684 C C . ILE A 1 337 ? 6.881 -11.947 -7.237 1.00 96.94 337 ILE A C 1
ATOM 2686 O O . ILE A 1 337 ? 7.222 -10.831 -7.623 1.00 96.94 337 ILE A O 1
ATOM 2690 N N . GLY A 1 338 ? 6.270 -12.828 -8.035 1.00 96.62 338 GLY A N 1
ATOM 2691 C CA . GLY A 1 338 ? 5.886 -12.553 -9.416 1.00 96.62 338 GLY A CA 1
ATOM 2692 C C . GLY A 1 338 ? 4.943 -11.358 -9.506 1.00 96.62 338 GLY A C 1
ATOM 2693 O O . GLY A 1 338 ? 5.226 -10.421 -10.249 1.00 96.62 338 GLY A O 1
ATOM 2694 N N . MET A 1 339 ? 3.902 -11.310 -8.667 1.00 97.19 339 MET A N 1
ATOM 2695 C CA . MET A 1 339 ? 2.992 -10.160 -8.605 1.00 97.19 339 MET A CA 1
ATOM 2696 C C . MET A 1 339 ? 3.711 -8.864 -8.209 1.00 97.19 339 MET A C 1
ATOM 2698 O O . MET A 1 339 ? 3.475 -7.814 -8.807 1.00 97.19 339 MET A O 1
ATOM 2702 N N . TRP A 1 340 ? 4.623 -8.911 -7.235 1.00 97.88 340 TRP A N 1
ATOM 2703 C CA . TRP A 1 340 ? 5.382 -7.723 -6.819 1.00 97.88 340 TRP A CA 1
ATOM 2704 C C . TRP A 1 340 ? 6.332 -7.232 -7.915 1.00 97.88 340 TRP A C 1
ATOM 2706 O O . TRP A 1 340 ? 6.477 -6.025 -8.115 1.00 97.88 340 TRP A O 1
ATOM 2716 N N . ILE A 1 341 ? 6.946 -8.159 -8.653 1.00 97.75 341 ILE A N 1
ATOM 2717 C CA . ILE A 1 341 ? 7.768 -7.859 -9.828 1.00 97.75 341 ILE A CA 1
ATOM 2718 C C . ILE A 1 341 ? 6.915 -7.232 -10.927 1.00 97.75 341 ILE A C 1
ATOM 2720 O O . ILE A 1 341 ? 7.314 -6.203 -11.458 1.00 97.75 341 ILE A O 1
ATOM 2724 N N . MET A 1 342 ? 5.737 -7.781 -11.233 1.00 96.94 342 MET A N 1
ATOM 2725 C CA . MET A 1 342 ? 4.826 -7.217 -12.237 1.00 96.94 342 MET A CA 1
ATOM 2726 C C . MET A 1 342 ? 4.417 -5.782 -11.891 1.00 96.94 342 MET A C 1
ATOM 2728 O O . MET A 1 342 ? 4.486 -4.896 -12.745 1.00 96.94 342 MET A O 1
ATOM 2732 N N . ILE A 1 343 ? 4.062 -5.527 -10.627 1.00 97.88 343 ILE A N 1
ATOM 2733 C CA . ILE A 1 343 ? 3.765 -4.177 -10.131 1.00 97.88 343 ILE A CA 1
ATOM 2734 C C . ILE A 1 343 ? 4.980 -3.256 -10.329 1.00 97.88 343 ILE A C 1
ATOM 2736 O O . ILE A 1 343 ? 4.848 -2.169 -10.891 1.00 97.88 343 ILE A O 1
ATOM 2740 N N . ALA A 1 344 ? 6.177 -3.687 -9.923 1.00 98.06 344 ALA A N 1
ATOM 2741 C CA . ALA A 1 344 ? 7.389 -2.880 -10.048 1.00 98.06 344 ALA A CA 1
ATOM 2742 C C . ALA A 1 344 ? 7.800 -2.623 -11.510 1.00 98.06 344 ALA A C 1
ATOM 2744 O O . ALA A 1 344 ? 8.204 -1.509 -11.840 1.00 98.06 344 ALA A O 1
ATOM 2745 N N . ILE A 1 345 ? 7.661 -3.611 -12.402 1.00 97.12 345 ILE A N 1
ATOM 2746 C CA . ILE A 1 345 ? 7.883 -3.462 -13.850 1.00 97.12 345 ILE A CA 1
ATOM 2747 C C . ILE A 1 345 ? 6.943 -2.396 -14.404 1.00 97.12 345 ILE A C 1
ATOM 2749 O O . ILE A 1 345 ? 7.393 -1.463 -15.075 1.00 97.12 345 ILE A O 1
ATOM 2753 N N . ARG A 1 346 ? 5.648 -2.485 -14.068 1.00 94.81 346 ARG A N 1
ATOM 2754 C CA . ARG A 1 346 ? 4.654 -1.506 -14.513 1.00 94.81 346 ARG A CA 1
ATOM 2755 C C . ARG A 1 346 ? 5.027 -0.093 -14.078 1.00 94.81 346 ARG A C 1
ATOM 2757 O O . ARG A 1 346 ? 4.888 0.847 -14.858 1.00 94.81 346 ARG A O 1
ATOM 2764 N N . MET A 1 347 ? 5.554 0.037 -12.865 1.00 94.50 347 MET A N 1
ATOM 2765 C CA . MET A 1 347 ? 5.990 1.300 -12.284 1.00 94.50 347 MET A CA 1
ATOM 2766 C C . MET A 1 347 ? 7.268 1.881 -12.898 1.00 94.50 347 MET A C 1
ATOM 2768 O O . MET A 1 347 ? 7.382 3.099 -13.015 1.00 94.50 347 MET A O 1
ATOM 2772 N N . VAL A 1 348 ? 8.205 1.045 -13.361 1.00 95.50 348 VAL A N 1
ATOM 2773 C CA . VAL A 1 348 ? 9.380 1.501 -14.134 1.00 95.50 348 VAL A CA 1
ATOM 2774 C C . VAL A 1 348 ? 8.957 2.200 -15.433 1.00 95.50 348 VAL A C 1
ATOM 2776 O O . VAL A 1 348 ? 9.640 3.119 -15.887 1.00 95.50 348 VAL A O 1
ATOM 2779 N N . ALA A 1 349 ? 7.818 1.813 -16.008 1.00 90.00 349 ALA A N 1
ATOM 2780 C CA . ALA A 1 349 ? 7.276 2.404 -17.229 1.00 90.00 349 ALA A CA 1
ATOM 2781 C C . ALA A 1 349 ? 6.459 3.696 -17.004 1.00 90.00 349 ALA A C 1
ATOM 2783 O O . ALA A 1 349 ? 5.896 4.223 -17.964 1.00 90.00 349 ALA A O 1
ATOM 2784 N N . LEU A 1 350 ? 6.364 4.208 -15.770 1.00 90.44 350 LEU A N 1
ATOM 2785 C CA . LEU A 1 350 ? 5.592 5.413 -15.455 1.00 90.44 350 LEU A CA 1
ATOM 2786 C C . LEU A 1 350 ? 6.403 6.708 -15.649 1.00 90.44 350 LEU A C 1
ATOM 2788 O O . LEU A 1 350 ? 7.631 6.712 -15.516 1.00 90.44 350 LEU A O 1
ATOM 2792 N N . PRO A 1 351 ? 5.731 7.842 -15.916 1.00 87.44 351 PRO A N 1
ATOM 2793 C CA . PRO A 1 351 ? 6.377 9.155 -16.018 1.00 87.44 351 PRO A CA 1
ATOM 2794 C C . PRO A 1 351 ? 6.825 9.731 -14.661 1.00 87.44 351 PRO A C 1
ATOM 2796 O O . PRO A 1 351 ? 7.486 10.766 -14.621 1.00 87.44 351 PRO A O 1
ATOM 2799 N N . ASP A 1 352 ? 6.519 9.070 -13.540 1.00 89.56 352 ASP A N 1
ATOM 2800 C CA . ASP A 1 352 ? 6.971 9.487 -12.212 1.00 89.56 352 ASP A CA 1
ATOM 2801 C C . ASP A 1 352 ? 8.410 9.033 -11.916 1.00 89.56 352 ASP A C 1
ATOM 2803 O O . ASP A 1 352 ? 8.665 7.902 -11.499 1.00 89.56 352 ASP A O 1
ATOM 2807 N N . THR A 1 353 ? 9.353 9.964 -12.040 1.00 91.69 353 THR A N 1
ATOM 2808 C CA . THR A 1 353 ? 10.784 9.767 -11.777 1.00 91.69 353 THR A CA 1
ATOM 2809 C C . THR A 1 353 ? 11.089 9.142 -10.408 1.00 91.69 353 THR A C 1
ATOM 2811 O O . THR A 1 353 ? 11.960 8.276 -10.305 1.00 91.69 353 THR A O 1
ATOM 2814 N N . ILE A 1 354 ? 10.377 9.544 -9.346 1.00 93.81 354 ILE A N 1
ATOM 2815 C CA . ILE A 1 354 ? 10.621 9.024 -7.989 1.00 93.81 354 ILE A CA 1
ATOM 2816 C C . ILE A 1 354 ? 10.211 7.554 -7.916 1.00 93.81 354 ILE A C 1
ATOM 2818 O O . ILE A 1 354 ? 10.940 6.731 -7.356 1.00 93.81 354 ILE A O 1
ATOM 2822 N N . CYS A 1 355 ? 9.059 7.217 -8.493 1.00 93.81 355 CYS A N 1
ATOM 2823 C CA . CYS A 1 355 ? 8.576 5.846 -8.551 1.00 93.81 355 CYS A CA 1
ATOM 2824 C C . CYS A 1 355 ? 9.491 4.955 -9.402 1.00 93.81 355 CYS A C 1
ATOM 2826 O O . CYS A 1 355 ? 9.867 3.872 -8.947 1.00 93.81 355 CYS A O 1
ATOM 2828 N N . VAL A 1 356 ? 9.937 5.427 -10.571 1.00 95.19 356 VAL A N 1
ATOM 2829 C CA . VAL A 1 356 ? 10.889 4.698 -11.427 1.00 95.19 356 VAL A CA 1
ATOM 2830 C C . VAL A 1 356 ? 12.188 4.409 -10.684 1.00 95.19 356 VAL A C 1
ATOM 2832 O O . VAL A 1 356 ? 12.677 3.278 -10.721 1.00 95.19 356 VAL A O 1
ATOM 2835 N N . ASN A 1 357 ? 12.729 5.398 -9.967 1.00 94.88 357 ASN A N 1
ATOM 2836 C CA . ASN A 1 357 ? 13.947 5.222 -9.182 1.00 94.88 357 ASN A CA 1
ATOM 2837 C C . ASN A 1 357 ? 13.762 4.152 -8.091 1.00 94.88 357 ASN A C 1
ATOM 2839 O O . ASN A 1 357 ? 14.524 3.185 -8.037 1.00 94.88 357 ASN A O 1
ATOM 2843 N N . LYS A 1 358 ? 12.709 4.272 -7.269 1.00 95.38 358 LYS A N 1
ATOM 2844 C CA . LYS A 1 358 ? 12.407 3.293 -6.210 1.00 95.38 358 LYS A CA 1
ATOM 2845 C C . LYS A 1 358 ? 12.201 1.880 -6.770 1.00 95.38 358 LYS A C 1
ATOM 2847 O O . LYS A 1 358 ? 12.765 0.931 -6.233 1.00 95.38 358 LYS A O 1
ATOM 2852 N N . SER A 1 359 ? 11.451 1.749 -7.863 1.00 97.06 359 SER A N 1
ATOM 2853 C CA . SER A 1 359 ? 11.146 0.457 -8.496 1.00 97.06 359 SER A CA 1
ATOM 2854 C C . SER A 1 359 ? 12.394 -0.188 -9.090 1.00 97.06 359 SER A C 1
ATOM 2856 O O . SER A 1 359 ? 12.640 -1.374 -8.887 1.00 97.06 359 SER A O 1
ATOM 2858 N N . THR A 1 360 ? 13.238 0.612 -9.745 1.00 96.06 360 THR A N 1
ATOM 2859 C CA . THR A 1 360 ? 14.541 0.173 -10.256 1.00 96.06 360 THR A CA 1
ATOM 2860 C C . THR A 1 360 ? 15.420 -0.359 -9.126 1.00 96.06 360 THR A C 1
ATOM 2862 O O . THR A 1 360 ? 15.952 -1.459 -9.234 1.00 96.06 360 THR A O 1
ATOM 2865 N N . LEU A 1 361 ? 15.539 0.377 -8.016 1.00 94.12 361 LEU A N 1
ATOM 2866 C CA . LEU A 1 361 ? 16.337 -0.051 -6.863 1.00 94.12 361 LEU A CA 1
ATOM 2867 C C . LEU A 1 361 ? 15.794 -1.337 -6.229 1.00 94.12 361 LEU A C 1
ATOM 2869 O O . LEU A 1 361 ? 16.568 -2.230 -5.885 1.00 94.12 361 LEU A O 1
ATOM 2873 N N . PHE A 1 362 ? 14.473 -1.449 -6.082 1.00 95.56 362 PHE A N 1
ATOM 2874 C CA . PHE A 1 362 ? 13.818 -2.661 -5.595 1.00 95.56 362 PHE A CA 1
ATOM 2875 C C . PHE A 1 362 ? 14.176 -3.877 -6.461 1.00 95.56 362 PHE A C 1
ATOM 2877 O O . PHE A 1 362 ? 14.706 -4.868 -5.956 1.00 95.56 362 PHE A O 1
ATOM 2884 N N . LEU A 1 363 ? 13.982 -3.766 -7.776 1.00 96.25 363 LEU A N 1
ATOM 2885 C CA . LEU A 1 363 ? 14.252 -4.837 -8.735 1.00 96.25 363 LEU A CA 1
ATOM 2886 C C . LEU A 1 363 ? 15.748 -5.172 -8.833 1.00 96.25 363 LEU A C 1
ATOM 2888 O O . LEU A 1 363 ? 16.107 -6.347 -8.879 1.00 96.25 363 LEU A O 1
ATOM 2892 N N . GLN A 1 364 ? 16.638 -4.177 -8.776 1.00 92.25 364 GLN A N 1
ATOM 2893 C CA . GLN A 1 364 ? 18.091 -4.390 -8.719 1.00 92.25 364 GLN A CA 1
ATOM 2894 C C . GLN A 1 364 ? 18.518 -5.250 -7.528 1.00 92.25 364 GLN A C 1
ATOM 2896 O O . GLN A 1 364 ? 19.451 -6.045 -7.650 1.00 92.25 364 GLN A O 1
ATOM 2901 N N . ASN A 1 365 ? 17.848 -5.104 -6.382 1.00 90.56 365 ASN A N 1
ATOM 2902 C CA . ASN A 1 365 ? 18.128 -5.919 -5.202 1.00 90.56 365 ASN A CA 1
ATOM 2903 C C . ASN A 1 365 ? 17.563 -7.345 -5.324 1.00 90.56 365 ASN A C 1
ATOM 2905 O O . ASN A 1 365 ? 18.119 -8.259 -4.719 1.00 90.56 365 ASN A O 1
ATOM 2909 N N . LEU A 1 366 ? 16.502 -7.548 -6.114 1.00 92.50 366 LEU A N 1
ATOM 2910 C CA . LEU A 1 366 ? 15.864 -8.853 -6.323 1.00 92.50 366 LEU A CA 1
ATOM 2911 C C . LEU A 1 366 ? 16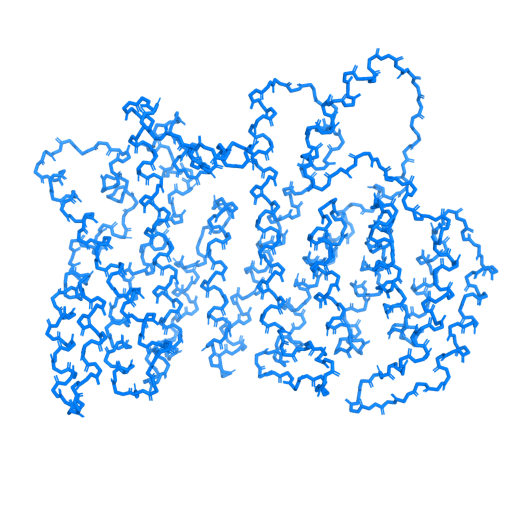.567 -9.724 -7.369 1.00 92.50 366 LEU A C 1
ATOM 2913 O O . LEU A 1 366 ? 16.756 -10.917 -7.135 1.00 92.50 366 LEU A O 1
ATOM 2917 N N . ILE A 1 367 ? 16.969 -9.144 -8.505 1.00 91.75 367 ILE A N 1
ATOM 2918 C CA . ILE A 1 367 ? 17.528 -9.878 -9.656 1.00 91.75 367 ILE A CA 1
ATOM 2919 C C . ILE A 1 367 ? 18.622 -10.893 -9.267 1.00 91.75 367 ILE A C 1
ATOM 2921 O O . ILE A 1 367 ? 18.545 -12.029 -9.735 1.00 91.75 367 ILE A O 1
ATOM 2925 N N . PRO A 1 368 ? 19.607 -10.572 -8.398 1.00 88.19 368 PRO A N 1
ATOM 2926 C CA . PRO A 1 368 ? 20.668 -11.517 -8.048 1.00 88.19 368 PRO A CA 1
ATOM 2927 C C . PRO A 1 368 ? 20.176 -12.812 -7.388 1.00 88.19 368 PRO A C 1
ATOM 2929 O O . PRO A 1 368 ? 20.896 -13.805 -7.417 1.00 88.19 368 PRO A O 1
ATOM 2932 N N . TYR A 1 369 ? 18.987 -12.792 -6.779 1.00 88.94 369 TYR A N 1
ATOM 2933 C CA . TYR A 1 369 ? 18.384 -13.937 -6.095 1.00 88.94 369 TYR A CA 1
ATOM 2934 C C . TYR A 1 369 ? 17.411 -14.719 -6.983 1.00 88.94 369 TYR A C 1
ATOM 2936 O O . TYR A 1 369 ? 17.105 -15.869 -6.678 1.00 88.94 369 TYR A O 1
ATOM 2944 N N . LEU A 1 370 ? 16.927 -14.109 -8.068 1.00 91.19 370 LEU A N 1
ATOM 2945 C CA . LEU A 1 370 ? 15.888 -14.672 -8.935 1.00 91.19 370 LEU A CA 1
ATOM 2946 C C . LEU A 1 370 ? 16.390 -15.048 -10.330 1.00 91.19 370 LEU A C 1
ATOM 2948 O O . LEU A 1 370 ? 15.653 -15.673 -11.081 1.00 91.19 370 LEU A O 1
ATOM 2952 N N . ASN A 1 371 ? 17.637 -14.726 -10.677 1.00 86.44 371 ASN A N 1
ATOM 2953 C CA . ASN A 1 371 ? 18.187 -14.964 -12.014 1.00 86.44 371 ASN A CA 1
ATOM 2954 C C . ASN A 1 371 ? 18.155 -16.435 -12.467 1.00 86.44 371 ASN A C 1
ATOM 2956 O O . ASN A 1 371 ? 18.132 -16.702 -13.665 1.00 86.44 371 ASN A O 1
ATOM 2960 N N . ASN A 1 372 ? 18.157 -17.385 -11.530 1.00 87.38 372 ASN A N 1
ATOM 2961 C CA . ASN A 1 372 ? 18.070 -18.818 -11.817 1.00 87.38 372 ASN A CA 1
ATOM 2962 C C . ASN A 1 372 ? 16.618 -19.338 -11.858 1.00 87.38 372 ASN A C 1
ATOM 2964 O O . ASN A 1 372 ? 16.394 -20.510 -12.169 1.00 87.38 372 ASN A O 1
ATOM 2968 N N . ASN A 1 373 ? 15.627 -18.500 -11.538 1.00 90.44 373 ASN A N 1
ATOM 2969 C CA . ASN A 1 373 ? 14.219 -18.876 -11.530 1.00 90.44 373 ASN A CA 1
ATOM 2970 C C . ASN A 1 373 ? 13.603 -18.738 -12.928 1.00 90.44 373 ASN A C 1
ATOM 2972 O O . ASN A 1 373 ? 13.031 -17.708 -13.280 1.00 90.44 373 ASN A O 1
ATOM 2976 N N . LYS A 1 374 ? 13.660 -19.830 -13.699 1.00 90.38 374 LYS A N 1
ATOM 2977 C CA . LYS A 1 374 ? 13.189 -19.879 -15.092 1.00 90.38 374 LYS A CA 1
ATOM 2978 C C . LYS A 1 374 ? 11.738 -19.438 -15.294 1.00 90.38 374 LYS A C 1
ATOM 2980 O O . LYS A 1 374 ? 11.419 -18.911 -16.354 1.00 90.38 374 LYS A O 1
ATOM 2985 N N . LYS A 1 375 ? 10.863 -19.628 -14.301 1.00 91.69 375 LYS A N 1
ATOM 2986 C CA . LYS A 1 375 ? 9.448 -19.234 -14.404 1.00 91.69 375 LYS A CA 1
ATOM 2987 C C . LYS A 1 375 ? 9.275 -17.717 -14.482 1.00 91.69 375 LYS A C 1
ATOM 2989 O O . LYS A 1 375 ? 8.332 -17.243 -15.101 1.00 91.69 375 LYS A O 1
ATOM 2994 N N . LEU A 1 376 ? 10.195 -16.964 -13.880 1.00 92.12 376 LEU A N 1
ATOM 2995 C CA . LEU A 1 376 ? 10.162 -15.502 -13.851 1.00 92.12 376 LEU A CA 1
ATOM 2996 C C . LEU A 1 376 ? 11.010 -14.866 -14.959 1.00 92.12 376 LEU A C 1
ATOM 2998 O O . LEU A 1 376 ? 11.034 -13.641 -15.065 1.00 92.12 376 LEU A O 1
ATOM 3002 N N . ASN A 1 377 ? 11.689 -15.657 -15.798 1.00 90.00 377 ASN A N 1
ATOM 3003 C CA . ASN A 1 377 ? 12.575 -15.126 -16.835 1.00 90.00 377 ASN A CA 1
ATOM 3004 C C . ASN A 1 377 ? 11.823 -14.260 -17.850 1.00 90.00 377 ASN A C 1
ATOM 3006 O O . ASN A 1 377 ? 12.338 -13.217 -18.236 1.00 90.00 377 ASN A O 1
ATOM 3010 N N . VAL A 1 378 ? 10.592 -14.618 -18.232 1.00 91.12 378 VAL A N 1
ATOM 3011 C CA . VAL A 1 378 ? 9.788 -13.783 -19.146 1.00 91.12 378 VAL A CA 1
ATOM 3012 C C . VAL A 1 378 ? 9.553 -12.391 -18.550 1.00 91.12 378 VAL A C 1
ATOM 3014 O O . VAL A 1 378 ? 9.779 -11.392 -19.225 1.00 91.12 378 VAL A O 1
ATOM 3017 N N . LEU A 1 379 ? 9.219 -12.311 -17.259 1.00 92.50 379 LEU A N 1
ATOM 3018 C CA . LEU A 1 379 ? 9.026 -11.036 -16.566 1.00 92.50 379 LEU A CA 1
ATOM 3019 C C . LEU A 1 379 ? 10.347 -10.263 -16.406 1.00 92.50 379 LEU A C 1
ATOM 3021 O O . LEU A 1 379 ? 10.427 -9.080 -16.724 1.00 92.50 379 LEU A O 1
ATOM 3025 N N . LEU A 1 380 ? 11.398 -10.914 -15.900 1.00 92.19 380 LEU A N 1
ATOM 3026 C CA . LEU A 1 380 ? 12.644 -10.249 -15.493 1.00 92.19 380 LEU A CA 1
ATOM 3027 C C . LEU A 1 380 ? 13.613 -9.973 -16.652 1.00 92.19 380 LEU A C 1
ATOM 3029 O O . LEU A 1 380 ? 14.353 -8.990 -16.605 1.00 92.19 380 LEU A O 1
ATOM 3033 N N . CYS A 1 381 ? 13.628 -10.822 -17.678 1.00 90.19 381 CYS A N 1
ATOM 3034 C CA . CYS A 1 381 ? 14.440 -10.651 -18.882 1.00 90.19 381 CYS A CA 1
ATOM 3035 C C . CYS A 1 381 ? 13.651 -9.972 -20.007 1.00 90.19 381 CYS A C 1
ATOM 3037 O O . CYS A 1 381 ? 14.224 -9.176 -20.751 1.00 90.19 381 CYS A O 1
ATOM 3039 N N . GLY A 1 382 ? 12.359 -10.280 -20.142 1.00 92.12 382 GLY A N 1
ATOM 3040 C CA . GLY A 1 382 ? 11.496 -9.740 -21.188 1.00 92.12 382 GLY A CA 1
ATOM 3041 C C . GLY A 1 382 ? 10.909 -8.387 -20.806 1.00 92.12 382 GLY A C 1
ATOM 3042 O O . GLY A 1 382 ? 11.437 -7.333 -21.176 1.00 92.12 382 GLY A O 1
ATOM 3043 N N . ASP A 1 383 ? 9.829 -8.426 -20.033 1.00 93.94 383 ASP A N 1
ATOM 3044 C CA . ASP A 1 383 ? 8.985 -7.262 -19.742 1.00 93.94 383 ASP A CA 1
ATOM 3045 C C . ASP A 1 383 ? 9.740 -6.163 -18.993 1.00 93.94 383 ASP A C 1
ATOM 3047 O O . ASP A 1 383 ? 9.591 -4.972 -19.282 1.00 93.94 383 ASP A O 1
ATOM 3051 N N . LEU A 1 384 ? 10.602 -6.549 -18.052 1.00 96.00 384 LEU A N 1
ATOM 3052 C CA . LEU A 1 384 ? 11.418 -5.615 -17.294 1.00 96.00 384 LEU A CA 1
ATOM 3053 C C . LEU A 1 384 ? 12.432 -4.883 -18.179 1.00 96.00 384 LEU A C 1
ATOM 3055 O O . LEU A 1 384 ? 12.606 -3.668 -18.042 1.00 96.00 384 LEU A O 1
ATOM 3059 N N . LEU A 1 385 ? 13.102 -5.596 -19.088 1.00 95.50 385 LEU A N 1
ATOM 3060 C CA . LEU A 1 385 ? 14.075 -4.987 -19.992 1.00 95.50 385 LEU A CA 1
ATOM 3061 C C . LEU A 1 385 ? 13.382 -4.010 -20.945 1.00 95.50 385 LEU A C 1
ATOM 3063 O O . LEU A 1 385 ? 13.833 -2.871 -21.087 1.00 95.50 385 LEU A O 1
ATOM 3067 N N . GLN A 1 386 ? 12.262 -4.423 -21.543 1.00 95.00 386 GLN A N 1
ATOM 3068 C CA . GLN A 1 386 ? 11.460 -3.565 -22.416 1.00 95.00 386 GLN A CA 1
ATOM 3069 C C . GLN A 1 386 ? 10.952 -2.323 -21.675 1.00 95.00 386 GLN A C 1
ATOM 3071 O O . GLN A 1 386 ? 11.119 -1.201 -22.157 1.00 95.00 386 GLN A O 1
ATOM 3076 N N . SER A 1 387 ? 10.410 -2.498 -20.468 1.00 95.44 387 SER A N 1
ATOM 3077 C CA . SER A 1 387 ? 9.914 -1.392 -19.639 1.00 95.44 387 SER A CA 1
ATOM 3078 C C . SER A 1 387 ? 11.029 -0.424 -19.243 1.00 95.44 387 SER A C 1
ATOM 3080 O O . SER A 1 387 ? 10.839 0.791 -19.283 1.00 95.44 387 SER A O 1
ATOM 3082 N N . SER A 1 388 ? 12.222 -0.936 -18.928 1.00 96.69 388 SER A N 1
ATOM 3083 C CA . SER A 1 388 ? 13.394 -0.115 -18.594 1.00 96.69 388 SER A CA 1
ATOM 3084 C C . SER A 1 388 ? 13.898 0.688 -19.796 1.0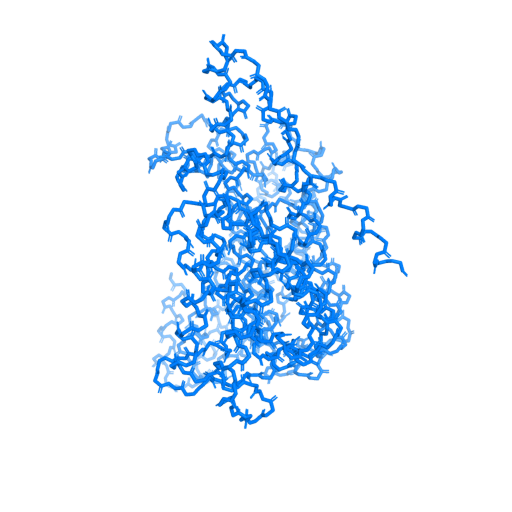0 96.69 388 SER A C 1
ATOM 3086 O O . SER A 1 388 ? 14.238 1.863 -19.652 1.00 96.69 388 SER A O 1
ATOM 3088 N N . ILE A 1 389 ? 13.903 0.091 -20.993 1.00 93.75 389 ILE A N 1
ATOM 3089 C CA . ILE A 1 389 ? 14.219 0.789 -22.247 1.00 93.75 389 ILE A CA 1
ATOM 3090 C C . ILE A 1 389 ? 13.175 1.874 -22.531 1.00 93.75 389 ILE A C 1
ATOM 3092 O O . ILE A 1 389 ? 13.550 3.016 -22.793 1.00 93.75 389 ILE A O 1
ATOM 3096 N N . LYS A 1 390 ? 11.877 1.562 -22.429 1.00 90.75 390 LYS A N 1
ATOM 3097 C CA . LYS A 1 390 ? 10.796 2.547 -22.611 1.00 90.75 390 LYS A CA 1
ATOM 3098 C C . LYS A 1 390 ? 10.957 3.723 -21.646 1.00 90.75 390 LYS A C 1
ATOM 3100 O O . LYS A 1 390 ? 10.868 4.878 -22.056 1.00 90.75 390 LYS A O 1
ATOM 3105 N N . SER A 1 391 ? 11.282 3.429 -20.388 1.00 92.75 391 SER A N 1
ATOM 3106 C CA . SER A 1 391 ? 11.595 4.433 -19.370 1.00 92.75 391 SER A CA 1
ATOM 3107 C C . SER A 1 391 ? 12.780 5.318 -19.782 1.00 92.75 391 SER A C 1
ATOM 3109 O O . SER A 1 391 ? 12.688 6.543 -19.721 1.00 92.75 391 SER A O 1
ATOM 3111 N N . LEU A 1 392 ? 13.867 4.726 -20.293 1.00 93.88 392 LEU A N 1
ATOM 3112 C CA . LEU A 1 392 ? 15.050 5.462 -20.761 1.00 93.88 392 LEU A CA 1
ATOM 3113 C C . LEU A 1 392 ? 14.731 6.414 -21.923 1.00 93.88 392 LEU A C 1
ATOM 3115 O O . LEU A 1 392 ? 15.297 7.506 -22.009 1.00 93.88 392 LEU A O 1
ATOM 3119 N N . MET A 1 393 ? 13.823 6.012 -22.811 1.00 89.19 393 MET A N 1
ATOM 3120 C CA . MET A 1 393 ? 13.392 6.836 -23.940 1.00 89.19 393 MET A CA 1
ATOM 3121 C C . MET A 1 393 ? 12.487 7.996 -23.509 1.00 89.19 393 MET A C 1
ATOM 3123 O O . MET A 1 393 ? 12.500 9.044 -24.151 1.00 89.19 393 MET A O 1
ATOM 3127 N N . MET A 1 394 ? 11.707 7.817 -22.441 1.00 87.00 394 MET A N 1
ATOM 3128 C CA . MET A 1 394 ? 10.735 8.796 -21.945 1.00 87.00 394 MET A CA 1
ATOM 3129 C C . MET A 1 394 ? 11.350 9.840 -21.003 1.00 87.00 394 MET A C 1
ATOM 3131 O O . MET A 1 394 ? 10.972 11.010 -21.043 1.00 87.00 394 MET A O 1
ATOM 3135 N N . HIS A 1 395 ? 12.277 9.434 -20.134 1.00 88.38 395 HIS A N 1
ATOM 3136 C CA . HIS A 1 395 ? 12.815 10.305 -19.085 1.00 88.38 395 HIS A CA 1
ATOM 3137 C C . HIS A 1 395 ? 13.967 11.197 -19.568 1.00 88.38 395 HIS A C 1
ATOM 3139 O O . HIS A 1 395 ? 14.602 10.947 -20.592 1.00 88.38 395 HIS A O 1
ATOM 3145 N N . LYS A 1 396 ? 14.240 12.259 -18.801 1.00 86.81 396 LYS A N 1
ATOM 3146 C CA . LYS A 1 396 ? 15.326 13.223 -19.046 1.00 86.81 396 LYS A CA 1
ATOM 3147 C C . LYS A 1 396 ? 16.687 12.706 -18.568 1.00 86.81 396 LYS A C 1
ATOM 3149 O O . LYS A 1 396 ? 16.772 11.687 -17.882 1.00 86.81 396 LYS A O 1
ATOM 3154 N N . GLU A 1 397 ? 17.736 13.460 -18.902 1.00 87.69 397 GLU A N 1
ATOM 3155 C CA . GLU A 1 397 ? 19.148 13.117 -18.666 1.00 87.69 397 GLU A CA 1
ATOM 3156 C C . GLU A 1 397 ? 19.462 12.681 -17.227 1.00 87.69 397 GLU A C 1
ATOM 3158 O O . GLU A 1 397 ? 20.218 11.730 -17.022 1.00 87.69 397 GLU A O 1
ATOM 3163 N N . GLU A 1 398 ? 18.800 13.286 -16.237 1.00 88.75 398 GLU A N 1
ATOM 3164 C CA . GLU A 1 398 ? 18.942 12.959 -14.810 1.00 88.75 398 GLU A CA 1
ATOM 3165 C C . GLU A 1 398 ? 18.725 11.465 -14.501 1.00 88.75 398 GLU A C 1
ATOM 3167 O O . GLU A 1 398 ? 19.375 10.915 -13.612 1.00 88.75 398 GLU A O 1
ATOM 3172 N N . MET A 1 399 ? 17.859 10.781 -15.260 1.00 90.88 399 MET A N 1
ATOM 3173 C CA . MET A 1 399 ? 17.555 9.357 -15.069 1.00 90.88 399 MET A CA 1
ATOM 3174 C C . MET A 1 399 ? 18.370 8.420 -15.956 1.00 90.88 399 MET A C 1
ATOM 3176 O O . MET A 1 399 ? 18.447 7.221 -15.671 1.00 90.88 399 MET A O 1
ATOM 3180 N N . HIS A 1 400 ? 18.987 8.925 -17.029 1.00 93.31 400 HIS A N 1
ATOM 3181 C CA . HIS A 1 400 ? 19.604 8.076 -18.054 1.00 93.31 400 HIS A CA 1
ATOM 3182 C C . HIS A 1 400 ? 20.700 7.195 -17.475 1.00 93.31 400 HIS A C 1
ATOM 3184 O O . HIS A 1 400 ? 20.729 5.994 -17.727 1.00 93.31 400 HIS A O 1
ATOM 3190 N N . GLN A 1 401 ? 21.580 7.760 -16.647 1.00 93.19 401 GLN A N 1
ATOM 3191 C CA . GLN A 1 401 ? 22.693 6.998 -16.087 1.00 93.19 401 GLN A CA 1
ATOM 3192 C C . GLN A 1 401 ? 22.215 5.868 -15.163 1.00 93.19 401 GLN A C 1
ATOM 3194 O O . GLN A 1 401 ? 22.803 4.784 -15.176 1.00 93.19 401 GLN A O 1
ATOM 3199 N N . GLN A 1 402 ? 21.155 6.100 -14.385 1.00 93.50 402 GLN A N 1
ATOM 3200 C CA . GLN A 1 402 ? 20.558 5.080 -13.528 1.00 93.50 402 GLN A CA 1
ATOM 3201 C C . GLN A 1 402 ? 19.913 3.966 -14.358 1.00 93.50 402 GLN A C 1
ATOM 3203 O O . GLN A 1 402 ? 20.206 2.793 -14.128 1.00 93.50 402 GLN A O 1
ATOM 3208 N N . LEU A 1 403 ? 19.081 4.325 -15.336 1.00 95.94 403 LEU A N 1
ATOM 3209 C CA . LEU A 1 403 ? 18.367 3.366 -16.179 1.00 95.94 403 LEU A CA 1
ATOM 3210 C C . LEU A 1 403 ? 19.324 2.553 -17.058 1.00 95.94 403 LEU A C 1
ATOM 3212 O O . LEU A 1 403 ? 19.178 1.341 -17.151 1.00 95.94 403 LEU A O 1
ATOM 3216 N N . ILE A 1 404 ? 20.366 3.171 -17.621 1.00 95.75 404 ILE A N 1
ATOM 3217 C CA . ILE A 1 404 ? 21.417 2.459 -18.366 1.00 95.75 404 ILE A CA 1
ATOM 3218 C C . ILE A 1 404 ? 22.138 1.454 -17.467 1.00 95.75 404 ILE A C 1
ATOM 3220 O O . ILE A 1 404 ? 22.385 0.323 -17.885 1.00 95.75 404 ILE A O 1
ATOM 3224 N N . ASN A 1 405 ? 22.479 1.846 -16.234 1.00 93.81 405 ASN A N 1
ATOM 3225 C CA . ASN A 1 405 ? 23.114 0.930 -15.288 1.00 93.81 405 ASN A CA 1
ATOM 3226 C C . ASN A 1 405 ? 22.194 -0.248 -14.966 1.00 93.81 405 ASN A C 1
ATOM 3228 O O . ASN A 1 405 ? 22.659 -1.382 -14.929 1.00 93.81 405 ASN A O 1
ATOM 3232 N N . PHE A 1 406 ? 20.903 0.018 -14.781 1.00 95.25 406 PHE A N 1
ATOM 3233 C CA . PHE A 1 406 ? 19.918 -1.016 -14.512 1.00 95.25 406 PHE A CA 1
ATOM 3234 C C . PHE A 1 406 ? 19.722 -1.973 -15.691 1.00 95.25 406 PHE A C 1
ATOM 3236 O O . PHE A 1 406 ? 19.785 -3.185 -15.504 1.00 95.25 406 PHE A O 1
ATOM 3243 N N . ILE A 1 407 ? 19.584 -1.446 -16.910 1.00 96.31 407 ILE A N 1
ATOM 3244 C CA . ILE A 1 407 ? 19.503 -2.241 -18.141 1.00 96.31 407 ILE A CA 1
ATOM 3245 C C . ILE A 1 407 ? 20.754 -3.109 -18.301 1.00 96.31 407 ILE A C 1
ATOM 3247 O O . ILE A 1 407 ? 20.648 -4.291 -18.618 1.00 96.31 407 ILE A O 1
ATOM 3251 N N . ALA A 1 408 ? 21.940 -2.554 -18.036 1.00 93.69 408 ALA A N 1
ATOM 3252 C CA . ALA A 1 408 ? 23.181 -3.318 -18.055 1.00 93.69 408 ALA A CA 1
ATOM 3253 C C . ALA A 1 408 ? 23.184 -4.442 -17.007 1.00 93.69 408 ALA A C 1
ATOM 3255 O O . ALA A 1 408 ? 23.631 -5.544 -17.314 1.00 93.69 408 ALA A O 1
ATOM 3256 N N . ASP A 1 409 ? 22.681 -4.184 -15.796 1.00 90.94 409 ASP A N 1
ATOM 3257 C CA . ASP A 1 409 ? 22.589 -5.196 -14.743 1.00 90.94 409 ASP A CA 1
ATOM 3258 C C . ASP A 1 409 ? 21.647 -6.341 -15.168 1.00 90.94 409 ASP A C 1
ATOM 3260 O O . ASP A 1 409 ? 22.051 -7.502 -15.098 1.00 90.94 409 ASP A O 1
ATOM 3264 N N . ILE A 1 410 ? 20.452 -6.039 -15.696 1.00 93.06 410 ILE A N 1
ATOM 3265 C CA . ILE A 1 410 ? 19.520 -7.046 -16.245 1.00 93.06 410 ILE A CA 1
ATOM 3266 C C . ILE A 1 410 ? 20.218 -7.875 -17.329 1.00 93.06 410 ILE A C 1
ATOM 3268 O O . ILE A 1 410 ? 20.249 -9.104 -17.254 1.00 93.06 410 ILE A O 1
ATOM 3272 N N . TYR A 1 411 ? 20.840 -7.200 -18.299 1.00 91.44 411 TYR A N 1
ATOM 3273 C CA . TYR A 1 411 ? 21.512 -7.848 -19.422 1.00 91.44 411 TYR A CA 1
ATOM 3274 C C . TYR A 1 411 ? 22.584 -8.829 -18.956 1.00 91.44 411 TYR A C 1
ATOM 3276 O O . TYR A 1 411 ? 22.672 -9.938 -19.464 1.00 91.44 411 TYR A O 1
ATOM 3284 N N . VAL A 1 412 ? 23.381 -8.435 -17.962 1.00 89.38 412 VAL A N 1
ATOM 3285 C CA . VAL A 1 412 ? 24.444 -9.257 -17.378 1.00 89.38 412 VAL A CA 1
ATOM 3286 C C . VAL A 1 412 ? 23.885 -10.475 -16.650 1.00 89.38 412 VAL A C 1
ATOM 3288 O O . VAL A 1 412 ? 24.398 -11.578 -16.830 1.00 89.38 412 VAL A O 1
ATOM 3291 N N . TYR A 1 413 ? 22.855 -10.299 -15.821 1.00 87.50 413 TYR A N 1
ATOM 3292 C CA . TYR A 1 413 ? 22.308 -11.396 -15.020 1.00 87.50 413 TYR A CA 1
ATOM 3293 C C . TYR A 1 413 ? 21.629 -12.473 -15.870 1.00 87.50 413 TYR A C 1
ATOM 3295 O O . TYR A 1 413 ? 21.705 -13.647 -15.505 1.00 87.50 413 TYR A O 1
ATOM 3303 N N . TYR A 1 414 ? 21.036 -12.090 -17.004 1.00 89.81 414 TYR A N 1
ATOM 3304 C CA . TYR A 1 414 ? 20.337 -13.005 -17.910 1.00 89.81 414 TYR A CA 1
ATOM 3305 C C . TYR A 1 414 ? 21.126 -13.365 -19.173 1.00 89.81 414 TYR A C 1
ATOM 3307 O O . TYR A 1 414 ? 20.665 -14.198 -19.949 1.00 89.81 414 TYR A O 1
ATOM 3315 N N . PHE A 1 415 ? 22.341 -12.833 -19.361 1.00 88.81 415 PHE A N 1
ATOM 3316 C CA . PHE A 1 415 ? 23.151 -13.066 -20.565 1.00 88.81 415 PHE A CA 1
ATOM 3317 C C . PHE A 1 415 ? 23.358 -14.551 -20.881 1.00 88.81 415 PHE A C 1
ATOM 3319 O O . PHE A 1 415 ? 23.291 -14.955 -22.036 1.00 88.81 415 PHE A O 1
ATOM 3326 N N . ASN A 1 416 ? 23.617 -15.363 -19.854 1.00 83.88 416 ASN A N 1
ATOM 3327 C CA . ASN A 1 416 ? 23.838 -16.803 -20.010 1.00 83.88 416 ASN A CA 1
ATOM 3328 C C . ASN A 1 416 ? 22.542 -17.622 -19.950 1.00 83.88 416 ASN A C 1
ATOM 3330 O O . ASN A 1 416 ? 22.558 -18.785 -20.340 1.00 83.88 416 ASN A O 1
ATOM 3334 N N . ASN A 1 417 ? 21.452 -17.033 -19.454 1.00 82.00 417 ASN A N 1
ATOM 3335 C CA . ASN A 1 417 ? 20.203 -17.747 -19.206 1.00 82.00 417 ASN A CA 1
ATOM 3336 C C . ASN A 1 417 ? 19.239 -17.615 -20.394 1.00 82.00 417 ASN A C 1
ATOM 3338 O O . ASN A 1 417 ? 18.669 -18.623 -20.788 1.00 82.00 417 ASN A O 1
ATOM 3342 N N . ASP A 1 418 ? 19.126 -16.425 -21.004 1.00 85.06 418 ASP A N 1
ATOM 3343 C CA . ASP A 1 418 ? 18.162 -16.129 -22.081 1.00 85.06 418 ASP A CA 1
ATOM 3344 C C . ASP A 1 418 ? 18.710 -15.132 -23.122 1.00 85.06 418 ASP A C 1
ATOM 3346 O O . ASP A 1 418 ? 18.099 -14.111 -23.450 1.00 85.06 418 ASP A O 1
ATOM 3350 N N . LEU A 1 419 ? 19.887 -15.426 -23.682 1.00 87.38 419 LEU A N 1
ATOM 3351 C CA . LEU A 1 419 ? 20.550 -14.546 -24.654 1.00 87.38 419 LEU A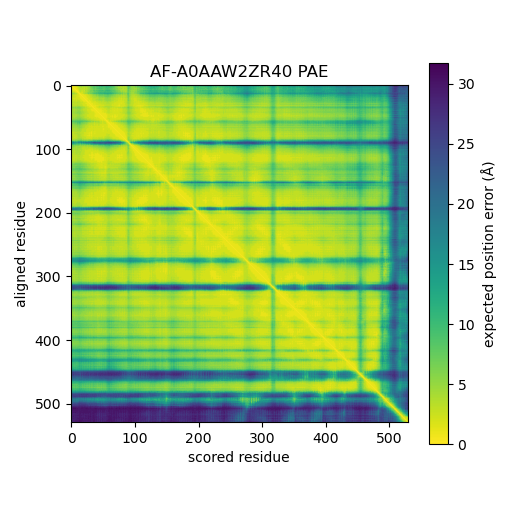 CA 1
ATOM 3352 C C . LEU A 1 419 ? 19.680 -14.201 -25.875 1.00 87.38 419 LEU A C 1
ATOM 3354 O O . LEU A 1 419 ? 19.747 -13.082 -26.379 1.00 87.38 419 LEU A O 1
ATOM 3358 N N . GLU A 1 420 ? 18.887 -15.150 -26.374 1.00 90.38 420 GLU A N 1
ATOM 3359 C CA . GLU A 1 420 ? 18.045 -14.926 -27.556 1.00 90.38 420 GLU A CA 1
ATOM 3360 C C . GLU A 1 420 ? 16.925 -13.918 -27.279 1.00 90.38 420 GLU A C 1
ATOM 3362 O O . GLU A 1 420 ? 16.676 -13.037 -28.099 1.00 90.38 420 GLU A O 1
ATOM 3367 N N . MET A 1 421 ? 16.316 -13.956 -26.090 1.00 91.12 421 MET A N 1
ATOM 3368 C CA . MET A 1 421 ? 15.315 -12.964 -25.691 1.00 91.12 421 MET A CA 1
ATOM 3369 C C . MET A 1 421 ? 15.934 -11.565 -25.596 1.00 91.12 421 MET A C 1
ATOM 3371 O O . MET A 1 421 ? 15.394 -10.607 -26.152 1.00 91.12 421 MET A O 1
ATOM 3375 N N . LEU A 1 422 ? 17.108 -11.457 -24.963 1.00 91.75 422 LEU A N 1
ATOM 3376 C CA . LEU A 1 422 ? 17.865 -10.205 -24.880 1.00 91.75 422 LEU A CA 1
ATOM 3377 C C . LEU A 1 422 ? 18.189 -9.641 -26.271 1.00 91.75 422 LEU A C 1
ATOM 3379 O O . LEU A 1 422 ? 17.986 -8.453 -26.521 1.00 91.75 422 LEU A O 1
ATOM 3383 N N . LYS A 1 423 ? 18.662 -10.491 -27.191 1.00 92.38 423 LYS A N 1
ATOM 3384 C CA . LYS A 1 423 ? 18.951 -10.111 -28.581 1.00 92.38 423 LYS A CA 1
ATOM 3385 C C . LYS A 1 423 ? 17.712 -9.588 -29.293 1.00 92.38 423 LYS A C 1
ATOM 3387 O O . LYS A 1 423 ? 17.789 -8.520 -29.893 1.00 92.38 423 LYS A O 1
ATOM 3392 N N . ASN A 1 424 ? 16.596 -10.309 -29.210 1.00 91.38 424 ASN A N 1
ATOM 3393 C CA . ASN A 1 424 ? 15.351 -9.937 -29.880 1.00 91.38 424 ASN A CA 1
ATOM 3394 C C . ASN A 1 424 ? 14.857 -8.563 -29.414 1.00 91.38 424 ASN A C 1
ATOM 3396 O O . ASN A 1 424 ? 14.497 -7.724 -30.234 1.00 91.38 424 ASN A O 1
ATOM 3400 N N . ILE A 1 425 ? 14.928 -8.286 -28.109 1.00 92.44 425 ILE A N 1
ATOM 3401 C CA . ILE A 1 425 ? 14.543 -6.980 -27.559 1.00 92.44 425 ILE A CA 1
ATOM 3402 C C . ILE A 1 425 ? 15.480 -5.873 -28.048 1.00 92.44 425 ILE A C 1
ATOM 3404 O O . ILE A 1 425 ? 15.015 -4.812 -28.458 1.00 92.44 425 ILE A O 1
ATOM 3408 N N . MET A 1 426 ? 16.795 -6.112 -28.049 1.00 91.94 426 MET A N 1
ATOM 3409 C CA . MET A 1 426 ? 17.765 -5.120 -28.524 1.00 91.94 426 MET A CA 1
ATOM 3410 C C . MET A 1 426 ? 17.651 -4.855 -30.030 1.00 91.94 426 MET A C 1
ATOM 3412 O O . MET A 1 426 ? 17.885 -3.728 -30.457 1.00 91.94 426 MET A O 1
ATOM 3416 N N . LEU A 1 427 ? 17.280 -5.859 -30.830 1.00 92.25 427 LEU A N 1
ATOM 3417 C CA . LEU A 1 427 ? 17.060 -5.723 -32.274 1.00 92.25 427 LEU A CA 1
ATOM 3418 C C . LEU A 1 427 ? 15.823 -4.886 -32.618 1.00 92.25 427 LEU A C 1
ATOM 3420 O O . LEU A 1 427 ? 15.796 -4.272 -33.679 1.00 92.25 427 LEU A O 1
ATOM 3424 N N . ASN A 1 428 ? 14.846 -4.798 -31.714 1.00 89.69 428 ASN A N 1
ATOM 3425 C CA . ASN A 1 428 ? 13.657 -3.962 -31.897 1.00 89.69 428 ASN A CA 1
ATOM 3426 C C . ASN A 1 428 ? 13.929 -2.459 -31.693 1.00 89.69 428 ASN A C 1
ATOM 3428 O O . ASN A 1 428 ? 13.028 -1.635 -31.858 1.00 89.69 428 ASN A O 1
ATOM 3432 N N . LEU A 1 429 ? 15.154 -2.069 -31.321 1.00 89.31 429 LEU A N 1
ATOM 3433 C CA . LEU A 1 429 ? 15.504 -0.662 -31.156 1.00 89.31 429 LEU A CA 1
ATOM 3434 C C . LEU A 1 429 ? 15.686 0.032 -32.519 1.00 89.31 429 LEU A C 1
ATOM 3436 O O . LEU A 1 429 ? 16.351 -0.518 -33.394 1.00 89.31 429 LEU A O 1
ATOM 3440 N N . PRO A 1 430 ? 15.223 1.287 -32.690 1.00 82.19 430 PRO A N 1
ATOM 3441 C CA . PRO A 1 430 ? 15.225 1.973 -33.989 1.00 82.19 430 PRO A CA 1
ATOM 3442 C C . PRO A 1 430 ? 16.589 2.113 -34.687 1.00 82.19 430 PRO A C 1
ATOM 3444 O O . PRO A 1 430 ? 16.639 2.315 -35.895 1.00 82.19 430 PRO A O 1
ATOM 3447 N N . HIS A 1 431 ? 17.693 2.087 -33.936 1.00 86.19 431 HIS A N 1
ATOM 3448 C CA . HIS A 1 431 ? 19.063 2.246 -34.445 1.00 86.19 431 HIS A CA 1
ATOM 3449 C C . HIS A 1 431 ? 19.885 0.952 -34.405 1.00 86.19 431 HIS A C 1
ATOM 3451 O O . HIS A 1 431 ? 21.063 0.967 -34.792 1.00 86.19 431 HIS A O 1
ATOM 3457 N N . ALA A 1 432 ? 19.307 -0.131 -33.882 1.00 88.88 432 ALA A N 1
ATOM 3458 C CA . ALA A 1 432 ? 19.983 -1.406 -33.739 1.00 88.88 432 ALA A CA 1
ATOM 3459 C C . ALA A 1 432 ? 19.929 -2.203 -35.043 1.00 88.88 432 ALA A C 1
ATOM 3461 O O . ALA A 1 432 ? 18.947 -2.197 -35.774 1.00 88.88 432 ALA A O 1
ATOM 3462 N N . ASP A 1 433 ? 21.021 -2.907 -35.314 1.00 91.44 433 ASP A N 1
ATOM 3463 C CA . ASP A 1 433 ? 21.111 -3.906 -36.368 1.00 91.44 433 ASP A CA 1
ATOM 3464 C C . ASP A 1 433 ? 21.802 -5.153 -35.802 1.00 91.44 433 ASP A C 1
ATOM 3466 O O . ASP A 1 433 ? 22.402 -5.124 -34.716 1.00 91.44 433 ASP A O 1
ATOM 3470 N N . ILE A 1 434 ? 21.721 -6.258 -36.545 1.00 91.75 434 ILE A N 1
ATOM 3471 C CA . ILE A 1 434 ? 22.289 -7.552 -36.142 1.00 91.75 434 ILE A CA 1
ATOM 3472 C C . ILE A 1 434 ? 23.785 -7.417 -35.814 1.00 91.75 434 ILE A C 1
ATOM 3474 O O . ILE A 1 434 ? 24.262 -8.003 -34.841 1.00 91.75 434 ILE A O 1
ATOM 3478 N N . SER A 1 435 ? 24.531 -6.611 -36.573 1.00 93.50 435 SER A N 1
ATOM 3479 C CA . SER A 1 435 ? 25.974 -6.427 -36.387 1.00 93.50 435 SER A CA 1
ATOM 3480 C C . SER A 1 435 ? 26.293 -5.703 -35.079 1.00 93.50 435 SER A C 1
ATOM 3482 O O . SER A 1 435 ? 27.162 -6.150 -34.326 1.00 93.50 435 SER A O 1
ATOM 3484 N N . LYS A 1 436 ? 25.569 -4.625 -34.758 1.00 92.62 436 LYS A N 1
ATOM 3485 C CA . LYS A 1 436 ? 25.730 -3.857 -33.514 1.00 92.62 436 LYS A CA 1
ATOM 3486 C C . LYS A 1 436 ? 25.349 -4.677 -32.286 1.00 92.62 436 LYS A C 1
ATOM 3488 O O . LYS A 1 436 ? 26.084 -4.658 -31.299 1.00 92.62 436 LYS A O 1
ATOM 3493 N N . VAL A 1 437 ? 24.248 -5.428 -32.349 1.00 92.94 437 VAL A N 1
ATOM 3494 C CA . VAL A 1 437 ? 23.821 -6.308 -31.247 1.00 92.94 437 VAL A CA 1
ATOM 3495 C C . VAL A 1 437 ? 24.827 -7.447 -31.045 1.00 92.94 437 VAL A C 1
ATOM 3497 O O . VAL A 1 437 ? 25.218 -7.738 -29.914 1.00 92.94 437 VAL A O 1
ATOM 3500 N N . ASN A 1 438 ? 25.343 -8.043 -32.123 1.00 92.88 438 ASN A N 1
ATOM 3501 C CA . ASN A 1 438 ? 26.397 -9.055 -32.033 1.00 92.88 438 ASN A CA 1
ATOM 3502 C C . ASN A 1 438 ? 27.709 -8.492 -31.469 1.00 92.88 438 ASN A C 1
ATOM 3504 O O . ASN A 1 438 ? 28.362 -9.156 -30.660 1.00 92.88 438 ASN A O 1
ATOM 3508 N N . ALA A 1 439 ? 28.083 -7.264 -31.836 1.00 93.75 439 ALA A N 1
ATOM 3509 C CA . ALA A 1 439 ? 29.246 -6.584 -31.273 1.00 93.75 439 ALA A CA 1
ATOM 3510 C C . ALA A 1 439 ? 29.078 -6.319 -29.768 1.00 93.75 439 ALA A C 1
ATOM 3512 O O . ALA A 1 439 ? 29.991 -6.616 -28.993 1.00 93.75 439 ALA A O 1
ATOM 3513 N N . LEU A 1 440 ? 27.903 -5.839 -29.339 1.00 93.38 440 LEU A N 1
ATOM 3514 C CA . LEU A 1 440 ? 27.563 -5.681 -27.922 1.00 93.38 440 LEU A CA 1
ATOM 3515 C C . LEU A 1 440 ? 27.705 -7.016 -27.181 1.00 93.38 440 LEU A C 1
ATOM 3517 O O . LEU A 1 440 ? 28.430 -7.092 -26.193 1.00 93.38 440 LEU A O 1
ATOM 3521 N N . ASN A 1 441 ? 27.096 -8.084 -27.699 1.00 93.19 441 ASN A N 1
ATOM 3522 C CA . ASN A 1 441 ? 27.156 -9.418 -27.102 1.00 93.19 441 ASN A CA 1
ATOM 3523 C C . ASN A 1 441 ? 28.576 -9.959 -26.986 1.00 93.19 441 ASN A C 1
ATOM 3525 O O . ASN A 1 441 ? 28.942 -10.522 -25.956 1.00 93.19 441 ASN A O 1
ATOM 3529 N N . LYS A 1 442 ? 29.400 -9.770 -28.019 1.00 92.44 442 LYS A N 1
ATOM 3530 C CA . LYS A 1 442 ? 30.808 -10.176 -27.999 1.00 92.44 442 LYS A CA 1
ATOM 3531 C C . LYS A 1 442 ? 31.582 -9.435 -26.907 1.00 92.44 442 LYS A C 1
ATOM 3533 O O . LYS A 1 442 ? 32.351 -10.064 -26.180 1.00 92.44 442 LYS A O 1
ATOM 3538 N N . ASN A 1 443 ? 31.358 -8.129 -26.771 1.00 91.38 443 ASN A N 1
ATOM 3539 C CA . ASN A 1 443 ? 32.000 -7.307 -25.746 1.00 91.38 443 ASN A CA 1
ATOM 3540 C C . ASN A 1 443 ? 31.543 -7.705 -24.337 1.00 91.38 443 ASN A C 1
ATOM 3542 O O . ASN A 1 443 ? 32.380 -7.915 -23.462 1.00 91.38 443 ASN A O 1
ATOM 3546 N N . VAL A 1 444 ? 30.236 -7.894 -24.129 1.00 89.31 444 VAL A N 1
ATOM 3547 C CA . VAL A 1 444 ? 29.679 -8.352 -22.847 1.00 89.31 444 VAL A CA 1
ATOM 3548 C C . VAL A 1 444 ? 30.228 -9.730 -22.481 1.00 89.31 444 VAL A C 1
ATOM 3550 O O . VAL A 1 444 ? 30.776 -9.886 -21.394 1.00 89.31 444 VAL A O 1
ATOM 3553 N N . LYS A 1 445 ? 30.195 -10.703 -23.401 1.00 89.00 445 LYS A N 1
ATOM 3554 C CA . LYS A 1 445 ? 30.738 -12.054 -23.183 1.00 89.00 445 LYS A CA 1
ATOM 3555 C C . LYS A 1 445 ? 32.216 -12.027 -22.792 1.00 89.00 445 LYS A C 1
ATOM 3557 O O . LYS A 1 445 ? 32.620 -12.742 -21.879 1.00 89.00 445 LYS A O 1
ATOM 3562 N N . LYS A 1 446 ? 33.019 -11.190 -23.459 1.00 87.81 446 LYS A N 1
ATOM 3563 C CA . LYS A 1 446 ? 34.444 -11.013 -23.144 1.00 87.81 446 LYS A CA 1
ATOM 3564 C C . LYS A 1 446 ? 34.643 -10.497 -21.720 1.00 87.81 446 LYS A C 1
ATOM 3566 O O . LYS A 1 446 ? 35.492 -11.012 -21.001 1.00 87.81 446 LYS A O 1
ATOM 3571 N N . GLU A 1 447 ? 33.867 -9.499 -21.313 1.00 85.88 447 GLU A N 1
ATOM 3572 C CA . GLU A 1 447 ? 33.983 -8.911 -19.978 1.00 85.88 447 GLU A CA 1
ATOM 3573 C C . GLU A 1 447 ? 33.368 -9.794 -18.882 1.00 85.88 447 GLU A C 1
ATOM 3575 O O . GLU A 1 447 ? 33.790 -9.690 -17.733 1.00 85.88 447 GLU A O 1
ATOM 3580 N N . MET A 1 448 ? 32.430 -10.687 -19.227 1.00 79.44 448 MET A N 1
ATOM 3581 C CA . MET A 1 448 ? 31.819 -11.669 -18.320 1.00 79.44 448 MET A CA 1
ATOM 3582 C C . MET A 1 448 ? 32.655 -12.943 -18.098 1.00 79.44 448 MET A C 1
ATOM 3584 O O . MET A 1 448 ? 32.373 -13.697 -17.170 1.00 79.44 448 MET A O 1
ATOM 3588 N N . ALA A 1 449 ? 33.709 -13.179 -18.881 1.00 69.19 449 ALA A N 1
ATOM 3589 C CA . ALA A 1 449 ? 34.593 -14.337 -18.715 1.00 69.19 449 ALA A CA 1
ATOM 3590 C C . ALA A 1 449 ? 35.185 -14.545 -17.290 1.00 69.19 449 ALA A C 1
ATOM 3592 O O . ALA A 1 449 ? 35.371 -15.699 -16.914 1.00 69.19 449 ALA A O 1
ATOM 3593 N N . PRO A 1 450 ? 35.455 -13.507 -16.464 1.00 63.34 450 PRO A N 1
ATOM 3594 C CA . PRO A 1 450 ? 35.952 -13.656 -15.095 1.00 63.34 450 PRO A CA 1
ATOM 3595 C C . PRO A 1 450 ? 34.842 -13.650 -14.018 1.00 63.34 450 PRO A C 1
ATOM 3597 O O . PRO A 1 450 ? 35.104 -13.259 -12.878 1.00 63.34 450 PRO A O 1
ATOM 3600 N N . PHE A 1 451 ? 33.592 -14.009 -14.344 1.00 65.12 451 PHE A N 1
ATOM 3601 C CA . PHE A 1 451 ? 32.544 -14.168 -13.326 1.00 65.12 451 PHE A CA 1
ATOM 3602 C C . PHE A 1 451 ? 32.840 -15.358 -12.414 1.00 65.12 451 PHE A C 1
ATOM 3604 O O . PHE A 1 451 ? 33.093 -16.464 -12.882 1.00 65.12 451 PHE A O 1
ATOM 3611 N N . ILE A 1 452 ? 32.766 -15.128 -11.104 1.00 54.50 452 ILE A N 1
ATOM 3612 C CA . ILE A 1 452 ? 32.944 -16.163 -10.085 1.00 54.50 452 ILE A CA 1
ATOM 3613 C C . ILE A 1 452 ? 31.573 -16.464 -9.479 1.00 54.50 452 ILE A C 1
ATOM 3615 O O . ILE A 1 452 ? 30.827 -15.552 -9.109 1.00 54.50 452 ILE A O 1
ATOM 3619 N N . GLN A 1 453 ? 31.240 -17.748 -9.375 1.00 53.72 453 GLN A N 1
ATOM 3620 C CA . GLN A 1 453 ? 30.052 -18.209 -8.668 1.00 53.72 453 GLN A CA 1
ATOM 3621 C C . GLN A 1 453 ? 30.353 -18.225 -7.165 1.00 53.72 453 GLN A C 1
ATOM 3623 O O . GLN A 1 453 ? 31.283 -18.899 -6.725 1.00 53.72 453 GLN A O 1
ATOM 3628 N N . VAL A 1 454 ? 29.585 -17.480 -6.369 1.00 50.88 454 VAL A N 1
ATOM 3629 C CA . VAL A 1 454 ? 29.715 -17.474 -4.903 1.00 50.88 454 VAL A CA 1
ATOM 3630 C C . VAL A 1 454 ? 28.339 -17.766 -4.315 1.00 50.88 454 VAL A C 1
ATOM 3632 O O . VAL A 1 454 ? 27.388 -17.032 -4.570 1.00 50.88 454 VAL A O 1
ATOM 3635 N N . ASN A 1 455 ? 28.222 -18.851 -3.543 1.00 43.47 455 ASN A N 1
ATOM 3636 C CA . ASN A 1 455 ? 26.979 -19.284 -2.885 1.00 43.47 455 ASN A CA 1
ATOM 3637 C C . ASN A 1 455 ? 25.775 -19.449 -3.838 1.00 43.47 455 ASN A C 1
ATOM 3639 O O . ASN A 1 455 ? 24.657 -19.064 -3.506 1.00 43.47 455 ASN A O 1
ATOM 3643 N N . GLY A 1 456 ? 25.996 -19.983 -5.044 1.00 49.75 456 GLY A N 1
ATOM 3644 C CA . GLY A 1 456 ? 24.931 -20.212 -6.032 1.00 49.75 456 GLY A CA 1
ATOM 3645 C C . GLY A 1 456 ? 24.419 -18.955 -6.753 1.00 49.75 456 GLY A C 1
ATOM 3646 O O . GLY A 1 456 ? 23.625 -19.083 -7.683 1.00 49.75 456 GLY A O 1
ATOM 3647 N N . ALA A 1 457 ? 24.907 -17.762 -6.394 1.00 50.75 457 ALA A N 1
ATOM 3648 C CA . ALA A 1 457 ? 24.625 -16.510 -7.087 1.00 50.75 457 ALA A CA 1
ATOM 3649 C C . ALA A 1 457 ? 25.798 -16.113 -8.002 1.00 50.75 457 ALA A C 1
ATOM 3651 O O . ALA A 1 457 ? 26.972 -16.207 -7.627 1.00 50.75 457 ALA A O 1
ATOM 3652 N N . ASN A 1 458 ? 25.487 -15.627 -9.206 1.00 55.78 458 ASN A N 1
ATOM 3653 C CA . ASN A 1 458 ? 26.485 -15.028 -10.090 1.00 55.78 458 ASN A CA 1
ATOM 3654 C C . ASN A 1 458 ? 26.865 -13.652 -9.535 1.00 55.78 458 ASN A C 1
ATOM 3656 O O . ASN A 1 458 ? 26.069 -12.710 -9.576 1.00 55.78 458 ASN A O 1
ATOM 3660 N N . VAL A 1 459 ? 28.080 -13.520 -8.997 1.00 56.16 459 VAL A N 1
ATOM 3661 C CA . VAL A 1 459 ? 28.557 -12.243 -8.460 1.00 56.16 459 VAL A CA 1
ATOM 3662 C C . VAL A 1 459 ? 29.418 -11.552 -9.510 1.00 56.16 459 VAL A C 1
ATOM 3664 O O . VAL A 1 459 ? 30.552 -11.943 -9.780 1.00 56.16 459 VAL A O 1
ATOM 3667 N N . CYS A 1 460 ? 28.873 -10.487 -10.101 1.00 59.09 460 CYS A N 1
ATOM 3668 C CA . CYS A 1 460 ? 29.641 -9.601 -10.968 1.00 59.09 460 CYS A CA 1
ATOM 3669 C C . CYS A 1 460 ? 30.679 -8.846 -10.133 1.00 59.09 460 CYS A C 1
ATOM 3671 O O . CYS A 1 460 ? 30.317 -8.111 -9.208 1.00 59.09 460 CYS A O 1
ATOM 3673 N N . ASN A 1 461 ? 31.966 -8.992 -10.457 1.00 63.47 461 ASN A N 1
ATOM 3674 C CA . ASN A 1 461 ? 32.988 -8.145 -9.851 1.00 63.47 461 ASN A CA 1
ATOM 3675 C C . ASN A 1 461 ? 32.761 -6.673 -10.285 1.00 63.47 461 ASN A C 1
ATOM 3677 O O . ASN A 1 461 ? 32.313 -6.387 -11.401 1.00 63.47 461 ASN A O 1
ATOM 3681 N N . ALA A 1 462 ? 33.064 -5.710 -9.408 1.00 64.81 462 ALA A N 1
ATOM 3682 C CA . ALA A 1 462 ? 32.748 -4.296 -9.652 1.00 64.81 462 ALA A CA 1
ATOM 3683 C C . ALA A 1 462 ? 33.429 -3.715 -10.911 1.00 64.81 462 ALA A C 1
ATOM 3685 O O . ALA A 1 462 ? 32.884 -2.820 -11.562 1.00 64.81 462 ALA A O 1
ATOM 3686 N N . LYS A 1 463 ? 34.610 -4.232 -11.283 1.00 66.38 463 LYS A N 1
ATOM 3687 C CA . LYS A 1 463 ? 35.365 -3.786 -12.466 1.00 66.38 463 LYS A CA 1
ATOM 3688 C C . LYS A 1 463 ? 34.707 -4.255 -13.771 1.00 66.38 463 LYS A C 1
ATOM 3690 O O . LYS A 1 463 ? 34.570 -3.460 -14.698 1.00 66.38 463 LYS A O 1
ATOM 3695 N N . THR A 1 464 ? 34.253 -5.503 -13.820 1.00 70.62 464 THR A N 1
ATOM 3696 C CA . THR A 1 464 ? 33.497 -6.102 -14.923 1.00 70.62 464 THR A CA 1
ATOM 3697 C C . THR A 1 464 ? 32.162 -5.386 -15.108 1.00 70.62 464 THR A C 1
ATOM 3699 O O . THR A 1 464 ? 31.843 -4.975 -16.223 1.00 70.62 464 THR A O 1
ATOM 3702 N N . SER A 1 465 ? 31.435 -5.119 -14.016 1.00 76.56 465 SER A N 1
ATOM 3703 C CA . SER A 1 465 ? 30.182 -4.348 -14.060 1.00 76.56 465 SER A CA 1
ATOM 3704 C C . SER A 1 465 ? 30.385 -2.968 -14.698 1.00 76.56 465 SER A C 1
ATOM 3706 O O . SER A 1 465 ? 29.624 -2.565 -15.577 1.00 76.56 465 SER A O 1
ATOM 3708 N N . LYS A 1 466 ? 31.466 -2.259 -14.336 1.00 85.56 466 LYS A N 1
ATOM 3709 C CA . LYS A 1 466 ? 31.771 -0.924 -14.876 1.00 85.56 466 LYS A CA 1
ATOM 3710 C C . LYS A 1 466 ? 31.978 -0.927 -16.395 1.00 85.56 466 LYS A C 1
ATOM 3712 O O . LYS A 1 466 ? 31.490 -0.026 -17.073 1.00 85.56 466 LYS A O 1
ATOM 3717 N N . LYS A 1 467 ? 32.690 -1.917 -16.935 1.00 88.25 467 LYS A N 1
ATOM 3718 C CA . LYS A 1 467 ? 32.954 -2.001 -18.379 1.00 88.25 467 LYS A CA 1
ATOM 3719 C C . LYS A 1 467 ? 31.722 -2.405 -19.181 1.00 88.25 467 LYS A C 1
ATOM 3721 O O . LYS A 1 467 ? 31.454 -1.798 -20.214 1.00 88.25 467 LYS A O 1
ATOM 3726 N N . VAL A 1 468 ? 30.935 -3.364 -18.688 1.00 88.00 468 VAL A N 1
ATOM 3727 C CA . VAL A 1 468 ? 29.668 -3.733 -19.341 1.00 88.00 468 VAL A CA 1
ATOM 3728 C C . VAL A 1 468 ? 28.717 -2.535 -19.386 1.00 88.00 468 VAL A C 1
ATOM 3730 O O . VAL A 1 468 ? 28.156 -2.239 -20.438 1.00 88.00 468 VAL A O 1
ATOM 3733 N N . ARG A 1 469 ? 28.619 -1.768 -18.292 1.00 92.50 469 ARG A N 1
ATOM 3734 C CA . ARG A 1 469 ? 27.851 -0.513 -18.255 1.00 92.50 469 ARG A CA 1
ATOM 3735 C C . ARG A 1 469 ? 28.341 0.514 -19.279 1.00 92.50 469 ARG A C 1
ATOM 3737 O O . ARG A 1 469 ? 27.517 1.202 -19.870 1.00 92.50 469 ARG A O 1
ATOM 3744 N N . ALA A 1 470 ? 29.648 0.601 -19.534 1.00 93.25 470 ALA A N 1
ATOM 3745 C CA . ALA A 1 470 ? 30.193 1.493 -20.560 1.00 93.25 470 ALA A CA 1
ATOM 3746 C C . ALA A 1 470 ? 29.773 1.073 -21.982 1.00 93.25 470 ALA A C 1
ATOM 3748 O O . ALA A 1 470 ? 29.334 1.920 -22.760 1.00 93.25 470 ALA A O 1
ATOM 3749 N N . HIS A 1 471 ? 29.835 -0.224 -22.304 1.00 93.75 471 HIS A N 1
ATOM 3750 C CA . HIS A 1 471 ? 29.348 -0.741 -23.590 1.00 93.75 471 HIS A CA 1
ATOM 3751 C C . HIS A 1 471 ? 27.841 -0.534 -23.758 1.00 93.75 471 HIS A C 1
ATOM 3753 O O . HIS A 1 471 ? 27.395 -0.095 -24.817 1.00 93.75 471 HIS A O 1
ATOM 3759 N N . MET A 1 472 ? 27.064 -0.786 -22.701 1.00 94.94 472 MET A N 1
ATOM 3760 C CA . MET A 1 472 ? 25.621 -0.562 -22.712 1.00 94.94 472 MET A CA 1
ATOM 3761 C C . MET A 1 472 ? 25.283 0.921 -22.903 1.00 94.94 472 MET A C 1
ATOM 3763 O O . MET A 1 472 ? 24.428 1.258 -23.714 1.00 94.94 472 MET A O 1
ATOM 3767 N N . LYS A 1 473 ? 26.007 1.824 -22.227 1.00 94.00 473 LYS A N 1
ATOM 3768 C CA . LYS A 1 473 ? 25.862 3.274 -22.412 1.00 94.00 473 LYS A CA 1
ATOM 3769 C C . LYS A 1 473 ? 26.097 3.677 -23.862 1.00 94.00 473 LYS A C 1
ATOM 3771 O O . LYS A 1 473 ? 25.269 4.379 -24.425 1.00 94.00 473 LYS A O 1
ATOM 3776 N N . GLN A 1 474 ? 27.187 3.214 -24.474 1.00 93.94 474 GLN A N 1
ATOM 3777 C CA . GLN A 1 474 ? 27.485 3.510 -25.877 1.00 93.94 474 GLN A CA 1
ATOM 3778 C C . GLN A 1 474 ? 26.369 3.021 -26.813 1.00 93.94 474 GLN A C 1
ATOM 3780 O O . GLN A 1 474 ? 26.008 3.724 -27.753 1.00 93.94 474 GLN A O 1
ATOM 3785 N N . PHE A 1 475 ? 25.816 1.836 -26.545 1.00 95.06 475 PHE A N 1
ATOM 3786 C CA . PHE A 1 475 ? 24.756 1.246 -27.356 1.00 95.06 475 PHE A CA 1
ATOM 3787 C C . PHE A 1 475 ? 23.405 1.963 -27.199 1.00 95.06 475 PHE A C 1
ATOM 3789 O O . PHE A 1 475 ? 22.705 2.147 -28.191 1.00 95.06 475 PHE A O 1
ATOM 3796 N N . LEU A 1 476 ? 23.041 2.390 -25.986 1.00 95.12 476 LEU A N 1
ATOM 3797 C CA . LEU A 1 476 ? 21.733 2.991 -25.688 1.00 95.12 476 LEU A CA 1
ATOM 3798 C C . LEU A 1 476 ? 21.694 4.520 -25.814 1.00 95.12 476 LEU A C 1
ATOM 3800 O O . LEU A 1 476 ? 20.608 5.084 -25.920 1.00 95.12 476 LEU A O 1
ATOM 3804 N N . ASN A 1 477 ? 22.841 5.204 -25.853 1.00 93.31 477 ASN A N 1
ATOM 3805 C CA . ASN A 1 477 ? 22.890 6.667 -25.970 1.00 93.31 477 ASN A CA 1
ATOM 3806 C C . ASN A 1 477 ? 22.001 7.254 -27.094 1.00 93.31 477 ASN A C 1
ATOM 3808 O O . ASN A 1 477 ? 21.382 8.287 -26.859 1.00 93.31 477 ASN A O 1
ATOM 3812 N N . PRO A 1 478 ? 21.868 6.621 -28.281 1.00 92.81 478 PRO A N 1
ATOM 3813 C CA . PRO A 1 478 ? 21.028 7.146 -29.363 1.00 92.81 478 PRO A CA 1
ATOM 3814 C C . PRO A 1 478 ? 19.517 7.186 -29.081 1.00 92.81 478 PRO A C 1
ATOM 3816 O O . PRO A 1 478 ? 18.789 7.830 -29.833 1.00 92.81 478 PRO A O 1
ATOM 3819 N N . ILE A 1 479 ? 19.023 6.484 -28.054 1.00 88.75 479 ILE A N 1
ATOM 3820 C CA . ILE A 1 479 ? 17.586 6.434 -27.717 1.00 88.75 479 ILE A CA 1
ATOM 3821 C C . ILE A 1 479 ? 17.242 7.173 -26.421 1.00 88.75 479 ILE A C 1
ATOM 3823 O O . ILE A 1 479 ? 16.062 7.343 -26.114 1.00 88.75 479 ILE A O 1
ATOM 3827 N N . CYS A 1 480 ? 18.252 7.613 -25.671 1.00 89.44 480 CYS A N 1
ATOM 3828 C CA . CYS A 1 480 ? 18.099 8.366 -24.434 1.00 89.44 480 CYS A CA 1
ATOM 3829 C C . CYS A 1 480 ? 17.242 9.619 -24.647 1.00 89.44 480 CYS A C 1
ATOM 3831 O O . CYS A 1 480 ? 17.584 10.472 -25.462 1.00 89.44 480 CYS A O 1
ATOM 3833 N N . GLY A 1 481 ? 16.128 9.735 -23.916 1.00 80.12 481 GLY A N 1
ATOM 3834 C CA . GLY A 1 481 ? 15.253 10.909 -23.988 1.00 80.12 481 GLY A CA 1
ATOM 3835 C C . GLY A 1 481 ? 14.618 11.157 -25.361 1.00 80.12 481 GLY A C 1
ATOM 3836 O O . GLY A 1 481 ? 14.148 12.260 -25.623 1.00 80.12 481 GLY A O 1
ATOM 3837 N N . LYS A 1 482 ? 14.567 10.157 -26.254 1.00 77.12 482 LYS A N 1
ATOM 3838 C CA . LYS A 1 482 ? 13.979 10.305 -27.598 1.00 77.12 482 LYS A CA 1
ATOM 3839 C C . LYS A 1 482 ? 12.529 10.814 -27.572 1.00 77.12 482 LYS A C 1
ATOM 3841 O O . LYS A 1 482 ? 12.094 11.468 -28.515 1.00 77.12 482 LYS A O 1
ATOM 3846 N N . TYR A 1 483 ? 11.803 10.520 -26.497 1.00 70.31 483 TYR A N 1
ATOM 3847 C CA . TYR A 1 483 ? 10.427 10.952 -26.256 1.00 70.31 483 TYR A CA 1
ATOM 3848 C C . TYR A 1 483 ? 10.304 11.867 -25.035 1.00 70.31 483 TYR A C 1
ATOM 3850 O O . TYR A 1 483 ? 9.200 12.054 -24.523 1.00 70.31 483 TYR A O 1
ATOM 3858 N N . SER A 1 484 ? 11.410 12.433 -24.536 1.00 64.62 484 SER A N 1
ATOM 3859 C CA . SER A 1 484 ? 11.349 13.321 -23.380 1.00 64.62 484 SER A CA 1
ATOM 3860 C C . SER A 1 484 ? 10.681 14.641 -23.768 1.00 64.62 484 SER A C 1
ATOM 3862 O O . SER A 1 484 ? 11.330 15.562 -24.259 1.00 64.62 484 SER A O 1
ATOM 3864 N N . GLY A 1 485 ? 9.368 14.736 -23.553 1.00 57.28 485 GLY A N 1
ATOM 3865 C CA . GLY A 1 485 ? 8.659 16.013 -23.509 1.00 57.28 485 GLY A CA 1
ATOM 3866 C C . GLY A 1 485 ? 9.046 16.833 -22.268 1.00 57.28 485 GLY A C 1
ATOM 3867 O O . GLY A 1 485 ? 9.873 16.418 -21.448 1.00 57.28 485 GLY A O 1
ATOM 3868 N N . GLU A 1 486 ? 8.420 17.998 -22.068 1.00 4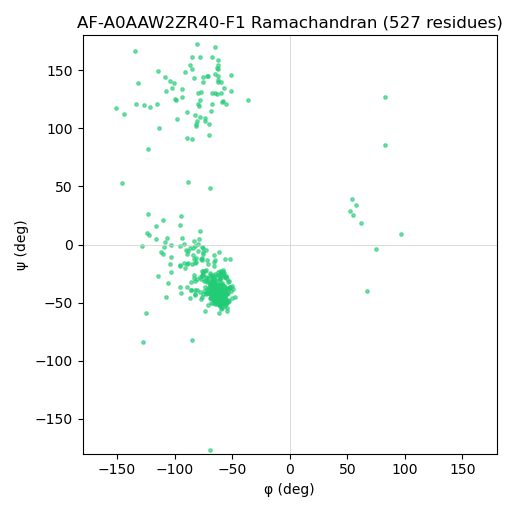6.91 486 GLU A N 1
ATOM 3869 C CA . GLU A 1 486 ? 8.588 18.822 -20.858 1.00 46.91 486 GLU A CA 1
ATOM 3870 C C . GLU A 1 486 ? 7.962 18.192 -19.588 1.00 46.91 486 GLU A C 1
ATOM 3872 O O . GLU A 1 486 ? 7.284 18.862 -18.814 1.00 46.91 486 GLU A O 1
ATOM 3877 N N . PHE A 1 487 ? 8.217 16.917 -19.293 1.00 46.91 487 PHE A N 1
ATOM 3878 C CA . PHE A 1 487 ? 7.892 16.350 -17.986 1.00 46.91 487 PHE A CA 1
ATOM 3879 C C . PHE A 1 487 ? 8.851 16.953 -16.951 1.00 46.91 487 PHE A C 1
ATOM 3881 O O . PHE A 1 487 ? 10.054 16.679 -16.937 1.00 46.91 487 PHE A O 1
ATOM 3888 N N . LYS A 1 488 ? 8.362 17.900 -16.147 1.00 49.75 488 LYS A N 1
ATOM 3889 C CA . LYS A 1 488 ? 9.032 18.335 -14.913 1.00 49.75 488 LYS A CA 1
ATOM 3890 C C . LYS A 1 488 ? 8.428 17.514 -13.780 1.00 49.75 488 LYS A C 1
ATOM 3892 O O . LYS A 1 488 ? 7.210 17.441 -13.692 1.00 49.75 488 LYS A O 1
ATOM 3897 N N . SER A 1 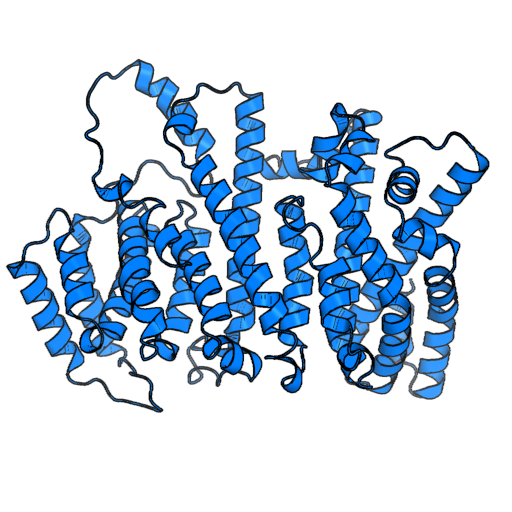489 ? 9.261 16.960 -12.901 1.00 46.06 489 SER A N 1
ATOM 3898 C CA . SER A 1 489 ? 8.861 16.110 -11.762 1.00 46.06 489 SER A CA 1
ATOM 3899 C C . SER A 1 489 ? 7.849 16.751 -10.795 1.00 46.06 489 SER A C 1
ATOM 3901 O O . SER A 1 489 ? 7.281 16.064 -9.950 1.00 46.06 489 SER A O 1
ATOM 3903 N N . THR A 1 490 ? 7.622 18.062 -10.914 1.00 45.38 490 THR A N 1
ATOM 3904 C CA . THR A 1 490 ? 6.691 18.859 -10.108 1.00 45.38 490 THR A CA 1
ATOM 3905 C C . THR A 1 490 ? 5.379 19.208 -10.815 1.00 45.38 490 THR A C 1
ATOM 3907 O O . THR A 1 490 ? 4.466 19.706 -10.158 1.00 45.38 490 THR A O 1
ATOM 3910 N N . LYS A 1 491 ? 5.259 18.978 -12.130 1.00 53.53 491 LYS A N 1
ATOM 3911 C CA . LYS A 1 491 ? 4.056 19.304 -12.909 1.00 53.53 491 LYS A CA 1
ATOM 3912 C C . LYS A 1 491 ? 3.232 18.043 -13.170 1.00 53.53 491 LYS A C 1
ATOM 3914 O O . LYS A 1 491 ? 3.788 17.018 -13.547 1.00 53.53 491 LYS A O 1
ATOM 3919 N N . SER A 1 492 ? 1.918 18.146 -12.980 1.00 55.50 492 SER A N 1
ATOM 3920 C CA . SER A 1 492 ? 0.962 17.072 -13.278 1.00 55.50 492 SER A CA 1
ATOM 3921 C C . SER A 1 492 ? 0.975 16.744 -14.775 1.00 55.50 492 SER A C 1
ATOM 3923 O O . SER A 1 492 ? 1.027 17.657 -15.605 1.00 55.50 492 SER A O 1
ATOM 3925 N N . ILE A 1 493 ? 0.904 15.460 -15.125 1.00 62.28 493 ILE A N 1
ATOM 3926 C CA . ILE A 1 493 ? 0.778 14.972 -16.506 1.00 62.28 493 ILE A CA 1
ATOM 3927 C C . ILE A 1 493 ? -0.436 15.621 -17.175 1.00 62.28 493 ILE A C 1
ATOM 3929 O O . ILE A 1 493 ? -0.342 16.106 -18.304 1.00 62.28 493 ILE A O 1
ATOM 3933 N N . VAL A 1 494 ? -1.546 15.714 -16.439 1.00 58.38 494 VAL A N 1
ATOM 3934 C CA . VAL A 1 494 ? -2.790 16.338 -16.905 1.00 58.38 494 VAL A CA 1
ATOM 3935 C C . VAL A 1 494 ? -2.560 17.821 -17.214 1.00 58.38 494 VAL A C 1
ATOM 3937 O O . VAL A 1 494 ? -2.903 18.287 -18.303 1.00 58.38 494 VAL A O 1
ATOM 3940 N N . SER A 1 495 ? -1.864 18.551 -16.335 1.00 55.56 495 SER A N 1
ATOM 3941 C CA . SER A 1 495 ? -1.534 19.969 -16.564 1.00 55.56 495 SER A CA 1
ATOM 3942 C C . SER A 1 495 ? -0.635 20.206 -17.787 1.00 55.56 495 SER A C 1
ATOM 3944 O O . SER A 1 495 ? -0.784 21.212 -18.482 1.00 55.56 495 SER A O 1
ATOM 3946 N N . ILE A 1 496 ? 0.274 19.270 -18.088 1.00 54.38 496 ILE A N 1
ATOM 3947 C CA . ILE A 1 496 ? 1.153 19.338 -19.264 1.00 54.38 496 ILE A CA 1
ATOM 3948 C C . ILE A 1 496 ? 0.346 19.097 -20.547 1.00 54.38 496 ILE A C 1
ATOM 3950 O O . ILE A 1 496 ? 0.543 19.807 -21.532 1.00 54.38 496 ILE A O 1
ATOM 3954 N N . SER A 1 497 ? -0.582 18.134 -20.532 1.00 53.12 497 SER A N 1
ATOM 3955 C CA . SER A 1 497 ? -1.431 17.834 -21.693 1.00 53.12 497 SER A CA 1
ATOM 3956 C C . SER A 1 497 ? -2.352 19.003 -22.070 1.00 53.12 497 SER A C 1
ATOM 3958 O O . SER A 1 497 ? -2.407 19.378 -23.241 1.00 53.12 497 SER A O 1
ATOM 3960 N N . ASN A 1 498 ? -2.970 19.669 -21.086 1.00 51.09 498 ASN A N 1
ATOM 3961 C CA . ASN A 1 498 ? -3.873 20.794 -21.347 1.00 51.09 498 ASN A CA 1
ATOM 3962 C C . ASN A 1 498 ? -3.123 22.033 -21.881 1.00 51.09 498 ASN A C 1
ATOM 3964 O O . ASN A 1 498 ? -3.553 22.652 -22.853 1.00 51.09 498 ASN A O 1
ATOM 3968 N N . GLY A 1 499 ? -1.946 22.349 -21.321 1.00 48.66 499 GLY A N 1
ATOM 3969 C CA . GLY A 1 499 ? -1.119 23.472 -21.790 1.00 48.66 499 GLY A CA 1
ATOM 3970 C C . GLY A 1 499 ? -0.526 23.272 -23.193 1.00 48.66 499 GLY A C 1
ATOM 3971 O O . GLY A 1 499 ? -0.299 24.241 -23.921 1.00 48.66 499 GLY A O 1
ATOM 3972 N N . ASN A 1 500 ? -0.305 22.021 -23.608 1.00 50.31 500 ASN A N 1
ATOM 3973 C CA . ASN A 1 500 ? 0.119 21.706 -24.972 1.00 50.31 500 ASN A CA 1
ATOM 3974 C C . ASN A 1 500 ? -1.030 21.840 -25.982 1.00 50.31 500 ASN A C 1
ATOM 3976 O O . ASN A 1 500 ? -0.768 22.256 -27.106 1.00 50.31 500 ASN A O 1
ATOM 3980 N N . ASN A 1 501 ? -2.286 21.591 -25.596 1.00 46.09 501 ASN A N 1
ATOM 3981 C CA . ASN A 1 501 ? -3.446 21.781 -26.477 1.00 46.09 501 ASN A CA 1
ATOM 3982 C C . ASN A 1 501 ? -3.717 23.260 -26.795 1.00 46.09 501 ASN A C 1
ATOM 3984 O O . ASN A 1 501 ? -4.077 23.586 -27.927 1.00 46.09 501 ASN A O 1
ATOM 3988 N N . GLU A 1 502 ? -3.479 24.178 -25.851 1.00 43.28 502 GLU A N 1
ATOM 3989 C CA . GLU A 1 502 ? -3.548 25.623 -26.131 1.00 43.28 502 GLU A CA 1
ATOM 3990 C C . GLU A 1 502 ? -2.466 26.074 -27.121 1.00 43.28 502 GLU A C 1
ATOM 3992 O O . GLU A 1 502 ? -2.716 26.932 -27.968 1.00 43.28 502 GLU A O 1
ATOM 3997 N N . ARG A 1 503 ? -1.283 25.447 -27.073 1.00 40.03 503 ARG A N 1
ATOM 3998 C CA . ARG A 1 503 ? -0.185 25.694 -28.019 1.00 40.03 503 ARG A CA 1
ATOM 3999 C C . ARG A 1 503 ? -0.354 24.962 -29.354 1.00 40.03 503 ARG A C 1
ATOM 4001 O O . ARG A 1 503 ? 0.087 25.480 -30.369 1.00 40.03 503 ARG A O 1
ATOM 4008 N N . MET A 1 504 ? -1.007 23.801 -29.392 1.00 37.00 504 MET A N 1
ATOM 4009 C CA . MET A 1 504 ? -1.255 23.043 -30.628 1.00 37.00 504 MET A CA 1
ATOM 4010 C C . MET A 1 504 ? -2.390 23.620 -31.481 1.00 37.00 504 MET A C 1
ATOM 4012 O O . MET A 1 504 ? -2.460 23.307 -32.666 1.00 37.00 504 MET A O 1
ATOM 4016 N N . LYS A 1 505 ? -3.203 24.553 -30.960 1.00 41.72 505 LYS A N 1
ATOM 4017 C CA . LYS A 1 505 ? -4.114 25.364 -31.794 1.00 41.72 505 LYS A CA 1
ATOM 4018 C C . LYS A 1 505 ? -3.389 26.245 -32.832 1.00 41.72 505 LYS A C 1
ATOM 4020 O O . LYS A 1 505 ? -4.063 26.846 -33.663 1.00 41.72 505 LYS A O 1
ATOM 4025 N N . SER A 1 506 ? -2.051 26.314 -32.824 1.00 38.03 506 SER A N 1
ATOM 4026 C CA . SER A 1 506 ? -1.250 27.060 -33.808 1.00 38.03 506 SER A CA 1
ATOM 4027 C C . SER A 1 506 ? -0.318 26.211 -34.686 1.00 38.03 506 SER A C 1
ATOM 4029 O O . SER A 1 506 ? 0.418 26.782 -35.490 1.00 38.03 506 SER A O 1
ATOM 4031 N N . ALA A 1 507 ? -0.343 24.876 -34.603 1.00 32.34 507 ALA A N 1
ATOM 4032 C CA . ALA A 1 507 ? 0.532 24.042 -35.429 1.00 32.34 507 ALA A CA 1
ATOM 4033 C C . ALA A 1 507 ? -0.152 22.746 -35.874 1.00 32.34 507 ALA A C 1
ATOM 4035 O O . ALA A 1 507 ? -0.418 21.849 -35.076 1.00 32.34 507 ALA A O 1
ATOM 4036 N N . ASP A 1 508 ? -0.404 22.660 -37.177 1.00 33.81 508 ASP A N 1
ATOM 4037 C CA . ASP A 1 508 ? -1.007 21.509 -37.834 1.00 33.81 508 ASP A CA 1
ATOM 4038 C C . ASP A 1 508 ? 0.061 20.506 -38.329 1.00 33.81 508 ASP A C 1
ATOM 4040 O O . ASP A 1 508 ? 1.141 20.886 -38.786 1.00 33.81 508 ASP A O 1
ATOM 4044 N N . LYS A 1 509 ? -0.341 19.228 -38.322 1.00 35.75 509 LYS A N 1
ATOM 4045 C CA . LYS A 1 509 ? 0.192 18.027 -39.008 1.00 35.75 509 LYS A CA 1
ATOM 4046 C C . LYS A 1 509 ? 1.377 17.183 -38.481 1.00 35.75 509 LYS A C 1
ATOM 4048 O O . LYS A 1 509 ? 2.538 17.575 -38.464 1.00 35.75 509 LYS A O 1
ATOM 4053 N N . LYS A 1 510 ? 1.016 15.884 -38.412 1.00 35.53 510 LYS A N 1
ATOM 4054 C CA . LYS A 1 510 ? 1.764 14.616 -38.588 1.00 35.53 510 LYS A CA 1
ATOM 4055 C C . LYS A 1 510 ? 2.561 14.074 -37.395 1.00 35.53 510 LYS A C 1
ATOM 4057 O O . LYS A 1 510 ? 3.784 14.157 -37.362 1.00 35.53 510 LYS A O 1
ATOM 4062 N N . ALA A 1 511 ? 1.870 13.327 -36.533 1.00 32.88 511 ALA A N 1
ATOM 4063 C CA . ALA A 1 511 ? 2.481 12.262 -35.739 1.00 32.88 511 ALA A CA 1
ATOM 4064 C C . ALA A 1 511 ? 2.191 10.901 -36.399 1.00 32.88 511 ALA A C 1
ATOM 4066 O O . ALA A 1 511 ? 1.044 10.586 -36.704 1.00 32.88 511 ALA A O 1
ATOM 4067 N N . LYS A 1 512 ? 3.250 10.130 -36.671 1.00 31.33 512 LYS A N 1
ATOM 4068 C CA . LYS A 1 512 ? 3.166 8.703 -37.005 1.00 31.33 512 LYS A CA 1
ATOM 4069 C C . LYS A 1 512 ? 2.989 7.931 -35.700 1.00 31.33 512 LYS A C 1
ATOM 4071 O O . LYS A 1 512 ? 3.762 8.153 -34.768 1.00 31.33 512 LYS A O 1
ATOM 4076 N N . GLU A 1 513 ? 2.007 7.042 -35.669 1.00 28.62 513 GLU A N 1
ATOM 4077 C CA . GLU A 1 513 ? 1.758 6.112 -34.569 1.00 28.62 513 GLU A CA 1
ATOM 4078 C C . GLU A 1 513 ? 2.974 5.197 -34.340 1.00 28.62 513 GLU A C 1
ATOM 4080 O O . GLU A 1 513 ? 3.676 4.798 -35.276 1.00 28.62 513 GLU A O 1
ATOM 4085 N N . SER A 1 514 ? 3.272 4.949 -33.066 1.00 35.44 514 SER A N 1
ATOM 4086 C CA . SER A 1 514 ? 4.425 4.190 -32.592 1.00 35.44 514 SER A CA 1
ATOM 4087 C C . SER A 1 514 ? 4.033 2.725 -32.395 1.00 35.44 514 SER A C 1
ATOM 4089 O O . SER A 1 514 ? 3.129 2.415 -31.633 1.00 35.44 514 SER A O 1
ATOM 4091 N N . PHE A 1 515 ? 4.797 1.820 -33.007 1.00 35.09 515 PHE A N 1
ATOM 4092 C CA . PHE A 1 515 ? 4.682 0.353 -32.941 1.00 35.09 515 PHE A CA 1
ATOM 4093 C C . PHE A 1 515 ? 4.620 -0.262 -31.518 1.00 35.09 515 PHE A C 1
ATOM 4095 O O . PHE A 1 515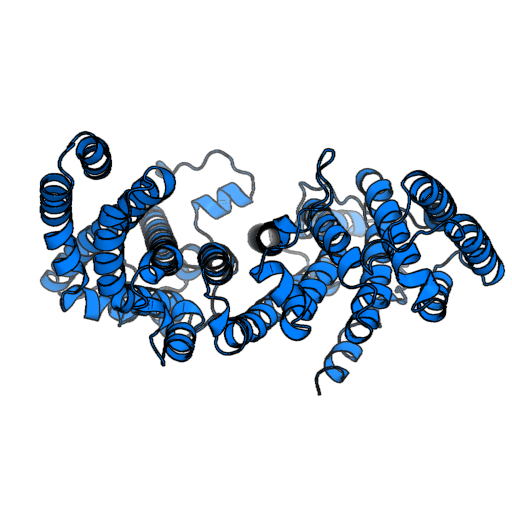 ? 4.300 -1.434 -31.363 1.00 35.09 515 PHE A O 1
ATOM 4102 N N . LEU A 1 516 ? 4.926 0.504 -30.464 1.00 37.25 516 LEU A N 1
ATOM 4103 C CA . LEU A 1 516 ? 4.884 0.040 -29.068 1.00 37.25 516 LEU A CA 1
ATOM 4104 C C . LEU A 1 516 ? 3.506 0.162 -28.393 1.00 37.25 516 LEU A C 1
ATOM 4106 O O . LEU A 1 516 ? 3.378 -0.261 -27.244 1.00 37.25 516 LEU A O 1
ATOM 4110 N N . ASP A 1 517 ? 2.501 0.718 -29.073 1.00 39.16 517 ASP A N 1
ATOM 4111 C CA . ASP A 1 517 ? 1.137 0.828 -28.536 1.00 39.16 517 ASP A CA 1
ATOM 4112 C C . ASP A 1 517 ? 0.299 -0.458 -28.773 1.00 39.16 517 ASP A C 1
ATOM 4114 O O . ASP A 1 517 ? -0.657 -0.720 -28.038 1.00 39.16 517 ASP A O 1
ATOM 4118 N N . ASP A 1 518 ? 0.736 -1.335 -29.690 1.00 34.28 518 ASP A N 1
ATOM 4119 C CA . ASP A 1 518 ? 0.071 -2.612 -30.025 1.00 34.28 518 ASP A CA 1
ATOM 4120 C C . ASP A 1 518 ? 0.412 -3.780 -29.080 1.00 34.28 518 ASP A C 1
ATOM 4122 O O . ASP A 1 518 ? -0.270 -4.804 -29.070 1.00 34.28 518 ASP A O 1
ATOM 4126 N N . LEU A 1 519 ? 1.427 -3.639 -28.223 1.00 35.00 519 LEU A N 1
ATOM 4127 C CA . LEU A 1 519 ? 1.714 -4.597 -27.145 1.00 35.00 519 LEU A CA 1
ATOM 4128 C C . LEU A 1 519 ? 0.926 -4.216 -25.883 1.00 35.00 519 LEU A C 1
ATOM 4130 O O . LEU A 1 519 ? 1.483 -4.005 -24.807 1.00 35.00 519 LEU A O 1
ATOM 4134 N N . SER A 1 520 ? -0.391 -4.074 -26.026 1.00 35.56 520 SER A N 1
ATOM 4135 C CA . SER A 1 520 ? -1.299 -3.713 -24.942 1.00 35.56 520 SER A CA 1
ATOM 4136 C C . SER A 1 520 ? -2.276 -4.855 -24.646 1.00 35.56 520 SER A C 1
ATOM 4138 O O . SER A 1 520 ? -3.049 -5.286 -25.494 1.00 35.56 520 SER A O 1
ATOM 4140 N N . VAL A 1 521 ? -2.229 -5.331 -23.395 1.00 32.94 521 VAL A N 1
ATOM 4141 C CA . VAL A 1 521 ? -3.305 -6.013 -22.644 1.00 32.94 521 VAL A CA 1
ATOM 4142 C C . VAL A 1 521 ? -3.763 -7.401 -23.135 1.00 32.94 521 VAL A C 1
ATOM 4144 O O . VAL A 1 521 ? -3.956 -8.288 -22.304 1.00 32.94 521 VAL A O 1
ATOM 4147 N N . SER A 1 522 ? -3.889 -7.650 -24.440 1.00 27.69 522 SER A N 1
ATOM 4148 C CA . SER A 1 522 ? -4.392 -8.920 -24.987 1.00 27.69 522 SER A CA 1
ATOM 4149 C C . SER A 1 522 ? -3.443 -10.097 -24.742 1.00 27.69 522 SER A C 1
ATOM 4151 O O . SER A 1 522 ? -3.896 -11.192 -24.427 1.00 27.69 522 SER A O 1
ATOM 4153 N N . TYR A 1 523 ? -2.128 -9.859 -24.790 1.00 33.25 523 TYR A N 1
ATOM 4154 C CA . TYR A 1 523 ? -1.116 -10.898 -24.567 1.00 33.25 523 TYR A CA 1
ATOM 4155 C C . TYR A 1 523 ? -0.968 -11.286 -23.083 1.00 33.25 523 TYR A C 1
ATOM 4157 O O . TYR A 1 523 ? -0.567 -12.404 -22.760 1.00 33.25 523 TYR A O 1
ATOM 4165 N N . LEU A 1 524 ? -1.329 -10.378 -22.168 1.00 34.56 524 LEU A N 1
ATOM 4166 C CA . LEU A 1 524 ? -1.291 -10.623 -20.723 1.00 34.56 524 LEU A CA 1
ATOM 4167 C C . LEU A 1 524 ? -2.541 -11.364 -20.224 1.00 34.56 524 LEU A C 1
ATOM 4169 O O . LEU A 1 524 ? -2.434 -12.131 -19.271 1.00 34.56 524 LEU A O 1
ATOM 4173 N N . SER A 1 525 ? -3.705 -11.207 -20.872 1.00 30.62 525 SER A N 1
ATOM 4174 C CA . SER A 1 525 ? -4.915 -11.952 -20.480 1.00 30.62 525 SER A CA 1
ATOM 4175 C C . SER A 1 525 ? -4.848 -13.436 -20.864 1.00 30.62 525 SER A C 1
ATOM 4177 O O . SER A 1 525 ? -5.396 -14.274 -20.153 1.00 30.62 525 SER A O 1
ATOM 4179 N N . THR A 1 526 ? -4.103 -13.780 -21.919 1.00 31.67 526 THR A N 1
ATOM 4180 C CA . THR A 1 526 ? -3.874 -15.170 -22.343 1.00 31.67 526 THR A CA 1
ATOM 4181 C C . THR A 1 526 ? -2.871 -15.936 -21.478 1.00 31.67 526 THR A C 1
ATOM 4183 O O . THR A 1 526 ? -2.773 -17.148 -21.620 1.00 31.67 526 THR A O 1
ATOM 4186 N N . MET A 1 527 ? -2.128 -15.267 -20.586 1.00 30.42 527 MET A N 1
ATOM 4187 C CA . MET A 1 527 ? -1.168 -15.925 -19.682 1.00 30.42 527 MET A CA 1
ATOM 4188 C C . MET A 1 527 ? -1.775 -16.385 -18.345 1.00 30.42 527 MET A C 1
ATOM 4190 O O . MET A 1 527 ? -1.092 -17.064 -17.581 1.00 30.42 527 MET A O 1
ATOM 4194 N N . PHE A 1 528 ? -3.030 -16.021 -18.054 1.00 36.00 528 PHE A N 1
ATOM 4195 C CA . PHE A 1 528 ? -3.719 -16.347 -16.796 1.00 36.00 528 PHE A CA 1
ATOM 4196 C C . PHE A 1 528 ? -5.047 -17.111 -16.998 1.00 36.00 528 PHE A C 1
ATOM 4198 O O . PHE A 1 528 ? -5.933 -17.056 -16.143 1.00 36.00 528 PHE A O 1
ATOM 4205 N N . GLN A 1 529 ? -5.159 -17.848 -18.108 1.00 29.58 529 GLN A N 1
ATOM 4206 C CA . GLN A 1 529 ? -5.959 -19.079 -18.220 1.00 29.58 529 GLN A CA 1
ATOM 4207 C C . GLN A 1 529 ? -4.992 -20.261 -18.244 1.00 29.58 529 GLN A C 1
ATOM 4209 O O . GLN A 1 529 ? -5.339 -21.307 -17.653 1.00 29.58 529 GLN A O 1
#